Protein AF-A0A7S3G2E5-F1 (afdb_monomer_lite)

InterPro domains:
  IPR001715 Calponin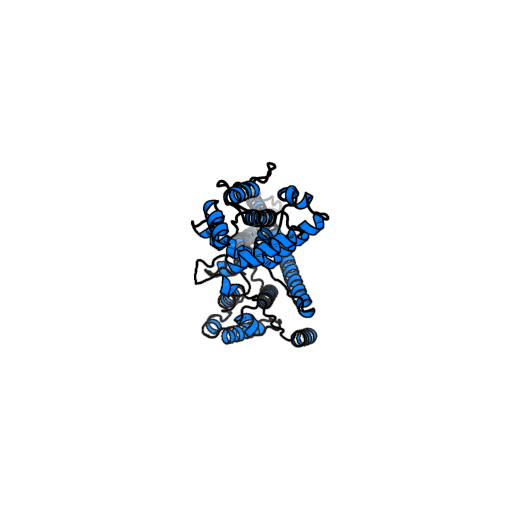 homology domain [PS50021] (1-94)
  IPR036872 CH domain superfamily [G3DSA:1.10.418.10] (1-98)
  IPR036872 CH domain superfamily [SSF47576] (1-102)

Secondary structure (DSSP, 8-state):
-HHHHHHTT-------SSTTTTTSHHHHHHHHHHSTT--HHHHHT--SHHHHHHHHHHHHHTTT------HHHHHTT-HHHHHHHHHHHHHH------THHHHHHHHHHHHHHHHHHHHHHHHHHHHHHHHHHTT-S-S--PPPTTHHHHHHHHHHHHHHHHHHHHHHHHHHHHHHHHHHHHHHHHHHHHHHHHHHHHTT-------HHHHHHHHHHH---HHHHHHHHTTSS-HHHHHHHHHHHHHHTHHHHHHHHHHHHTTTT-SSB-HHHHHHHHHHTT---SSS-HHHHHHHHHHHTPPPSSS---TT--S-PBPHHHHHHHHHHHHHHHTTT-S--HHHHHHHHIIIIIHHHTTTTSTTSSGGG-S-S-------HHHHHHHHH--

Organism: NCBI:txid652834

Radius of gyration: 33.75 Å; chains: 1; bounding box: 92×57×98 Å

Foldseek 3Di:
DQVQCVVLVHPDDCPAQFPSQLQVPSVQSSCVRQPPPRPSVVLNVDPQSLSSLVVSVVSVVVQVQDAPDHSCCRNRSVRLSSLLVVLSCCLSTVSDDQCVVVVVVVCPVVVVVVVVVVVVVVVVVVVVVVCVVVVVDDPPDDPDPPCVPVVVVVVVVVVVVVVVVVVSVVSSVVVVVVSVVVSVVSVVVSVVSLVCVLVVHPPPPQDPVNVVLLCLQLDADCVLCVVQLVVDPDSPVLNVLLSVLSSVCSVLLCVLQCLLQCPVDHSFHDPVSQVVQCVQLVLADPQQHVVNLVVLLQSLLDDDPPDPPPVPDPRSTHDNNSSNSSLLVSLCRSQPPDPDRSSRSSNCSCVRGSLPGRPVVDVPDRNVPPPPPPPPPPDPSVVSVVVVVVD

pLDDT: mean 83.04, std 17.1, range [32.84, 98.56]

Sequence (391 aa):
MNFHLQAAGSKRVVENFSSCLQDCVCWCQLCTHIMVDFPADDVLALNDFTARSAKFLKLLKGRGLTVPLLPEHVAKGIPEMNLLLAIELFRVSPGLKTSMDQVKVSLDGAWDHLIAFESMVEAEERKTYKLMAQGELGDDIGPLPGWSDEFHQMQIMLNHVQGQLQEKRQSASQMATICSKLQQQVSDLGVSIVEQRVKGETVSVFDTRSLRERKKFTKLFRERIQDLLSKESDPDGEHHKCETILERYVDLLQQTYRYYGTLDGGLTISMKEFWKFAKDCKLASKSLPLAAIDVIFVRSNWKSSEGSGDIHNPERELIPGEFSESLLRISSAKYDGSARTLSQKLQTLIDMNILKFAGRADPNKVSDRLLPSCTYISLNAHEVAERFCQA

Structure (mmCIF, N/CA/C/O backbone):
data_AF-A0A7S3G2E5-F1
#
_entry.id   AF-A0A7S3G2E5-F1
#
loop_
_atom_site.group_PDB
_atom_site.id
_atom_site.type_symbol
_atom_site.label_atom_id
_atom_site.label_alt_id
_atom_site.label_comp_id
_atom_site.label_asym_id
_atom_site.label_entity_id
_atom_site.label_seq_id
_atom_site.pdbx_PDB_ins_code
_atom_site.Cartn_x
_atom_site.Cartn_y
_atom_site.Cartn_z
_atom_site.occupancy
_atom_site.B_iso_or_equiv
_atom_site.auth_seq_id
_atom_site.auth_comp_id
_atom_site.auth_asym_id
_atom_site.auth_atom_id
_atom_site.pdbx_PDB_model_num
ATOM 1 N N . MET A 1 1 ? 5.591 -2.750 -14.615 1.00 93.88 1 MET A N 1
ATOM 2 C CA . MET A 1 1 ? 4.250 -2.645 -15.242 1.00 93.88 1 MET A CA 1
ATOM 3 C C . MET A 1 1 ? 3.888 -1.211 -15.629 1.00 93.88 1 MET A C 1
ATOM 5 O O . MET A 1 1 ? 3.908 -0.940 -16.820 1.00 93.88 1 MET A O 1
ATOM 9 N N . ASN A 1 2 ? 3.621 -0.289 -14.689 1.00 94.06 2 ASN A N 1
ATOM 10 C CA . ASN A 1 2 ? 3.179 1.084 -15.021 1.00 94.06 2 ASN A CA 1
ATOM 11 C C . ASN A 1 2 ? 4.125 1.843 -15.970 1.00 94.06 2 ASN A C 1
ATOM 13 O O . ASN A 1 2 ? 3.644 2.516 -16.870 1.00 94.06 2 ASN A O 1
ATOM 17 N N . PHE A 1 3 ? 5.444 1.657 -15.838 1.00 92.12 3 PHE A N 1
ATOM 18 C CA . PHE A 1 3 ? 6.436 2.189 -16.784 1.00 92.12 3 PHE A CA 1
ATOM 19 C C . PHE A 1 3 ? 6.120 1.824 -18.251 1.00 92.12 3 PHE A C 1
ATOM 21 O O . PHE A 1 3 ? 6.019 2.701 -19.103 1.00 92.12 3 PHE A O 1
ATOM 28 N N . HIS A 1 4 ? 5.881 0.540 -18.536 1.00 95.00 4 HIS A N 1
ATOM 29 C CA . HIS A 1 4 ? 5.539 0.064 -19.881 1.00 95.00 4 HIS A CA 1
ATOM 30 C C . HIS A 1 4 ? 4.137 0.480 -20.321 1.00 95.00 4 HIS A C 1
ATOM 32 O O . HIS A 1 4 ? 3.935 0.790 -21.487 1.00 95.00 4 HIS A O 1
ATOM 38 N N . LEU A 1 5 ? 3.169 0.523 -19.403 1.00 95.81 5 LEU A N 1
ATOM 39 C CA . LEU A 1 5 ? 1.816 0.988 -19.722 1.00 95.81 5 LEU A CA 1
ATOM 40 C C . LEU A 1 5 ? 1.807 2.461 -20.136 1.00 95.81 5 LEU A C 1
ATOM 42 O O . LEU A 1 5 ? 1.151 2.813 -21.112 1.00 95.81 5 LEU A O 1
ATOM 46 N N . GLN A 1 6 ? 2.570 3.301 -19.436 1.00 94.44 6 GLN A N 1
ATOM 47 C CA . GLN A 1 6 ? 2.745 4.704 -19.794 1.00 94.44 6 GLN A CA 1
ATOM 48 C C . GLN A 1 6 ? 3.442 4.845 -21.154 1.00 94.44 6 GLN A C 1
ATOM 50 O O . GLN A 1 6 ? 2.977 5.607 -21.997 1.00 94.44 6 GLN A O 1
ATOM 55 N N . ALA A 1 7 ? 4.507 4.073 -21.399 1.00 91.56 7 ALA A N 1
ATOM 56 C CA . ALA A 1 7 ? 5.196 4.045 -22.692 1.00 91.56 7 ALA A CA 1
ATOM 57 C C . ALA A 1 7 ? 4.298 3.542 -23.843 1.00 91.56 7 ALA A C 1
ATOM 59 O O . ALA A 1 7 ? 4.473 3.955 -24.986 1.00 91.56 7 ALA A O 1
ATOM 60 N N . ALA A 1 8 ? 3.309 2.698 -23.542 1.00 94.50 8 ALA A N 1
ATOM 61 C CA . ALA A 1 8 ? 2.280 2.242 -24.475 1.00 94.50 8 ALA A CA 1
ATOM 62 C C . ALA A 1 8 ? 1.114 3.239 -24.657 1.00 94.50 8 ALA A C 1
ATOM 64 O O . ALA A 1 8 ? 0.142 2.923 -25.340 1.00 94.50 8 ALA A O 1
ATOM 65 N N . GLY A 1 9 ? 1.163 4.419 -24.027 1.00 95.69 9 GLY A N 1
ATOM 66 C CA . GLY A 1 9 ? 0.103 5.429 -24.109 1.00 95.69 9 GLY A CA 1
ATOM 67 C C . GLY A 1 9 ? -1.156 5.100 -23.297 1.00 95.69 9 GLY A C 1
ATOM 68 O O . GLY A 1 9 ? -2.210 5.700 -23.518 1.00 95.69 9 GLY A O 1
ATOM 69 N N . SER A 1 10 ? -1.083 4.154 -22.355 1.00 96.38 10 SER A N 1
ATOM 70 C CA . SER A 1 10 ? -2.214 3.839 -21.485 1.00 96.38 10 SER A CA 1
ATOM 71 C C . SER A 1 10 ? -2.496 4.985 -20.515 1.00 96.38 10 SER A C 1
ATOM 73 O O . SER A 1 10 ? -1.596 5.513 -19.864 1.00 96.38 10 SER A O 1
ATOM 75 N N . LYS A 1 11 ? -3.777 5.339 -20.373 1.00 95.69 11 LYS A N 1
ATOM 76 C CA . LYS A 1 11 ? -4.255 6.292 -19.357 1.00 95.69 11 LYS A CA 1
ATOM 77 C C . LYS A 1 11 ? -4.517 5.631 -18.001 1.00 95.69 11 LYS A C 1
ATOM 79 O O . LYS A 1 11 ? -4.799 6.328 -17.030 1.00 95.69 11 LYS A O 1
ATOM 84 N N . ARG A 1 12 ? -4.499 4.294 -17.934 1.00 96.06 12 ARG A N 1
ATOM 85 C CA . ARG A 1 12 ? -4.762 3.548 -16.700 1.00 96.06 12 ARG A CA 1
ATOM 86 C C . ARG A 1 12 ? -3.480 3.419 -15.888 1.00 96.06 12 ARG A C 1
ATOM 88 O O . ARG A 1 12 ? -2.435 3.063 -16.424 1.00 96.06 12 ARG A O 1
ATOM 95 N N . VAL A 1 13 ? -3.596 3.642 -14.584 1.00 92.88 13 VAL A N 1
ATOM 96 C CA . VAL A 1 13 ? -2.541 3.356 -13.610 1.00 92.88 13 VAL A CA 1
ATOM 97 C C . VAL A 1 13 ? -2.941 2.100 -12.847 1.00 92.88 13 VAL A C 1
ATOM 99 O O . VAL A 1 13 ? -4.048 2.012 -12.317 1.00 92.88 13 VAL A O 1
ATOM 102 N N . VAL A 1 14 ? -2.058 1.104 -12.820 1.00 93.38 14 VAL A N 1
ATOM 103 C CA . VAL A 1 14 ? -2.256 -0.113 -12.029 1.00 93.38 14 VAL A CA 1
ATOM 104 C C . VAL A 1 14 ? -1.818 0.182 -10.602 1.00 93.38 14 VAL A C 1
ATOM 106 O O . VAL A 1 14 ? -0.623 0.307 -10.331 1.00 93.38 14 VAL A O 1
ATOM 109 N N . GLU A 1 15 ? -2.793 0.318 -9.707 1.00 86.75 15 GLU A N 1
ATOM 110 C CA . GLU A 1 15 ? -2.572 0.583 -8.278 1.00 86.75 15 GLU A CA 1
ATOM 111 C C . GLU A 1 15 ? -2.653 -0.687 -7.419 1.00 86.75 15 GLU A C 1
ATOM 113 O O . GLU A 1 15 ? -2.227 -0.688 -6.271 1.00 86.75 15 GLU A O 1
ATOM 118 N N . ASN A 1 16 ? -3.202 -1.779 -7.956 1.00 88.00 16 ASN A N 1
ATOM 119 C CA . ASN A 1 16 ? -3.286 -3.072 -7.280 1.00 88.00 16 ASN A CA 1
ATOM 120 C C . ASN A 1 16 ? -3.264 -4.229 -8.289 1.00 88.00 16 ASN A C 1
ATOM 122 O O . ASN A 1 16 ? -3.543 -4.043 -9.473 1.00 88.00 16 ASN A O 1
ATOM 126 N N . PHE A 1 17 ? -2.971 -5.439 -7.810 1.00 92.44 17 PHE A N 1
ATOM 127 C CA . PHE A 1 17 ? -3.014 -6.661 -8.619 1.00 92.44 17 PHE A CA 1
ATOM 128 C C . PHE A 1 17 ? -4.400 -7.333 -8.630 1.00 92.44 17 PHE A C 1
ATOM 130 O O . PHE A 1 17 ? -4.524 -8.485 -9.030 1.00 92.44 17 PHE A O 1
ATOM 137 N N . SER A 1 18 ? -5.461 -6.639 -8.212 1.00 91.81 18 SER A N 1
ATOM 138 C CA . SER A 1 18 ? -6.826 -7.170 -8.210 1.00 91.81 18 SER A CA 1
ATOM 139 C C . SER A 1 18 ? -7.699 -6.495 -9.262 1.00 91.81 18 SER A C 1
ATOM 141 O O . SER A 1 18 ? -7.621 -6.822 -10.449 1.00 91.81 18 SER A O 1
ATOM 143 N N . SER A 1 19 ? -8.512 -5.524 -8.852 1.00 92.12 19 SER A N 1
ATOM 144 C CA . SER A 1 19 ? -9.517 -4.880 -9.694 1.00 92.12 19 SER A CA 1
ATOM 145 C C . SER A 1 19 ? -8.918 -4.157 -10.901 1.00 92.12 19 SER A C 1
ATOM 147 O O . SER A 1 19 ? -9.580 -4.048 -11.929 1.00 92.12 19 SER A O 1
ATOM 149 N N . CYS A 1 20 ? -7.673 -3.674 -10.814 1.00 94.62 20 CYS A N 1
ATOM 150 C CA . CYS A 1 20 ? -7.011 -3.000 -11.938 1.00 94.62 20 CYS A CA 1
ATOM 151 C C . CYS A 1 20 ? -6.666 -3.942 -13.104 1.00 94.62 20 CYS A C 1
ATOM 153 O O . CYS A 1 20 ? -6.378 -3.460 -14.201 1.00 94.62 20 CYS A O 1
ATOM 155 N N . LEU A 1 21 ? -6.646 -5.257 -12.865 1.00 96.75 21 LEU A N 1
ATOM 156 C CA . LEU A 1 21 ? -6.130 -6.261 -13.800 1.00 96.75 21 LEU A CA 1
ATOM 157 C C . LEU A 1 21 ? -7.169 -7.314 -14.211 1.00 96.75 21 LEU A C 1
ATOM 159 O O . LEU A 1 21 ? -6.933 -8.053 -15.167 1.00 96.75 21 LEU A O 1
ATOM 163 N N . GLN A 1 22 ? -8.317 -7.358 -13.529 1.00 96.38 22 GLN A N 1
ATOM 164 C CA . GLN A 1 22 ? -9.347 -8.387 -13.716 1.00 96.38 22 GLN A CA 1
ATOM 165 C C . GLN A 1 22 ? -9.964 -8.426 -15.124 1.00 96.38 22 GLN A C 1
ATOM 167 O O . GLN A 1 22 ? -10.423 -9.469 -15.576 1.00 96.38 22 GLN A O 1
ATOM 172 N N . ASP A 1 23 ? -9.957 -7.295 -15.837 1.00 97.00 23 ASP A N 1
ATOM 173 C CA . ASP A 1 23 ? -10.510 -7.177 -17.189 1.00 97.00 23 ASP A CA 1
ATOM 174 C C . ASP A 1 23 ? -9.480 -7.467 -18.296 1.00 97.00 23 ASP A C 1
ATOM 176 O O . ASP A 1 23 ? -9.781 -7.292 -19.474 1.00 97.00 23 ASP A O 1
ATOM 180 N N . CYS A 1 24 ? -8.258 -7.875 -17.947 1.00 97.81 24 CYS A N 1
ATOM 181 C CA . CYS A 1 24 ? -7.135 -8.102 -18.863 1.00 97.81 24 CYS A CA 1
ATOM 182 C C . CYS A 1 24 ? -6.736 -6.923 -19.770 1.00 97.81 24 CYS A C 1
ATOM 184 O O . CYS A 1 24 ? -5.850 -7.101 -20.607 1.00 97.81 24 CYS A O 1
ATOM 186 N N . VAL A 1 25 ? -7.304 -5.720 -19.630 1.00 97.94 25 VAL A N 1
ATOM 187 C CA . VAL A 1 25 ? -6.988 -4.598 -20.534 1.00 97.94 25 VAL A CA 1
ATOM 188 C C . VAL A 1 25 ? -5.548 -4.146 -20.330 1.00 97.94 25 VAL A C 1
ATOM 190 O O . VAL A 1 25 ? -4.769 -4.091 -21.281 1.00 97.94 25 VAL A O 1
ATOM 193 N N . CYS A 1 26 ? -5.166 -3.898 -19.076 1.00 98.00 26 CYS A N 1
ATOM 194 C CA . CYS A 1 26 ? -3.794 -3.530 -18.726 1.00 98.00 26 CYS A CA 1
ATOM 195 C C . CYS A 1 26 ? -2.811 -4.653 -19.090 1.00 98.00 26 CYS A C 1
ATOM 197 O O . CYS A 1 26 ? -1.701 -4.385 -19.538 1.00 98.00 26 CYS A O 1
ATOM 199 N N . TRP A 1 27 ? -3.223 -5.915 -18.947 1.00 98.06 27 TRP A N 1
ATOM 200 C CA . TRP A 1 27 ? -2.407 -7.061 -19.337 1.00 98.06 27 TRP A CA 1
ATOM 201 C C . TRP A 1 27 ? -2.124 -7.102 -20.840 1.00 98.06 27 TRP A C 1
ATOM 203 O O . TRP A 1 27 ? -0.971 -7.260 -21.239 1.00 98.06 27 TRP A O 1
ATOM 213 N N . CYS A 1 28 ? -3.151 -6.912 -21.669 1.00 98.06 28 CYS A N 1
ATOM 214 C CA . CYS A 1 28 ? -3.006 -6.908 -23.121 1.00 98.06 28 CYS A CA 1
ATOM 215 C C . CYS A 1 28 ? -2.149 -5.731 -23.593 1.00 98.06 28 CYS A C 1
ATOM 217 O O . CYS A 1 28 ? -1.217 -5.942 -24.358 1.00 98.06 28 CYS A O 1
ATOM 219 N N . GLN A 1 29 ? -2.392 -4.522 -23.075 1.00 97.44 29 GLN A N 1
ATOM 220 C CA . GLN A 1 29 ? -1.580 -3.340 -23.394 1.00 97.44 29 GLN A CA 1
ATOM 221 C C . GLN A 1 29 ? -0.107 -3.533 -23.021 1.00 97.44 29 GLN A C 1
ATOM 223 O O . GLN A 1 29 ? 0.781 -3.205 -23.805 1.00 97.44 29 GLN A O 1
ATOM 228 N N . LEU A 1 30 ? 0.153 -4.097 -21.836 1.00 97.38 30 LEU A N 1
ATOM 229 C CA . LEU A 1 30 ? 1.504 -4.434 -21.405 1.00 97.38 30 LEU A CA 1
ATOM 230 C C . LEU A 1 30 ? 2.159 -5.417 -22.385 1.00 97.38 30 LEU A C 1
ATOM 232 O O . LEU A 1 30 ? 3.272 -5.162 -22.837 1.00 97.38 30 LEU A O 1
ATOM 236 N N . CYS A 1 31 ? 1.472 -6.511 -22.728 1.00 97.31 31 CYS A N 1
ATOM 237 C CA . CYS A 1 31 ? 2.016 -7.550 -23.604 1.00 97.31 31 CYS A CA 1
ATOM 238 C C . CYS A 1 31 ? 2.247 -7.046 -25.031 1.00 97.31 31 CYS A C 1
ATOM 240 O O . CYS A 1 31 ? 3.297 -7.332 -25.584 1.00 97.31 31 CYS A O 1
ATOM 242 N N . THR A 1 32 ? 1.349 -6.240 -25.601 1.00 96.44 32 THR A N 1
ATOM 243 C CA . THR A 1 32 ? 1.561 -5.596 -26.911 1.00 96.44 32 THR A CA 1
ATOM 244 C C . THR A 1 32 ? 2.789 -4.692 -26.928 1.00 96.44 32 THR A C 1
ATOM 246 O O . THR A 1 32 ? 3.455 -4.584 -27.952 1.00 96.44 32 THR A O 1
ATOM 249 N N . HIS A 1 33 ? 3.122 -4.057 -25.804 1.00 95.56 33 HIS A N 1
ATOM 250 C CA . HIS A 1 33 ? 4.300 -3.200 -25.717 1.00 95.56 33 HIS A CA 1
ATOM 251 C C . HIS A 1 33 ? 5.612 -3.982 -25.545 1.00 95.56 33 HIS A C 1
ATOM 253 O O . HIS A 1 33 ? 6.628 -3.601 -26.122 1.00 95.56 33 HIS A O 1
ATOM 259 N N . ILE A 1 34 ? 5.612 -5.051 -24.739 1.00 95.25 34 ILE A N 1
ATOM 260 C CA . ILE A 1 34 ? 6.840 -5.792 -24.384 1.00 95.25 34 ILE A CA 1
ATOM 261 C C . ILE A 1 34 ? 7.048 -7.076 -25.198 1.00 95.25 34 ILE A C 1
ATOM 263 O O . ILE A 1 34 ? 8.110 -7.688 -25.107 1.00 95.25 34 ILE A O 1
ATOM 267 N N . MET A 1 35 ? 6.053 -7.522 -25.962 1.00 94.88 35 MET A N 1
ATOM 268 C CA . MET A 1 35 ? 6.118 -8.719 -26.800 1.00 94.88 35 MET A CA 1
ATOM 269 C C . MET A 1 35 ? 5.747 -8.358 -28.233 1.00 94.88 35 MET A C 1
ATOM 271 O O . MET A 1 35 ? 4.684 -7.794 -28.491 1.00 94.88 35 MET A O 1
ATOM 275 N N . VAL A 1 36 ? 6.616 -8.732 -29.167 1.00 90.06 36 VAL A N 1
ATOM 276 C CA . VAL A 1 36 ? 6.367 -8.561 -30.600 1.00 90.06 36 VAL A CA 1
ATOM 277 C C . VAL A 1 36 ? 5.144 -9.395 -31.007 1.00 90.06 36 VAL A C 1
ATOM 279 O O . VAL A 1 36 ? 4.968 -10.527 -30.543 1.00 90.06 36 VAL A O 1
ATOM 282 N N . ASP A 1 37 ? 4.275 -8.804 -31.829 1.00 93.56 37 ASP A N 1
ATOM 283 C CA . ASP A 1 37 ? 3.085 -9.434 -32.414 1.00 93.56 37 ASP A CA 1
ATOM 284 C C . ASP A 1 37 ? 2.131 -10.086 -31.395 1.00 93.56 37 ASP A C 1
ATOM 286 O O . ASP A 1 37 ? 1.602 -11.183 -31.606 1.00 93.56 37 ASP A O 1
ATOM 290 N N . PHE A 1 38 ? 1.907 -9.446 -30.243 1.00 96.50 38 PHE A N 1
ATOM 291 C CA . PHE A 1 38 ? 0.892 -9.907 -29.293 1.00 96.50 38 PHE A CA 1
ATOM 292 C C . PHE A 1 38 ? -0.527 -9.531 -29.774 1.00 96.50 38 PHE A C 1
ATOM 294 O O . PHE A 1 38 ? -0.838 -8.338 -29.836 1.00 96.50 38 PHE A O 1
ATOM 301 N N . PRO A 1 39 ? -1.419 -10.503 -30.070 1.00 97.25 39 PRO A N 1
ATOM 302 C CA . PRO A 1 39 ? -2.730 -10.234 -30.665 1.00 97.25 39 PRO A CA 1
ATOM 303 C C . PRO A 1 39 ? -3.746 -9.803 -29.591 1.00 97.25 39 PRO A C 1
ATOM 305 O O . PRO A 1 39 ? -4.614 -10.571 -29.175 1.00 97.25 39 PRO A O 1
ATOM 308 N N . ALA A 1 40 ? -3.604 -8.572 -29.095 1.00 96.50 40 ALA A N 1
ATOM 309 C CA . ALA A 1 40 ? -4.437 -8.028 -28.023 1.00 96.50 40 ALA A CA 1
ATOM 310 C C . ALA A 1 40 ? -5.905 -7.843 -28.428 1.00 96.50 40 ALA A C 1
ATOM 312 O O . ALA A 1 40 ? -6.786 -8.182 -27.640 1.00 96.50 40 ALA A O 1
ATOM 313 N N . ASP A 1 41 ? -6.177 -7.356 -29.639 1.00 97.69 41 ASP A N 1
ATOM 314 C CA . ASP A 1 41 ? -7.543 -7.074 -30.116 1.00 97.69 41 ASP A CA 1
ATOM 315 C C . ASP A 1 41 ? -8.429 -8.320 -30.056 1.00 97.69 41 ASP A C 1
ATOM 317 O O . ASP A 1 41 ? -9.571 -8.295 -29.605 1.00 97.69 41 ASP A O 1
ATOM 321 N N . ASP A 1 42 ? -7.824 -9.448 -30.397 1.00 97.38 42 ASP A N 1
ATOM 322 C CA . ASP A 1 42 ? -8.389 -10.781 -30.344 1.00 97.38 42 ASP A CA 1
ATOM 323 C C . ASP A 1 42 ? -8.853 -11.192 -28.940 1.00 97.38 42 ASP A C 1
ATOM 325 O O . ASP A 1 42 ? -9.846 -11.909 -28.789 1.00 97.38 42 ASP A O 1
ATOM 329 N N . VAL A 1 43 ? -8.108 -10.790 -27.911 1.00 97.88 43 VAL A N 1
ATOM 330 C CA . VAL A 1 43 ? -8.446 -11.021 -26.503 1.00 97.88 43 VAL A CA 1
ATOM 331 C C . VAL A 1 43 ? -9.523 -10.029 -26.070 1.00 97.88 43 VAL A C 1
ATOM 333 O O . VAL A 1 43 ? -10.532 -10.425 -25.488 1.00 97.88 43 VAL A O 1
ATOM 336 N N . LEU A 1 44 ? -9.330 -8.748 -26.382 1.00 97.75 44 LEU A N 1
ATOM 337 C CA . LEU A 1 44 ? -10.188 -7.650 -25.940 1.00 97.75 44 LEU A CA 1
ATOM 338 C C . LEU A 1 44 ? -11.581 -7.654 -26.582 1.00 97.75 44 LEU A C 1
ATOM 340 O O . LEU A 1 44 ? -12.514 -7.141 -25.969 1.00 97.75 44 LEU A O 1
ATOM 344 N N . ALA A 1 45 ? -11.750 -8.291 -27.743 1.00 97.56 45 ALA A N 1
ATOM 345 C CA . ALA A 1 45 ? -13.047 -8.494 -28.389 1.00 97.56 45 ALA A CA 1
ATOM 346 C C . ALA A 1 45 ? -14.012 -9.387 -27.580 1.00 97.56 45 ALA A C 1
ATOM 348 O O . ALA A 1 45 ? -15.219 -9.378 -27.821 1.00 97.56 45 ALA A O 1
ATOM 349 N N . LEU A 1 46 ? -13.508 -10.170 -26.619 1.00 97.88 46 LEU A N 1
ATOM 350 C CA . LEU A 1 46 ? -14.338 -11.012 -25.757 1.00 97.88 46 LEU A CA 1
ATOM 351 C C . LEU A 1 46 ? -14.949 -10.183 -24.624 1.00 97.88 46 LEU A C 1
ATOM 353 O O . LEU A 1 46 ? -14.216 -9.551 -23.866 1.00 97.88 46 LEU A O 1
ATOM 357 N N . ASN A 1 47 ? -16.276 -10.224 -24.466 1.00 96.81 47 ASN A N 1
ATOM 358 C CA . ASN A 1 47 ? -16.991 -9.468 -23.426 1.00 96.81 47 ASN A CA 1
ATOM 359 C C . ASN A 1 47 ? -16.874 -10.086 -22.021 1.00 96.81 47 ASN A C 1
ATOM 361 O O . ASN A 1 47 ? -16.845 -9.357 -21.034 1.00 96.81 47 ASN A O 1
ATOM 365 N N . ASP A 1 48 ? -16.794 -11.415 -21.926 1.00 97.75 48 ASP A N 1
ATOM 366 C CA . ASP A 1 48 ? -16.689 -12.137 -20.654 1.00 97.75 48 ASP A CA 1
ATOM 367 C C . ASP A 1 48 ? -15.242 -12.158 -20.126 1.00 97.75 48 ASP A C 1
ATOM 369 O O . ASP A 1 48 ? -14.309 -12.512 -20.853 1.00 97.75 48 ASP A O 1
ATOM 373 N N . PHE A 1 49 ? -15.043 -11.794 -18.853 1.00 97.19 49 PHE A N 1
ATOM 374 C CA . PHE A 1 49 ? -13.706 -11.682 -18.251 1.00 97.19 49 PHE A CA 1
ATOM 375 C C . PHE A 1 49 ? -13.000 -13.033 -18.115 1.00 97.19 49 PHE A C 1
ATOM 377 O O . PHE A 1 49 ? -11.779 -13.101 -18.278 1.00 97.19 49 PHE A O 1
ATOM 384 N N . THR A 1 50 ? -13.742 -14.112 -17.861 1.00 97.62 50 THR A N 1
ATOM 385 C CA . THR A 1 50 ? -13.181 -15.464 -17.747 1.00 97.62 50 THR A CA 1
ATOM 386 C C . THR A 1 50 ? -12.722 -15.967 -19.113 1.00 97.62 50 THR A C 1
ATOM 388 O O . THR A 1 50 ? -11.583 -16.411 -19.250 1.00 97.62 50 THR A O 1
ATOM 391 N N . ALA A 1 51 ? -13.541 -15.809 -20.155 1.00 97.94 51 ALA A N 1
ATOM 392 C CA . ALA A 1 51 ? -13.190 -16.137 -21.534 1.00 97.94 51 ALA A CA 1
ATOM 393 C C . ALA A 1 51 ? -11.993 -15.310 -22.028 1.00 97.94 51 ALA A C 1
ATOM 395 O O . ALA A 1 51 ? -11.065 -15.852 -22.638 1.00 97.94 51 ALA A O 1
ATOM 396 N N . ARG A 1 52 ? -11.974 -14.008 -21.713 1.00 98.19 52 ARG A N 1
ATOM 397 C CA . ARG A 1 52 ? -10.854 -13.108 -22.008 1.00 98.19 52 ARG A CA 1
ATOM 398 C C . ARG A 1 52 ? -9.569 -13.576 -21.327 1.00 98.19 52 ARG A C 1
ATOM 400 O O . ARG A 1 52 ? -8.549 -13.734 -21.996 1.00 98.19 52 ARG A O 1
ATOM 407 N N . SER A 1 53 ? -9.637 -13.877 -20.030 1.00 97.81 53 SER A N 1
ATOM 408 C CA . SER A 1 53 ? -8.511 -14.402 -19.249 1.00 97.81 53 SER A CA 1
ATOM 409 C C . SER A 1 53 ? -8.012 -15.742 -19.793 1.00 97.81 53 SER A C 1
ATOM 411 O O . SER A 1 53 ? -6.807 -15.955 -19.898 1.00 97.81 53 SER A O 1
ATOM 413 N N . ALA A 1 54 ? -8.915 -16.631 -20.213 1.00 98.00 54 ALA A N 1
ATOM 414 C CA . ALA A 1 54 ? -8.558 -17.918 -20.801 1.00 98.00 54 ALA A CA 1
ATOM 415 C C . ALA A 1 54 ? -7.805 -17.752 -22.126 1.00 98.00 54 ALA A C 1
ATOM 417 O O . ALA A 1 54 ? -6.756 -18.373 -22.324 1.00 98.00 54 ALA A O 1
ATOM 418 N N . LYS A 1 55 ? -8.297 -16.879 -23.018 1.00 98.12 55 LYS A N 1
ATOM 419 C CA . LYS A 1 55 ? -7.619 -16.576 -24.286 1.00 98.12 55 LYS A CA 1
ATOM 420 C C . LYS A 1 55 ? -6.260 -15.916 -24.041 1.00 98.12 55 LYS A C 1
ATOM 422 O O . LYS A 1 55 ? -5.273 -16.333 -24.644 1.00 98.12 55 LYS A O 1
ATOM 427 N N . PHE A 1 56 ? -6.193 -14.962 -23.112 1.00 97.94 56 PHE A N 1
ATOM 428 C CA . PHE A 1 56 ? -4.954 -14.302 -22.701 1.00 97.94 56 PHE A CA 1
ATOM 429 C C . PHE A 1 56 ? -3.899 -15.305 -22.208 1.00 97.94 56 PHE A C 1
ATOM 431 O O . PHE A 1 56 ? -2.800 -15.372 -22.759 1.00 97.94 56 PHE A O 1
ATOM 438 N N . LEU A 1 57 ? -4.244 -16.149 -21.230 1.00 97.56 57 LEU A N 1
ATOM 439 C CA . LEU A 1 57 ? -3.325 -17.146 -20.673 1.00 97.56 57 LEU A CA 1
ATOM 440 C C . LEU A 1 57 ? -2.891 -18.183 -21.718 1.00 97.56 57 LEU A C 1
ATOM 442 O O . LEU A 1 57 ? -1.734 -18.598 -21.719 1.00 97.56 57 LEU A O 1
ATOM 446 N N . LYS A 1 58 ? -3.771 -18.573 -22.652 1.00 97.19 58 LYS A N 1
ATOM 447 C CA . LYS A 1 58 ? -3.409 -19.460 -23.770 1.00 97.19 58 LYS A CA 1
ATOM 448 C C . LYS A 1 58 ? -2.320 -18.844 -24.658 1.00 97.19 58 LYS A C 1
ATOM 450 O O . LYS A 1 58 ? -1.376 -19.542 -25.025 1.00 97.19 58 LYS A O 1
ATOM 455 N N . LEU A 1 59 ? -2.427 -17.552 -24.978 1.00 96.88 59 LEU A N 1
ATOM 456 C CA . LEU A 1 59 ? -1.426 -16.839 -25.782 1.00 96.88 59 LEU A CA 1
ATOM 457 C C . LEU A 1 59 ? -0.080 -16.705 -25.065 1.00 96.88 59 LEU A C 1
ATOM 459 O O . LEU A 1 59 ? 0.961 -16.753 -25.723 1.00 96.88 59 LEU A O 1
ATOM 463 N N . LEU A 1 60 ? -0.097 -16.546 -23.739 1.00 96.25 60 LEU A N 1
ATOM 464 C CA . LEU A 1 60 ? 1.118 -16.481 -22.929 1.00 96.25 60 LEU A CA 1
ATOM 465 C C . LEU A 1 60 ? 1.802 -17.840 -22.772 1.00 96.25 60 LEU A C 1
ATOM 467 O O . LEU A 1 60 ? 3.025 -17.910 -22.855 1.00 96.25 60 LEU A O 1
ATOM 471 N N . LYS A 1 61 ? 1.039 -18.930 -22.622 1.00 95.62 61 LYS A N 1
ATOM 472 C CA . LYS A 1 61 ? 1.602 -20.293 -22.606 1.00 95.62 61 LYS A CA 1
ATOM 473 C C . LYS A 1 61 ? 2.376 -20.598 -23.887 1.00 95.62 61 LYS A C 1
ATOM 475 O O . LYS A 1 61 ? 3.483 -21.117 -23.824 1.00 95.62 61 LYS A O 1
ATOM 480 N N . GLY A 1 62 ? 1.846 -20.185 -25.043 1.00 94.44 62 GLY A N 1
ATOM 481 C CA . GLY A 1 62 ? 2.551 -20.290 -26.328 1.00 94.44 62 GLY A CA 1
ATOM 482 C C . GLY A 1 62 ? 3.842 -19.462 -26.420 1.00 94.44 62 GLY A C 1
ATOM 483 O O . GLY A 1 62 ? 4.608 -19.643 -27.358 1.00 94.44 62 GLY A O 1
ATOM 484 N N . ARG A 1 63 ? 4.092 -18.570 -25.455 1.00 93.94 63 ARG A N 1
ATOM 485 C CA . ARG A 1 63 ? 5.282 -17.714 -25.348 1.00 93.94 63 ARG A CA 1
ATOM 486 C C . ARG A 1 63 ? 6.183 -18.095 -24.165 1.00 93.94 63 ARG A C 1
ATOM 488 O O . ARG A 1 63 ? 7.027 -17.301 -23.769 1.00 93.94 63 ARG A O 1
ATOM 495 N N . GLY A 1 64 ? 6.015 -19.294 -23.603 1.00 92.00 64 GLY A N 1
ATOM 496 C CA . GLY A 1 64 ? 6.896 -19.824 -22.557 1.00 92.00 64 GLY A CA 1
ATOM 497 C C . GLY A 1 64 ? 6.496 -19.473 -21.122 1.00 92.00 64 GLY A C 1
ATOM 498 O O . GLY A 1 64 ? 7.285 -19.703 -20.210 1.00 92.00 64 GLY A O 1
ATOM 499 N N . LEU A 1 65 ? 5.288 -18.944 -20.899 1.00 92.12 65 LEU A N 1
ATOM 500 C CA . LEU A 1 65 ? 4.746 -18.768 -19.550 1.00 92.12 65 LEU A CA 1
ATOM 501 C C . LEU A 1 65 ? 4.399 -20.142 -18.946 1.00 92.12 65 LEU A C 1
ATOM 503 O O . LEU A 1 65 ? 3.504 -20.822 -19.457 1.00 92.12 65 LEU A O 1
ATOM 507 N N . THR A 1 66 ? 5.070 -20.544 -17.864 1.00 88.81 66 THR A N 1
ATOM 508 C CA . THR A 1 66 ? 4.898 -21.887 -17.266 1.00 88.81 66 THR A CA 1
ATOM 509 C C . THR A 1 66 ? 4.002 -21.910 -16.031 1.00 88.81 66 THR A C 1
ATOM 511 O O . THR A 1 66 ? 3.577 -22.981 -15.602 1.00 88.81 66 THR A O 1
ATOM 514 N N . VAL A 1 67 ? 3.661 -20.749 -15.465 1.00 83.38 67 VAL A N 1
ATOM 515 C CA . VAL A 1 67 ? 2.903 -20.688 -14.208 1.00 83.38 67 VAL A CA 1
ATOM 516 C C . VAL A 1 67 ? 1.506 -21.315 -14.367 1.00 83.38 67 VAL A C 1
ATOM 518 O O . VAL A 1 67 ? 0.769 -20.958 -15.298 1.00 83.38 67 VAL A O 1
ATOM 521 N N . PRO A 1 68 ? 1.086 -22.204 -13.441 1.00 87.31 68 PRO A N 1
ATOM 522 C CA . PRO A 1 68 ? -0.220 -22.857 -13.473 1.00 87.31 68 PRO A CA 1
ATOM 523 C C . PRO A 1 68 ? -1.343 -21.903 -13.032 1.00 87.31 68 PRO A C 1
ATOM 525 O O . PRO A 1 68 ? -1.934 -22.038 -11.963 1.00 87.31 68 PRO A O 1
ATOM 528 N N . LEU A 1 69 ? -1.656 -20.914 -13.871 1.00 92.50 69 LEU A N 1
ATOM 529 C CA . LEU A 1 69 ? -2.769 -19.989 -13.662 1.00 92.50 69 LEU A CA 1
ATOM 530 C C . LEU A 1 69 ? -4.050 -20.507 -14.311 1.00 92.50 69 LEU A C 1
ATOM 532 O O . LEU A 1 69 ? -4.057 -20.919 -15.476 1.00 92.50 69 LEU A O 1
ATOM 536 N N . LEU A 1 70 ? -5.141 -20.430 -13.552 1.00 95.94 70 LEU A N 1
ATOM 537 C CA . LEU A 1 70 ? -6.491 -20.639 -14.049 1.00 95.94 70 LEU A CA 1
ATOM 538 C C . LEU A 1 70 ? -7.082 -19.303 -14.536 1.00 95.94 70 LEU A C 1
ATOM 540 O O . LEU A 1 70 ? -6.792 -18.262 -13.934 1.00 95.94 70 LEU A O 1
ATOM 544 N N . PRO A 1 71 ? -7.919 -19.297 -15.588 1.00 97.50 71 PRO A N 1
ATOM 545 C CA . PRO A 1 71 ? -8.591 -18.086 -16.067 1.00 97.50 71 PRO A CA 1
ATOM 546 C C . PRO A 1 71 ? -9.349 -17.333 -14.967 1.00 97.50 71 PRO A C 1
ATOM 548 O O . PRO A 1 71 ? -9.317 -16.105 -14.915 1.00 97.50 71 PRO A O 1
ATOM 551 N N . GLU A 1 72 ? -9.970 -18.064 -14.043 1.00 96.81 72 GLU A N 1
ATOM 552 C CA . GLU A 1 72 ? -10.747 -17.524 -12.931 1.00 96.81 72 GLU A CA 1
ATOM 553 C C . GLU A 1 72 ? -9.876 -16.744 -11.946 1.00 96.81 72 GLU A C 1
ATOM 555 O O . GLU A 1 72 ? -10.368 -15.816 -11.309 1.00 96.81 72 GLU A O 1
ATOM 560 N N . HIS A 1 73 ? -8.590 -17.087 -11.818 1.00 95.94 73 HIS A N 1
ATOM 561 C CA . HIS A 1 73 ? -7.672 -16.357 -10.944 1.00 95.94 73 HIS A CA 1
ATOM 562 C C . HIS A 1 73 ? -7.471 -14.918 -11.424 1.00 95.94 73 HIS A C 1
ATOM 564 O O . HIS A 1 73 ? -7.475 -13.989 -10.616 1.00 95.94 73 HIS A O 1
ATOM 570 N N . VAL A 1 74 ? -7.338 -14.738 -12.740 1.00 96.56 74 VAL A N 1
ATOM 571 C CA . VAL A 1 74 ? -7.179 -13.421 -13.362 1.00 96.56 74 VAL A CA 1
ATOM 572 C C . VAL A 1 74 ? -8.522 -12.696 -13.380 1.00 96.56 74 VAL A C 1
ATOM 574 O O . VAL A 1 74 ? -8.608 -11.583 -12.869 1.00 96.56 74 VAL A O 1
ATOM 577 N N . ALA A 1 75 ? -9.582 -13.354 -13.861 1.00 96.62 75 ALA A N 1
ATOM 578 C CA . ALA A 1 75 ? -10.913 -12.765 -14.016 1.00 96.62 75 ALA A CA 1
ATOM 579 C C . ALA A 1 75 ? -11.553 -12.312 -12.693 1.00 96.62 75 ALA A C 1
ATOM 581 O O . ALA A 1 75 ? -12.275 -11.319 -12.671 1.00 96.62 75 ALA A O 1
ATOM 582 N N . LYS A 1 76 ? -11.285 -13.013 -11.581 1.00 94.38 76 LYS A N 1
ATOM 583 C CA . LYS A 1 76 ? -11.736 -12.611 -10.234 1.00 94.38 76 LYS A CA 1
ATOM 584 C C . LYS A 1 76 ? -10.808 -11.597 -9.562 1.00 94.38 76 LYS A C 1
ATOM 586 O O . LYS A 1 76 ? -11.088 -11.176 -8.444 1.00 94.38 76 LYS A O 1
ATOM 591 N N . GLY A 1 77 ? -9.694 -11.235 -10.199 1.00 93.38 77 GLY A N 1
ATOM 592 C CA . GLY A 1 77 ? -8.726 -10.305 -9.633 1.00 93.38 77 GLY A CA 1
ATOM 593 C C . GLY A 1 77 ? -8.049 -10.840 -8.370 1.00 93.38 77 GLY A C 1
ATOM 594 O O . GLY A 1 77 ? -7.880 -10.075 -7.425 1.00 93.38 77 GLY A O 1
ATOM 595 N N . ILE A 1 78 ? -7.685 -12.129 -8.314 1.00 89.44 78 ILE A N 1
ATOM 596 C CA . ILE A 1 78 ? -6.992 -12.695 -7.145 1.00 89.44 78 ILE A CA 1
ATOM 597 C C . ILE A 1 78 ? -5.586 -12.067 -7.062 1.00 89.44 78 ILE A C 1
ATOM 599 O O . ILE A 1 78 ? -4.759 -12.359 -7.936 1.00 89.44 78 ILE A O 1
ATOM 603 N N . PRO A 1 79 ? -5.290 -11.218 -6.052 1.00 86.25 79 PRO A N 1
ATOM 604 C CA . PRO A 1 79 ? -4.093 -10.376 -6.050 1.00 86.25 79 PRO A CA 1
ATOM 605 C C . PRO A 1 79 ? -2.792 -11.162 -6.197 1.00 86.25 79 PRO A C 1
ATOM 607 O O . PRO A 1 79 ? -1.931 -10.791 -6.991 1.00 86.25 79 PRO A O 1
ATOM 610 N N . GLU A 1 80 ? -2.650 -12.271 -5.471 1.00 85.38 80 GLU A N 1
ATOM 611 C CA . GLU A 1 80 ? -1.393 -13.024 -5.432 1.00 85.38 80 GLU A CA 1
ATOM 612 C C . GLU A 1 80 ? -1.153 -13.769 -6.749 1.00 85.38 80 GLU A C 1
ATOM 614 O O . GLU A 1 80 ? -0.018 -13.890 -7.200 1.00 85.38 80 GLU A O 1
ATOM 619 N N . MET A 1 81 ? -2.223 -14.236 -7.400 1.00 92.38 81 MET A N 1
ATOM 620 C CA . MET A 1 81 ? -2.135 -14.924 -8.691 1.00 92.38 81 MET A CA 1
ATOM 621 C C . MET A 1 81 ? -1.795 -13.948 -9.819 1.00 92.38 81 MET A C 1
ATOM 623 O O . MET A 1 81 ? -0.964 -14.251 -10.672 1.00 92.38 81 MET A O 1
ATOM 627 N N . ASN A 1 82 ? -2.396 -12.758 -9.808 1.00 94.31 82 ASN A N 1
ATOM 628 C CA . ASN A 1 82 ? -2.046 -11.697 -10.746 1.00 94.31 82 ASN A CA 1
ATOM 629 C C . ASN A 1 82 ? -0.639 -11.139 -10.492 1.00 94.31 82 ASN A C 1
ATOM 631 O O . ASN A 1 82 ? 0.044 -10.787 -11.452 1.00 94.31 82 ASN A O 1
ATOM 635 N N . LEU A 1 83 ? -0.173 -11.081 -9.237 1.00 90.94 83 LEU A N 1
ATOM 636 C CA . LEU A 1 83 ? 1.226 -10.752 -8.965 1.00 90.94 83 LEU A CA 1
ATOM 637 C C . LEU A 1 83 ? 2.153 -11.835 -9.527 1.00 90.94 83 LEU A C 1
ATOM 639 O 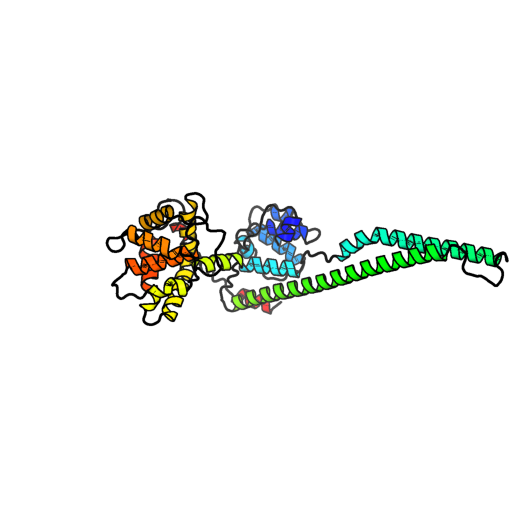O . LEU A 1 83 ? 3.114 -11.501 -10.212 1.00 90.94 83 LEU A O 1
ATOM 643 N N . LEU A 1 84 ? 1.853 -13.116 -9.302 1.00 89.44 84 LEU A N 1
ATOM 644 C CA . LEU A 1 84 ? 2.652 -14.217 -9.845 1.00 89.44 84 LEU A CA 1
ATOM 645 C C . LEU A 1 84 ? 2.714 -14.169 -11.381 1.00 89.44 84 LEU A C 1
ATOM 647 O O . LEU A 1 84 ? 3.778 -14.352 -11.965 1.00 89.44 84 LEU A O 1
ATOM 651 N N . LEU A 1 85 ? 1.599 -13.828 -12.035 1.00 95.06 85 LEU A N 1
ATOM 652 C CA . LEU A 1 85 ? 1.557 -13.566 -13.474 1.00 95.06 85 LEU A CA 1
ATOM 653 C C . LEU A 1 85 ? 2.459 -12.394 -13.883 1.00 95.06 85 LEU A C 1
ATOM 655 O O . LEU A 1 85 ? 3.153 -12.484 -14.891 1.00 95.06 85 LEU A O 1
ATOM 659 N N . ALA A 1 86 ? 2.473 -11.307 -13.107 1.00 94.69 86 ALA A N 1
ATOM 660 C CA . ALA A 1 86 ? 3.341 -10.155 -13.353 1.00 94.69 86 ALA A CA 1
ATOM 661 C C . ALA A 1 86 ? 4.825 -10.523 -13.266 1.00 94.69 86 ALA A C 1
ATOM 663 O O . ALA A 1 86 ? 5.613 -10.114 -14.117 1.00 94.69 86 ALA A O 1
ATOM 664 N N . ILE A 1 87 ? 5.181 -11.282 -12.227 1.00 89.81 87 ILE A N 1
ATOM 665 C CA . ILE A 1 87 ? 6.533 -11.782 -11.964 1.00 89.81 87 ILE A CA 1
ATOM 666 C C . ILE A 1 87 ? 6.989 -12.643 -13.138 1.00 89.81 87 ILE A C 1
ATOM 668 O O . ILE A 1 87 ? 8.058 -12.414 -13.700 1.00 89.81 87 ILE A O 1
ATOM 672 N N . GLU A 1 88 ? 6.144 -13.577 -13.562 1.00 92.12 88 GLU A N 1
ATOM 673 C CA . GLU A 1 88 ? 6.474 -14.487 -14.650 1.00 92.12 88 GLU A CA 1
ATOM 674 C C . GLU A 1 88 ? 6.562 -13.775 -16.002 1.00 92.12 88 GLU A C 1
ATOM 676 O O . GLU A 1 88 ? 7.485 -14.020 -16.778 1.00 92.12 88 GLU A O 1
ATOM 681 N N . LEU A 1 89 ? 5.657 -12.834 -16.276 1.00 94.44 89 LEU A N 1
ATOM 682 C CA . LEU A 1 89 ? 5.754 -11.984 -17.460 1.00 94.44 89 LEU A CA 1
ATOM 683 C C . LEU A 1 89 ? 7.060 -11.192 -17.472 1.00 94.44 89 LEU A C 1
ATOM 685 O O . LEU A 1 89 ? 7.710 -11.127 -18.510 1.00 94.44 89 LEU A O 1
ATOM 689 N N . PHE A 1 90 ? 7.467 -10.631 -16.332 1.00 92.19 90 PHE A N 1
ATOM 690 C CA . PHE A 1 90 ? 8.733 -9.910 -16.215 1.00 92.19 90 PHE A CA 1
ATOM 691 C C . PHE A 1 90 ? 9.949 -10.827 -16.406 1.00 92.19 90 PHE A C 1
ATOM 693 O O . PHE A 1 90 ? 10.943 -10.410 -16.999 1.00 92.19 90 PHE A O 1
ATOM 700 N N . ARG A 1 91 ? 9.867 -12.079 -15.943 1.00 88.38 91 ARG A N 1
ATOM 701 C CA . ARG A 1 91 ? 10.905 -13.096 -16.152 1.00 88.38 91 ARG A CA 1
ATOM 702 C C . ARG A 1 91 ? 11.059 -13.447 -17.632 1.00 88.38 91 ARG A C 1
ATOM 704 O O . ARG A 1 91 ? 12.181 -13.496 -18.126 1.00 88.38 91 ARG A O 1
ATOM 711 N N . VAL A 1 92 ? 9.945 -13.686 -18.327 1.00 90.25 92 VAL A N 1
ATOM 712 C CA . VAL A 1 92 ? 9.930 -14.125 -19.734 1.00 90.25 92 VAL A CA 1
ATOM 713 C C . VAL A 1 92 ? 10.221 -12.972 -20.695 1.00 90.25 92 VAL A C 1
ATOM 715 O O . VAL A 1 92 ? 11.002 -13.129 -21.629 1.00 90.25 92 VAL A O 1
ATOM 718 N N . SER A 1 93 ? 9.607 -11.810 -20.479 1.00 92.50 93 SER A N 1
ATOM 719 C CA . SER A 1 93 ? 9.843 -10.609 -21.276 1.00 92.50 93 SER A CA 1
ATOM 720 C C . SER A 1 93 ? 9.859 -9.374 -20.373 1.00 92.50 93 SER A C 1
ATOM 722 O O . SER A 1 93 ? 8.818 -8.755 -20.145 1.00 92.50 93 SER A O 1
ATOM 724 N N . PRO A 1 94 ? 11.030 -8.964 -19.855 1.00 90.00 94 PRO A N 1
ATOM 725 C CA . PRO A 1 94 ? 11.120 -7.799 -18.979 1.00 90.00 94 PRO A CA 1
ATOM 726 C C . PRO A 1 94 ? 10.776 -6.492 -19.702 1.00 90.00 94 PRO A C 1
ATOM 728 O O . PRO A 1 94 ? 10.531 -5.489 -19.041 1.00 90.00 94 PRO A O 1
ATOM 731 N N . GLY A 1 95 ? 10.796 -6.470 -21.043 1.00 89.31 95 GLY A N 1
ATOM 732 C CA . GLY A 1 95 ? 10.545 -5.268 -21.845 1.00 89.31 95 GLY A CA 1
ATOM 733 C C . GLY A 1 95 ? 11.610 -4.175 -21.698 1.00 89.31 95 GLY A C 1
ATOM 734 O O . GLY A 1 95 ? 11.462 -3.088 -22.256 1.00 89.31 95 GLY A O 1
ATOM 735 N N . LEU A 1 96 ? 12.686 -4.436 -20.952 1.00 84.25 96 LEU A N 1
ATOM 736 C CA . LEU A 1 96 ? 13.787 -3.506 -20.743 1.00 84.25 96 LEU A CA 1
ATOM 737 C C . LEU A 1 96 ? 14.755 -3.623 -21.921 1.00 84.25 96 LEU A C 1
ATOM 739 O O . LEU A 1 96 ? 15.569 -4.543 -21.979 1.00 84.25 96 LEU A O 1
ATOM 743 N N . LYS A 1 97 ? 14.663 -2.691 -22.873 1.00 75.62 97 LYS A N 1
ATOM 744 C CA . LYS A 1 97 ? 15.690 -2.548 -23.909 1.00 75.62 97 LYS A CA 1
ATOM 745 C C . LYS A 1 97 ? 16.983 -2.117 -23.221 1.00 75.62 97 LYS A C 1
ATOM 747 O O . LYS A 1 97 ? 17.062 -1.007 -22.694 1.00 75.62 97 LYS A O 1
ATOM 752 N N . THR A 1 98 ? 17.987 -2.989 -23.182 1.00 61.31 98 THR A N 1
ATOM 753 C CA . THR A 1 98 ? 19.338 -2.577 -22.796 1.00 61.31 98 THR A CA 1
ATOM 754 C C . THR A 1 98 ? 19.820 -1.563 -23.830 1.00 61.31 98 THR A C 1
ATOM 756 O O . THR A 1 98 ? 19.533 -1.691 -25.019 1.00 61.31 98 THR A O 1
ATOM 759 N N . SER A 1 99 ? 20.504 -0.506 -23.389 1.00 55.56 99 SER A N 1
ATOM 760 C CA . SER A 1 99 ? 20.779 0.689 -24.204 1.00 55.56 99 SER A CA 1
ATOM 761 C C . SER A 1 99 ? 21.566 0.440 -25.498 1.00 55.56 99 SER A C 1
ATOM 763 O O . SER A 1 99 ? 21.736 1.372 -26.273 1.00 55.56 99 SER A O 1
ATOM 765 N N . MET A 1 100 ? 22.009 -0.787 -25.785 1.00 52.41 100 MET A N 1
ATOM 766 C CA . MET A 1 100 ? 22.716 -1.153 -27.015 1.00 52.41 100 MET A CA 1
ATOM 767 C C . MET A 1 100 ? 21.966 -0.739 -28.293 1.00 52.41 100 MET A C 1
ATOM 769 O O . MET A 1 100 ? 22.604 -0.256 -29.227 1.00 52.41 100 MET A O 1
ATOM 773 N N . ASP A 1 101 ? 20.631 -0.819 -28.322 1.00 55.62 101 ASP A N 1
ATOM 774 C CA . ASP A 1 101 ? 19.851 -0.361 -29.485 1.00 55.62 101 ASP A CA 1
ATOM 775 C C . ASP A 1 101 ? 19.875 1.170 -29.649 1.00 55.62 101 ASP A C 1
ATOM 777 O O . ASP A 1 101 ? 19.847 1.675 -30.767 1.00 55.62 101 ASP A O 1
ATOM 781 N N . GLN A 1 102 ? 19.998 1.928 -28.553 1.00 52.28 102 GLN A N 1
ATOM 782 C CA . GLN A 1 102 ? 20.198 3.385 -28.594 1.00 52.28 102 GLN A CA 1
ATOM 783 C C . GLN A 1 102 ? 21.656 3.757 -28.903 1.00 52.28 102 GLN A C 1
ATOM 785 O O . GLN A 1 102 ? 21.924 4.791 -29.515 1.00 52.28 102 GLN A O 1
ATOM 790 N N . VAL A 1 103 ? 22.607 2.906 -28.507 1.00 52.53 103 VAL A N 1
ATOM 791 C CA . VAL A 1 103 ? 24.028 3.058 -28.838 1.00 52.53 103 VAL A CA 1
ATOM 792 C C . VAL A 1 103 ? 24.246 2.906 -30.345 1.00 52.53 103 VAL A C 1
ATOM 794 O O . VAL A 1 103 ? 25.004 3.699 -30.892 1.00 52.53 103 VAL A O 1
ATOM 797 N N . LYS A 1 104 ? 23.543 1.982 -31.022 1.00 56.53 104 LYS A N 1
ATOM 798 C CA . LYS A 1 104 ? 23.568 1.858 -32.494 1.00 56.53 104 LYS A CA 1
ATOM 799 C C . LYS A 1 104 ? 23.166 3.160 -33.193 1.00 56.53 104 LYS A C 1
ATOM 801 O O . LYS A 1 104 ? 23.973 3.717 -33.923 1.00 56.53 104 LYS A O 1
ATOM 806 N N . VAL A 1 105 ? 22.001 3.716 -32.851 1.00 54.88 105 VAL A N 1
ATOM 807 C CA . VAL A 1 105 ? 21.479 4.953 -33.473 1.00 54.88 105 VAL A CA 1
ATOM 808 C C . VAL A 1 105 ? 22.422 6.150 -33.289 1.00 54.88 105 VAL A C 1
ATOM 810 O O . VAL A 1 105 ? 22.520 7.013 -34.152 1.00 54.88 105 VAL A O 1
ATOM 813 N N . SER A 1 106 ? 23.143 6.214 -32.166 1.00 57.94 106 SER A N 1
ATOM 814 C CA . SER A 1 106 ? 24.105 7.291 -31.912 1.00 57.94 106 SER A CA 1
ATOM 815 C C . SER A 1 106 ? 25.473 7.068 -32.564 1.00 57.94 106 SER A C 1
ATOM 817 O O . SER A 1 106 ? 26.251 8.019 -32.625 1.00 57.94 106 SER A O 1
ATOM 819 N N . LEU A 1 107 ? 25.800 5.843 -32.976 1.00 58.91 107 LEU A N 1
ATOM 820 C CA . LEU A 1 107 ? 27.079 5.517 -33.600 1.00 58.91 107 LEU A CA 1
ATOM 821 C C . LEU A 1 107 ? 27.014 5.542 -35.123 1.00 58.91 107 LEU A C 1
ATOM 823 O O . LEU A 1 107 ? 28.069 5.692 -35.718 1.00 58.91 107 LEU A O 1
ATOM 827 N N . ASP A 1 108 ? 25.841 5.435 -35.749 1.00 64.06 108 ASP A N 1
ATOM 828 C CA . ASP A 1 108 ? 25.729 5.391 -37.216 1.00 64.06 108 ASP A CA 1
ATOM 829 C C . ASP A 1 108 ? 26.403 6.609 -37.885 1.00 64.06 108 ASP A C 1
ATOM 831 O O . ASP A 1 108 ? 27.205 6.440 -38.796 1.00 64.06 108 ASP A O 1
ATOM 835 N N . GLY A 1 109 ? 26.245 7.819 -37.332 1.00 65.94 109 GLY A N 1
ATOM 836 C CA . GLY A 1 109 ? 26.973 8.997 -37.829 1.00 65.94 109 GLY A CA 1
ATOM 837 C C . GLY A 1 109 ? 28.489 8.962 -37.572 1.00 65.94 109 GLY A C 1
ATOM 838 O O . GLY A 1 109 ? 29.267 9.459 -38.378 1.00 65.94 109 GLY A O 1
ATOM 839 N N . ALA A 1 110 ? 28.941 8.353 -36.471 1.00 66.75 110 ALA A N 1
ATOM 840 C CA . ALA A 1 110 ? 30.370 8.202 -36.177 1.00 66.75 110 ALA A CA 1
ATOM 841 C C . ALA A 1 110 ? 31.026 7.106 -37.037 1.00 66.75 110 ALA A C 1
ATOM 843 O O . ALA A 1 110 ? 32.199 7.224 -37.388 1.00 66.75 110 ALA A O 1
ATOM 844 N N . TRP A 1 111 ? 30.270 6.065 -37.394 1.00 68.31 111 TRP A N 1
ATOM 845 C CA . TRP A 1 111 ? 30.689 5.013 -38.315 1.00 68.31 111 TRP A CA 1
ATOM 846 C C . TRP A 1 111 ? 30.863 5.546 -39.732 1.00 68.31 111 TRP A C 1
ATOM 848 O O . TRP A 1 111 ? 31.877 5.238 -40.351 1.00 68.31 111 TRP A O 1
ATOM 858 N N . ASP A 1 112 ? 29.960 6.406 -40.207 1.00 73.50 112 ASP A N 1
ATOM 859 C CA . ASP A 1 112 ? 30.103 7.061 -41.512 1.00 73.50 112 ASP A CA 1
ATOM 860 C C . ASP A 1 112 ? 31.397 7.893 -41.593 1.00 73.50 112 ASP A C 1
ATOM 862 O O . ASP A 1 112 ? 32.114 7.845 -42.594 1.00 73.50 112 ASP A O 1
ATOM 866 N N . HIS A 1 113 ? 31.759 8.600 -40.514 1.00 68.38 113 HIS A N 1
ATOM 867 C CA . HIS A 1 113 ? 33.032 9.325 -40.427 1.00 68.38 113 HIS A CA 1
ATOM 868 C C . HIS A 1 113 ? 34.259 8.397 -40.404 1.00 68.38 113 HIS A C 1
ATOM 870 O O . HIS A 1 113 ? 35.292 8.737 -40.980 1.00 68.38 113 HIS A O 1
ATOM 876 N N . LEU A 1 114 ? 34.151 7.226 -39.771 1.00 69.19 114 LEU A N 1
ATOM 877 C CA . LEU A 1 114 ? 35.207 6.208 -39.732 1.00 69.19 114 LEU A CA 1
ATOM 878 C C . LEU A 1 114 ? 35.422 5.554 -41.106 1.00 69.19 114 LEU A C 1
ATOM 880 O O . LEU A 1 114 ? 36.559 5.434 -41.551 1.00 69.19 114 LEU A O 1
ATOM 884 N N . ILE A 1 115 ? 34.340 5.220 -41.813 1.00 77.19 115 ILE A N 1
ATOM 885 C CA . ILE A 1 115 ? 34.382 4.666 -43.177 1.00 77.19 115 ILE A CA 1
ATOM 886 C C . ILE A 1 115 ? 34.954 5.695 -44.163 1.00 77.19 115 ILE A C 1
ATOM 888 O O . ILE A 1 115 ? 35.776 5.360 -45.022 1.00 77.19 115 ILE A O 1
ATOM 892 N N . ALA A 1 116 ? 34.554 6.965 -44.034 1.00 74.88 116 ALA A N 1
ATOM 893 C CA . ALA A 1 116 ? 35.113 8.052 -44.835 1.00 74.88 116 ALA A CA 1
ATOM 894 C C . ALA A 1 116 ? 36.620 8.231 -44.582 1.00 74.88 116 ALA A C 1
ATOM 896 O O . ALA A 1 116 ? 37.371 8.488 -45.523 1.00 74.88 116 ALA A O 1
ATOM 897 N N . PHE A 1 117 ? 37.071 8.048 -43.337 1.00 69.75 117 PHE A N 1
ATOM 898 C CA . PHE A 1 117 ? 38.489 8.090 -42.990 1.00 69.75 117 PHE A CA 1
ATOM 899 C C . PHE A 1 117 ? 39.281 6.935 -43.602 1.00 69.75 117 PHE A C 1
ATOM 901 O O . PHE A 1 117 ? 40.291 7.195 -44.251 1.00 69.75 117 PHE A O 1
ATOM 908 N N . GLU A 1 118 ? 38.820 5.690 -43.453 1.00 75.69 118 GLU A N 1
ATOM 909 C CA . GLU A 1 118 ? 39.469 4.526 -44.077 1.00 75.69 118 GLU A CA 1
ATOM 910 C C . GLU A 1 118 ? 39.609 4.735 -45.591 1.00 75.69 118 GLU A C 1
ATOM 912 O O . GLU A 1 118 ? 40.692 4.572 -46.152 1.00 75.69 118 GLU A O 1
ATOM 917 N N . SER A 1 119 ? 38.552 5.239 -46.234 1.00 81.69 119 SER A N 1
ATOM 918 C CA . SER A 1 119 ? 38.561 5.564 -47.665 1.00 81.69 119 SER A CA 1
ATOM 919 C C . SER A 1 119 ? 39.580 6.655 -48.029 1.00 81.69 119 SER A C 1
ATOM 921 O O . SER A 1 119 ? 40.211 6.583 -49.085 1.00 81.69 119 SER A O 1
ATOM 923 N N . MET A 1 120 ? 39.754 7.670 -47.174 1.00 77.62 120 MET A N 1
ATOM 924 C CA . MET A 1 120 ? 40.725 8.751 -47.376 1.00 77.62 120 MET A CA 1
ATOM 925 C C . MET A 1 120 ? 42.169 8.254 -47.229 1.00 77.62 120 MET A C 1
ATOM 927 O O . MET A 1 120 ? 43.011 8.578 -48.068 1.00 77.62 120 MET A O 1
ATOM 931 N N . VAL A 1 121 ? 42.445 7.435 -46.208 1.00 74.31 121 VAL A N 1
ATOM 932 C CA . VAL A 1 121 ? 43.763 6.817 -45.988 1.00 74.31 121 VAL A CA 1
ATOM 933 C C . VAL A 1 121 ? 44.136 5.939 -47.178 1.00 74.31 121 VAL A C 1
ATOM 935 O O . VAL A 1 121 ? 45.200 6.126 -47.765 1.00 74.31 121 VAL A O 1
ATOM 938 N N . GLU A 1 122 ? 43.233 5.058 -47.615 1.00 80.75 122 GLU A N 1
ATOM 939 C CA . GLU A 1 122 ? 43.472 4.201 -48.778 1.00 80.75 122 GLU A CA 1
ATOM 940 C C . GLU A 1 122 ? 43.694 4.992 -50.079 1.00 80.75 122 GLU A C 1
ATOM 942 O O . GLU A 1 122 ? 44.411 4.541 -50.981 1.00 80.75 122 GLU A O 1
ATOM 947 N N . ALA A 1 123 ? 43.029 6.140 -50.243 1.00 81.25 123 ALA A N 1
ATOM 948 C CA . ALA A 1 123 ? 43.197 6.987 -51.419 1.00 81.25 123 ALA A CA 1
ATOM 949 C C . ALA A 1 123 ? 44.585 7.642 -51.444 1.00 81.25 123 ALA A C 1
ATOM 951 O O . ALA A 1 123 ? 45.224 7.668 -52.504 1.00 81.25 123 ALA A O 1
ATOM 952 N N . GLU A 1 124 ? 45.081 8.116 -50.299 1.00 72.38 124 GLU A N 1
ATOM 953 C CA . GLU A 1 124 ? 46.410 8.722 -50.256 1.00 72.38 124 GLU A CA 1
ATOM 954 C C . GLU A 1 124 ? 47.536 7.682 -50.264 1.00 72.38 124 GLU A C 1
ATOM 956 O O . GLU A 1 124 ? 48.548 7.896 -50.932 1.00 72.38 124 GLU A O 1
ATOM 961 N N . GLU A 1 125 ? 47.369 6.519 -49.628 1.00 76.25 125 GLU A N 1
ATOM 962 C CA . GLU A 1 125 ? 48.318 5.408 -49.781 1.00 76.25 125 GLU A CA 1
ATOM 963 C C . GLU A 1 125 ? 48.504 5.081 -51.267 1.00 76.25 125 GLU A C 1
ATOM 965 O O . GLU A 1 125 ? 49.626 5.041 -51.776 1.00 76.25 125 GLU A O 1
ATOM 970 N N . ARG A 1 126 ? 47.398 4.974 -52.018 1.00 82.69 126 ARG A N 1
ATOM 971 C CA . ARG A 1 126 ? 47.433 4.769 -53.474 1.00 82.69 126 ARG A CA 1
ATOM 972 C C . ARG A 1 126 ? 48.152 5.887 -54.225 1.00 82.69 126 ARG A C 1
ATOM 974 O O . ARG A 1 126 ? 48.841 5.605 -55.206 1.00 82.69 126 ARG A O 1
ATOM 981 N N . LYS A 1 127 ? 47.991 7.145 -53.817 1.00 82.06 127 LYS A N 1
ATOM 982 C CA . LYS A 1 127 ? 48.693 8.286 -54.426 1.00 82.06 127 LYS A CA 1
ATOM 983 C C . LYS A 1 127 ? 50.191 8.241 -54.129 1.00 82.06 127 LYS A C 1
ATOM 985 O O . LYS A 1 127 ? 50.992 8.429 -55.039 1.00 82.06 127 LYS A O 1
ATOM 990 N N . THR A 1 128 ? 50.558 7.904 -52.900 1.00 72.69 128 THR A N 1
ATOM 991 C CA . THR A 1 128 ? 51.945 7.758 -52.452 1.00 72.69 128 THR A CA 1
ATOM 992 C C . THR A 1 128 ? 52.649 6.642 -53.223 1.00 72.69 128 THR A C 1
ATOM 994 O O . THR A 1 128 ? 53.705 6.871 -53.809 1.00 72.69 128 THR A O 1
ATOM 997 N N . TYR A 1 129 ? 52.018 5.469 -53.339 1.00 78.69 129 TYR A N 1
ATOM 998 C CA . TYR A 1 129 ? 52.538 4.363 -54.145 1.00 78.69 129 TYR A CA 1
ATOM 999 C C . TYR A 1 129 ? 52.693 4.726 -55.627 1.00 78.69 129 TYR A C 1
ATOM 1001 O O . TYR A 1 129 ? 53.660 4.304 -56.258 1.00 78.69 129 TYR A O 1
ATOM 1009 N N . LYS A 1 130 ? 51.780 5.528 -56.193 1.00 83.62 130 LYS A N 1
ATOM 1010 C CA . LYS A 1 130 ? 51.908 6.023 -57.574 1.00 83.62 130 LYS A CA 1
ATOM 1011 C C . LYS A 1 130 ? 53.120 6.935 -57.747 1.00 83.62 130 LYS A C 1
ATOM 1013 O O . LYS A 1 130 ? 53.870 6.735 -58.695 1.00 83.62 130 LYS A O 1
ATOM 1018 N N . LEU A 1 131 ? 53.327 7.883 -56.835 1.00 78.12 131 LEU A N 1
ATOM 1019 C CA . LEU A 1 131 ? 54.456 8.815 -56.899 1.00 78.12 131 LEU A CA 1
ATOM 1020 C C . LEU A 1 131 ? 55.803 8.099 -56.690 1.00 78.12 131 LEU A C 1
ATOM 1022 O O . LEU A 1 131 ? 56.771 8.395 -57.389 1.00 78.12 131 LEU A O 1
ATOM 1026 N N . MET A 1 132 ? 55.855 7.097 -55.801 1.00 73.75 132 MET A N 1
ATOM 1027 C CA . MET A 1 132 ? 57.019 6.208 -55.663 1.00 73.75 132 MET A CA 1
ATOM 1028 C C . MET A 1 132 ? 57.291 5.428 -56.955 1.00 73.75 132 MET A C 1
ATOM 1030 O O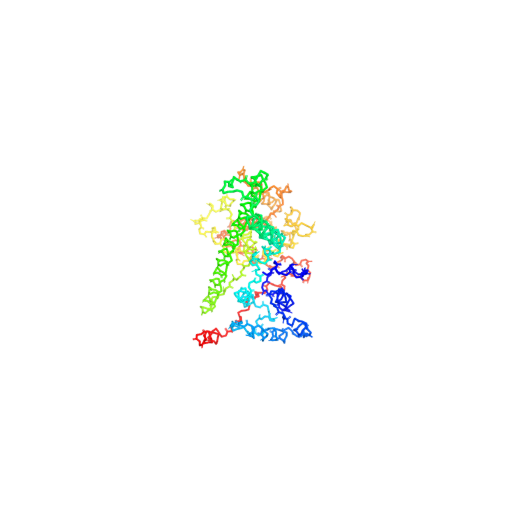 . MET A 1 132 ? 58.423 5.382 -57.427 1.00 73.75 132 MET A O 1
ATOM 1034 N N . ALA A 1 133 ? 56.255 4.848 -57.569 1.00 81.12 133 ALA A N 1
ATOM 1035 C CA . ALA A 1 133 ? 56.393 4.102 -58.821 1.00 81.12 133 ALA A CA 1
ATOM 1036 C C . ALA A 1 133 ? 56.841 4.984 -60.003 1.00 81.12 133 ALA A C 1
ATOM 1038 O O . ALA A 1 133 ? 57.438 4.483 -60.953 1.00 81.12 133 ALA A O 1
ATOM 1039 N N . GLN A 1 134 ? 56.562 6.288 -59.944 1.00 86.38 134 GLN A N 1
ATOM 1040 C CA . GLN A 1 134 ? 56.991 7.280 -60.932 1.00 86.38 134 GLN A CA 1
ATOM 1041 C C . GLN A 1 134 ? 58.422 7.794 -60.694 1.00 86.38 134 GLN A C 1
ATOM 1043 O O . GLN A 1 134 ? 58.944 8.522 -61.534 1.00 86.38 134 GLN A O 1
ATOM 1048 N N . GLY A 1 135 ? 59.074 7.407 -59.589 1.00 81.88 135 GLY A N 1
ATOM 1049 C CA . GLY A 1 135 ? 60.410 7.888 -59.220 1.00 81.88 135 GLY A CA 1
ATOM 1050 C C . GLY A 1 135 ? 60.438 9.359 -58.791 1.00 81.88 135 GLY A C 1
ATOM 1051 O O . GLY A 1 135 ? 61.507 9.962 -58.744 1.00 81.88 135 GLY A O 1
ATOM 1052 N N . GLU A 1 136 ? 59.271 9.947 -58.505 1.00 78.81 136 GLU A N 1
ATOM 1053 C CA . GLU A 1 136 ? 59.138 11.349 -58.088 1.00 78.81 136 GLU A CA 1
ATOM 1054 C C . GLU A 1 136 ? 59.378 11.535 -56.582 1.00 78.81 136 GLU A C 1
ATOM 1056 O O . GLU A 1 136 ? 59.674 12.642 -56.134 1.00 78.81 136 GLU A O 1
ATOM 1061 N N . LEU 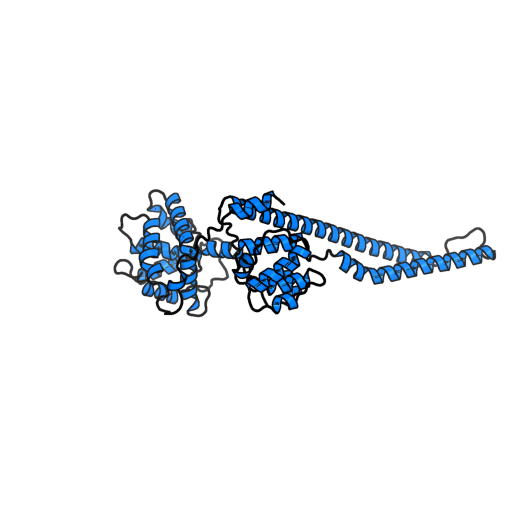A 1 137 ? 59.298 10.454 -55.799 1.00 72.25 137 LEU A N 1
ATOM 1062 C CA . LEU A 1 137 ? 59.783 10.422 -54.421 1.00 72.25 137 LEU A CA 1
ATOM 1063 C C . LEU A 1 137 ? 61.190 9.817 -54.401 1.00 72.25 137 LEU A C 1
ATOM 1065 O O . LEU A 1 137 ? 61.370 8.657 -54.765 1.00 72.25 137 LEU A O 1
ATOM 1069 N N . GLY A 1 138 ? 62.181 10.600 -53.969 1.00 69.88 138 GLY A N 1
ATOM 1070 C CA . GLY A 1 138 ? 63.506 10.073 -53.634 1.00 69.88 138 GLY A CA 1
ATOM 1071 C C . GLY A 1 138 ? 63.454 9.167 -52.398 1.00 69.88 138 GLY A C 1
ATOM 1072 O O . GLY A 1 138 ? 62.504 9.242 -51.623 1.00 69.88 138 GLY A O 1
ATOM 1073 N N . ASP A 1 139 ? 64.492 8.348 -52.192 1.00 74.00 139 ASP A N 1
ATOM 1074 C CA . ASP A 1 139 ? 64.589 7.371 -51.087 1.00 74.00 139 ASP A CA 1
ATOM 1075 C C . ASP A 1 139 ? 64.462 7.986 -49.675 1.00 74.00 139 ASP A C 1
ATOM 1077 O O . ASP A 1 139 ? 64.254 7.269 -48.698 1.00 74.00 139 ASP A O 1
ATOM 1081 N N . ASP A 1 140 ? 64.561 9.312 -49.559 1.00 65.88 140 ASP A N 1
ATOM 1082 C CA . ASP A 1 140 ? 64.482 10.058 -48.305 1.00 65.88 140 ASP A CA 1
ATOM 1083 C C . ASP A 1 140 ? 63.089 10.692 -48.138 1.00 65.88 140 ASP A C 1
ATOM 1085 O O . ASP A 1 140 ? 62.871 11.895 -48.317 1.00 65.88 140 ASP A O 1
ATOM 1089 N N . ILE A 1 141 ? 62.098 9.843 -47.862 1.00 60.47 141 ILE A N 1
ATOM 1090 C CA . ILE A 1 141 ? 60.708 10.265 -47.668 1.00 60.47 141 ILE A CA 1
ATOM 1091 C C . ILE A 1 141 ? 60.542 10.734 -46.222 1.00 60.47 141 ILE A C 1
ATOM 1093 O O . ILE A 1 141 ? 60.167 9.973 -45.328 1.00 60.47 141 ILE A O 1
ATOM 1097 N N . GLY A 1 142 ? 60.815 12.015 -45.989 1.00 64.00 142 GLY A N 1
ATOM 1098 C CA . GLY A 1 142 ? 60.319 12.696 -44.798 1.00 64.00 142 GLY A CA 1
ATOM 1099 C C . GLY A 1 142 ? 58.779 12.708 -44.774 1.00 64.00 142 GLY A C 1
ATOM 1100 O O . GLY A 1 142 ? 58.145 12.620 -45.830 1.00 64.00 142 GLY A O 1
ATOM 1101 N N . PRO A 1 143 ? 58.146 12.822 -43.593 1.00 59.66 143 PRO A N 1
ATOM 1102 C CA . PRO A 1 143 ? 56.694 12.956 -43.501 1.00 59.66 143 PRO A CA 1
ATOM 1103 C C . PRO A 1 143 ? 56.220 14.146 -44.348 1.00 59.66 143 PRO A C 1
ATOM 1105 O O . PRO A 1 143 ? 56.785 15.238 -44.258 1.00 59.66 143 PRO A O 1
ATOM 1108 N N . LEU A 1 144 ? 55.197 13.925 -45.183 1.00 59.69 144 LEU A N 1
ATOM 1109 C CA . LEU A 1 144 ? 54.647 14.943 -46.080 1.00 59.69 144 LEU A CA 1
ATOM 1110 C C . LEU A 1 144 ? 54.277 16.214 -45.279 1.00 59.69 144 LEU A C 1
ATOM 1112 O O . LEU A 1 144 ? 53.525 16.121 -44.304 1.00 59.69 144 LEU A O 1
ATOM 1116 N N . PRO A 1 145 ? 54.780 17.405 -45.654 1.00 57.53 145 PRO A N 1
ATOM 1117 C CA . PRO A 1 145 ? 54.438 18.647 -44.966 1.00 57.53 145 PRO A CA 1
ATOM 1118 C C . PRO A 1 145 ? 52.921 18.888 -45.037 1.00 57.53 145 PRO A C 1
ATOM 1120 O O . PRO A 1 145 ? 52.359 18.944 -46.127 1.00 57.53 145 PRO A O 1
ATOM 1123 N N . GLY A 1 146 ? 52.259 19.010 -43.881 1.00 62.88 146 GLY A N 1
ATOM 1124 C CA . GLY A 1 146 ? 50.800 19.185 -43.759 1.00 62.88 146 GLY A CA 1
ATOM 1125 C C . GLY A 1 146 ? 50.046 17.968 -43.206 1.00 62.88 146 GLY A C 1
ATOM 1126 O O . GLY A 1 146 ? 48.955 18.125 -42.670 1.00 62.88 146 GLY A O 1
ATOM 1127 N N . TRP A 1 1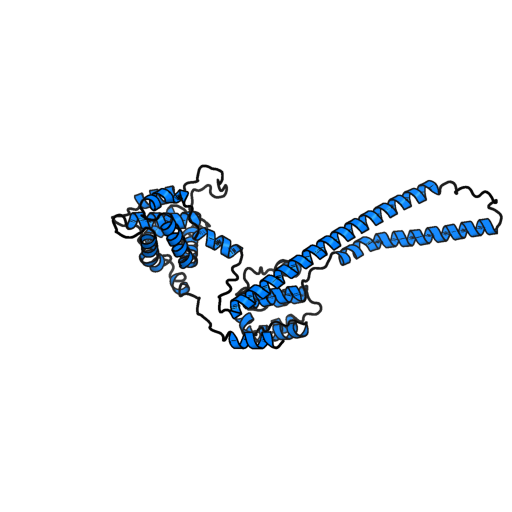47 ? 50.649 16.775 -43.236 1.00 62.12 147 TRP A N 1
ATOM 1128 C CA . TRP A 1 147 ? 50.035 15.551 -42.701 1.00 62.12 147 TRP A CA 1
ATOM 1129 C C . TRP A 1 147 ? 50.022 15.477 -41.175 1.00 62.12 147 TRP A C 1
ATOM 1131 O O . TRP A 1 147 ? 49.167 14.806 -40.601 1.00 62.12 147 TRP A O 1
ATOM 1141 N N . SER A 1 148 ? 50.956 16.156 -40.506 1.00 71.12 148 SER A N 1
ATOM 1142 C CA . SER A 1 148 ? 51.071 16.088 -39.047 1.00 71.12 148 SER A CA 1
ATOM 1143 C C . SER A 1 148 ? 49.808 16.576 -38.349 1.00 71.12 148 SER A C 1
ATOM 1145 O O . SER A 1 148 ? 49.379 15.962 -37.377 1.00 71.12 148 SER A O 1
ATOM 1147 N N . ASP A 1 149 ? 49.200 17.645 -38.857 1.00 76.50 149 ASP A N 1
ATOM 1148 C CA . ASP A 1 149 ? 48.150 18.361 -38.138 1.00 76.50 149 ASP A CA 1
ATOM 1149 C C . ASP A 1 149 ? 46.781 17.713 -38.367 1.00 76.50 149 ASP A C 1
ATOM 1151 O O . ASP A 1 149 ? 46.046 17.486 -37.406 1.00 76.50 149 ASP A O 1
ATOM 1155 N N . GLU A 1 150 ? 46.463 17.331 -39.609 1.00 73.81 150 GLU A N 1
ATOM 1156 C CA . GLU A 1 150 ? 45.225 16.610 -39.937 1.00 73.81 150 GLU A CA 1
ATOM 1157 C C . GLU A 1 150 ? 45.212 15.216 -39.298 1.00 73.81 150 GLU A C 1
ATOM 1159 O O . GLU A 1 150 ? 44.252 14.862 -38.612 1.00 73.81 150 GLU A O 1
ATOM 1164 N N . PHE A 1 151 ? 46.305 14.452 -39.411 1.00 74.50 151 PHE A N 1
ATOM 1165 C CA . PHE A 1 151 ? 46.408 13.138 -38.771 1.00 74.50 151 PHE A CA 1
ATOM 1166 C C . PHE A 1 151 ? 46.304 13.243 -37.244 1.00 74.50 151 PHE A C 1
ATOM 1168 O O . PHE A 1 151 ? 45.620 12.441 -36.605 1.00 74.50 151 PHE A O 1
ATOM 1175 N N . HIS A 1 152 ? 46.921 14.265 -36.641 1.00 78.25 152 HIS A N 1
ATOM 1176 C CA . HIS A 1 152 ? 46.803 14.511 -35.206 1.00 78.25 152 HIS A CA 1
ATOM 1177 C C . HIS A 1 152 ? 45.364 14.858 -34.791 1.00 78.25 152 HIS A C 1
ATOM 1179 O O . HIS A 1 152 ? 44.863 14.293 -33.817 1.00 78.25 152 HIS A O 1
ATOM 1185 N N . GLN A 1 153 ? 44.663 15.718 -35.541 1.00 78.81 153 GLN A N 1
ATOM 1186 C CA . GLN A 1 153 ? 43.249 16.024 -35.288 1.00 78.81 153 GLN A CA 1
ATOM 1187 C C . GLN A 1 153 ? 42.360 14.777 -35.395 1.00 78.81 153 GLN A C 1
ATOM 1189 O O . GLN A 1 153 ? 41.478 14.567 -34.558 1.00 78.81 153 GLN A O 1
ATOM 1194 N N . MET A 1 154 ? 42.617 13.909 -36.371 1.00 70.81 154 MET A N 1
ATOM 1195 C CA . MET A 1 154 ? 41.868 12.663 -36.535 1.00 70.81 154 MET A CA 1
ATOM 1196 C C . MET A 1 154 ? 42.158 11.661 -35.422 1.00 70.81 154 MET A C 1
ATOM 1198 O O . MET A 1 154 ? 41.227 11.047 -34.903 1.00 70.81 154 MET A O 1
ATOM 1202 N N . GLN A 1 155 ? 43.412 11.545 -34.980 1.00 77.25 155 GLN A N 1
ATOM 1203 C CA . GLN A 1 155 ? 43.765 10.724 -33.824 1.00 77.25 155 GLN A CA 1
ATOM 1204 C C . GLN A 1 155 ? 43.055 11.215 -32.550 1.00 77.25 155 GLN A C 1
ATOM 1206 O O . GLN A 1 155 ? 42.579 10.398 -31.759 1.00 77.25 155 GLN A O 1
ATOM 1211 N N . ILE A 1 156 ? 42.926 12.536 -32.361 1.00 81.38 156 ILE A N 1
ATOM 1212 C CA . ILE A 1 156 ? 42.141 13.124 -31.262 1.00 81.38 156 ILE A CA 1
ATOM 1213 C C . ILE A 1 156 ? 40.664 12.724 -31.381 1.00 81.38 156 ILE A C 1
ATOM 1215 O O . ILE A 1 156 ? 40.074 12.278 -30.395 1.00 81.38 156 ILE A O 1
ATOM 1219 N N . MET A 1 157 ? 40.068 12.840 -32.572 1.00 75.81 157 MET A N 1
ATOM 1220 C CA . MET A 1 157 ? 38.670 12.464 -32.808 1.00 75.81 157 MET A CA 1
ATOM 1221 C C . MET A 1 157 ? 38.432 10.967 -32.570 1.00 75.81 157 MET A C 1
ATOM 1223 O O . MET A 1 157 ? 37.463 10.599 -31.906 1.00 75.81 157 MET A O 1
ATOM 1227 N N . LEU A 1 158 ? 39.333 10.102 -33.041 1.00 77.19 158 LEU A N 1
ATOM 1228 C CA . LEU A 1 158 ? 39.262 8.658 -32.827 1.00 77.19 158 LEU A CA 1
ATOM 1229 C C . LEU A 1 158 ? 39.327 8.316 -31.335 1.00 77.19 158 LEU A C 1
ATOM 1231 O O . LEU A 1 158 ? 38.477 7.576 -30.841 1.00 77.19 158 LEU A O 1
ATOM 1235 N N . ASN A 1 159 ? 40.280 8.898 -30.602 1.00 80.00 159 ASN A N 1
ATOM 1236 C CA . ASN A 1 159 ? 40.393 8.714 -29.155 1.00 80.00 159 ASN A CA 1
ATOM 1237 C C . ASN A 1 159 ? 39.125 9.197 -28.429 1.00 80.00 159 ASN A C 1
ATOM 1239 O O . ASN A 1 159 ? 38.661 8.548 -27.491 1.00 80.00 159 ASN A O 1
ATOM 1243 N N . HIS A 1 160 ? 38.525 10.303 -28.882 1.00 79.00 160 HIS A N 1
ATOM 1244 C CA . HIS A 1 160 ? 37.270 10.814 -28.333 1.00 79.00 160 HIS A CA 1
ATOM 1245 C C . HIS A 1 160 ? 36.099 9.844 -28.563 1.00 79.00 160 HIS A C 1
ATOM 1247 O O . HIS A 1 160 ? 35.385 9.508 -27.616 1.00 79.00 160 HIS A O 1
ATOM 1253 N N . VAL A 1 161 ? 35.926 9.339 -29.790 1.00 76.00 161 VAL A N 1
ATOM 1254 C CA . VAL A 1 161 ? 34.880 8.355 -30.129 1.00 76.00 161 VAL A CA 1
ATOM 1255 C C . VAL A 1 161 ? 35.081 7.049 -29.356 1.00 76.00 161 VAL A C 1
ATOM 1257 O O . VAL A 1 161 ? 34.117 6.496 -28.823 1.00 76.00 161 VAL A O 1
ATOM 1260 N N . GLN A 1 162 ? 36.322 6.573 -29.228 1.00 78.50 162 GLN A N 1
ATOM 1261 C CA . GLN A 1 162 ? 36.650 5.395 -28.421 1.00 78.50 162 GLN A CA 1
ATOM 1262 C C . GLN A 1 162 ? 36.308 5.602 -26.940 1.00 78.50 162 GLN A C 1
ATOM 1264 O O . GLN A 1 162 ? 35.710 4.712 -26.332 1.00 78.50 162 GLN A O 1
ATOM 1269 N N . GLY A 1 163 ? 36.608 6.780 -26.381 1.00 82.75 163 GLY A N 1
ATOM 1270 C CA . GLY A 1 163 ? 36.222 7.156 -25.020 1.00 82.75 163 GLY A CA 1
ATOM 1271 C C . GLY A 1 163 ? 34.705 7.111 -24.817 1.00 82.75 163 GLY A C 1
ATOM 1272 O O . GLY A 1 163 ? 34.224 6.413 -23.924 1.00 82.75 163 GLY A O 1
ATOM 1273 N N . GLN A 1 164 ? 33.937 7.745 -25.710 1.00 79.00 164 GLN A N 1
ATOM 1274 C CA . GLN A 1 164 ? 32.469 7.702 -25.663 1.00 79.00 164 GLN A CA 1
ATOM 1275 C C . GLN A 1 164 ? 31.918 6.271 -25.785 1.00 79.00 164 GLN A C 1
ATOM 1277 O O . GLN A 1 164 ? 30.952 5.905 -25.110 1.00 79.00 164 GLN A O 1
ATOM 1282 N N . LEU A 1 165 ? 32.516 5.440 -26.645 1.00 75.75 165 LEU A N 1
ATOM 1283 C CA . LEU A 1 165 ? 32.117 4.044 -26.812 1.00 75.75 165 LEU A CA 1
ATOM 1284 C C . LEU A 1 165 ? 32.391 3.230 -25.542 1.00 75.75 165 LEU A C 1
ATOM 1286 O O . LEU A 1 165 ? 31.556 2.416 -25.143 1.00 75.75 165 LEU A O 1
ATOM 1290 N N . GLN A 1 166 ? 33.538 3.447 -24.897 1.00 80.94 166 GLN A N 1
ATOM 1291 C CA . GLN A 1 166 ? 33.899 2.782 -23.648 1.00 80.94 166 GLN A CA 1
ATOM 1292 C C . GLN A 1 166 ? 32.962 3.185 -22.503 1.00 80.94 166 GLN A C 1
ATOM 1294 O O . GLN A 1 166 ? 32.459 2.303 -21.804 1.00 80.94 166 GLN A O 1
ATOM 1299 N N . GLU A 1 167 ? 32.654 4.475 -22.354 1.00 80.62 167 GLU A N 1
ATOM 1300 C CA . GLU A 1 167 ? 31.680 4.969 -21.372 1.00 80.62 167 GLU A CA 1
ATOM 1301 C C . GLU A 1 167 ? 30.292 4.354 -21.595 1.00 80.62 167 GLU A C 1
ATOM 1303 O O . GLU A 1 167 ? 29.672 3.832 -20.663 1.00 80.62 167 GLU A O 1
ATOM 1308 N N . LYS A 1 168 ? 29.817 4.319 -22.849 1.00 76.81 168 LYS A N 1
ATOM 1309 C CA . LYS A 1 168 ? 28.538 3.682 -23.203 1.00 76.81 168 LYS A CA 1
ATOM 1310 C C . LYS A 1 168 ? 28.538 2.179 -22.921 1.00 76.81 168 LYS A C 1
ATOM 1312 O O . LYS A 1 168 ? 27.549 1.667 -22.398 1.00 76.81 168 LYS A O 1
ATOM 1317 N N . ARG A 1 169 ? 29.637 1.468 -23.206 1.00 76.44 169 ARG A N 1
ATOM 1318 C CA . ARG A 1 169 ? 29.802 0.042 -22.857 1.00 76.44 169 ARG A CA 1
ATOM 1319 C C . ARG A 1 169 ? 29.763 -0.175 -21.346 1.00 76.44 169 ARG A C 1
ATOM 1321 O O . ARG A 1 169 ? 29.106 -1.109 -20.887 1.00 76.44 169 ARG A O 1
ATOM 1328 N N . GLN A 1 170 ? 30.417 0.688 -20.571 1.00 81.06 170 GLN A N 1
ATOM 1329 C CA . GLN A 1 170 ? 30.400 0.619 -19.111 1.00 81.06 170 GLN A CA 1
ATOM 1330 C C . GLN A 1 170 ? 28.991 0.870 -18.559 1.00 81.06 170 GLN A C 1
ATOM 1332 O O . GLN A 1 170 ? 28.521 0.099 -17.723 1.00 81.06 170 GLN A O 1
ATOM 1337 N N . SER A 1 171 ? 28.285 1.879 -19.074 1.00 75.31 171 SER A N 1
ATOM 1338 C CA . SER A 1 171 ? 26.894 2.165 -18.706 1.00 75.31 171 SER A CA 1
ATOM 1339 C C . SER A 1 171 ? 25.952 1.007 -19.065 1.00 75.31 171 SER A C 1
ATOM 1341 O O . SER A 1 171 ? 25.142 0.583 -18.239 1.00 75.31 171 SER A O 1
ATOM 1343 N N . ALA A 1 172 ? 26.106 0.410 -20.253 1.00 75.00 172 ALA A N 1
ATOM 1344 C CA . ALA A 1 172 ? 25.340 -0.766 -20.665 1.00 75.00 172 ALA A CA 1
ATOM 1345 C C . ALA A 1 172 ? 25.609 -1.982 -19.758 1.00 75.00 172 ALA A C 1
ATOM 1347 O O . ALA A 1 172 ? 24.672 -2.678 -19.371 1.00 75.00 172 ALA A O 1
ATOM 1348 N N . SER A 1 173 ? 26.868 -2.207 -19.368 1.00 80.12 173 SER A N 1
ATOM 1349 C CA . SER A 1 173 ? 27.261 -3.271 -18.434 1.00 80.12 173 SER A CA 1
ATOM 1350 C C . SER A 1 173 ? 26.676 -3.064 -17.028 1.00 80.12 173 SER A C 1
ATOM 1352 O O . SER A 1 173 ? 26.120 -3.990 -16.426 1.00 80.12 173 SER A O 1
ATOM 1354 N N . GLN A 1 174 ? 26.709 -1.829 -16.517 1.00 80.38 174 GLN A N 1
ATOM 1355 C CA . GLN A 1 174 ? 26.061 -1.468 -15.252 1.00 80.38 174 GLN A CA 1
ATOM 1356 C C . GLN A 1 174 ? 24.546 -1.697 -15.315 1.00 80.38 174 GLN A C 1
ATOM 1358 O O . GLN A 1 174 ? 23.981 -2.313 -14.412 1.00 80.38 174 GLN A O 1
ATOM 1363 N N . MET A 1 175 ? 23.893 -1.271 -16.400 1.00 76.94 175 MET A N 1
ATOM 1364 C CA . MET A 1 175 ? 22.459 -1.483 -16.602 1.00 76.94 175 MET A CA 1
ATOM 1365 C C . MET A 1 175 ? 22.109 -2.973 -16.673 1.00 76.94 175 MET A C 1
ATOM 1367 O O . MET A 1 175 ? 21.149 -3.400 -16.035 1.00 76.94 175 MET A O 1
ATOM 1371 N N . ALA A 1 176 ? 22.904 -3.779 -17.382 1.00 76.25 176 ALA A N 1
ATOM 1372 C CA . ALA A 1 176 ? 22.724 -5.229 -17.440 1.00 76.25 176 ALA A CA 1
ATOM 1373 C C . ALA A 1 176 ? 22.831 -5.869 -16.044 1.00 76.25 176 ALA A C 1
ATOM 1375 O O . ALA A 1 176 ? 22.003 -6.703 -15.677 1.00 76.25 176 ALA A O 1
ATOM 1376 N N . THR A 1 177 ? 23.785 -5.412 -15.227 1.00 79.44 177 THR A N 1
ATOM 1377 C CA . THR A 1 177 ? 23.946 -5.863 -13.836 1.00 79.44 177 THR A CA 1
ATOM 1378 C C . THR A 1 177 ? 22.729 -5.503 -12.978 1.00 79.44 177 THR A C 1
ATOM 1380 O O . THR A 1 177 ? 22.242 -6.333 -12.211 1.00 79.44 177 THR A O 1
ATOM 1383 N N . ILE A 1 178 ? 22.207 -4.278 -13.106 1.00 78.81 178 ILE A N 1
ATOM 1384 C CA . ILE A 1 178 ? 21.001 -3.832 -12.391 1.00 78.81 178 ILE A CA 1
ATOM 1385 C C . ILE A 1 178 ? 19.783 -4.655 -12.825 1.00 78.81 178 ILE A C 1
ATOM 1387 O O . ILE A 1 178 ? 19.041 -5.134 -11.970 1.00 78.81 178 ILE A O 1
ATOM 1391 N N . CYS A 1 179 ? 19.601 -4.869 -14.131 1.00 74.69 179 CYS A N 1
ATOM 1392 C CA . CYS A 1 179 ? 18.500 -5.671 -14.667 1.00 74.69 179 CYS A CA 1
ATOM 1393 C C . CYS A 1 179 ? 18.548 -7.109 -14.142 1.00 74.69 179 CYS A C 1
ATOM 1395 O O . CYS A 1 179 ? 17.530 -7.618 -13.685 1.00 74.69 179 CYS A O 1
ATOM 1397 N N . SER A 1 180 ? 19.731 -7.728 -14.131 1.00 79.06 180 SER A N 1
ATOM 1398 C CA . SER A 1 180 ? 19.925 -9.079 -13.597 1.00 79.06 180 SER A CA 1
ATOM 1399 C C . SER A 1 180 ? 19.584 -9.162 -12.104 1.00 79.06 180 SER A C 1
ATOM 1401 O O . SER A 1 180 ? 18.846 -10.054 -11.690 1.00 79.06 180 SER A O 1
ATOM 1403 N N . LYS A 1 181 ? 20.025 -8.190 -11.291 1.00 81.44 181 LYS A N 1
ATOM 1404 C CA . LYS A 1 181 ? 19.664 -8.127 -9.863 1.00 81.44 181 LYS A CA 1
ATOM 1405 C C . LYS A 1 181 ? 18.160 -7.967 -9.648 1.00 81.44 181 LYS A C 1
ATOM 1407 O O . LYS A 1 181 ? 17.599 -8.632 -8.783 1.00 81.44 181 LYS A O 1
ATOM 1412 N N . LEU A 1 182 ? 17.507 -7.110 -10.434 1.00 76.50 182 LEU A N 1
ATOM 1413 C CA . LEU A 1 182 ? 16.058 -6.919 -10.365 1.00 76.50 182 LEU A CA 1
ATOM 1414 C C . LEU A 1 182 ? 15.303 -8.192 -10.758 1.00 76.50 182 LEU A C 1
ATOM 1416 O O . LEU A 1 182 ? 14.354 -8.565 -10.077 1.00 76.50 182 LEU A O 1
ATOM 1420 N N . GLN A 1 183 ? 15.734 -8.880 -11.817 1.00 78.94 183 GLN A N 1
ATOM 1421 C CA . GLN A 1 183 ? 15.162 -10.168 -12.215 1.00 78.94 183 GLN A CA 1
ATOM 1422 C C . GLN A 1 183 ? 15.292 -11.210 -11.105 1.00 78.94 183 GLN A C 1
ATOM 1424 O O . GLN A 1 183 ? 14.308 -11.882 -10.804 1.00 78.94 183 GLN A O 1
ATOM 1429 N N . GLN A 1 184 ? 16.455 -11.292 -10.451 1.00 82.12 184 GLN A N 1
ATOM 1430 C CA . GLN A 1 184 ? 16.655 -12.197 -9.322 1.00 82.12 184 GLN A CA 1
ATOM 1431 C C . GLN A 1 184 ? 15.711 -11.864 -8.161 1.00 82.12 184 GLN A C 1
ATOM 1433 O O . GLN A 1 184 ? 14.978 -12.734 -7.710 1.00 82.12 184 GLN A O 1
ATOM 1438 N N . GLN A 1 185 ? 15.645 -10.598 -7.735 1.00 78.88 185 GLN A N 1
ATOM 1439 C CA . GLN A 1 185 ? 14.762 -10.170 -6.641 1.00 78.88 185 GLN A CA 1
ATOM 1440 C C . GLN A 1 185 ? 13.283 -10.450 -6.929 1.00 78.88 185 GLN A C 1
ATOM 1442 O O . GLN A 1 185 ? 12.533 -10.854 -6.042 1.00 78.88 185 GLN A O 1
ATOM 1447 N N . VAL A 1 186 ? 12.855 -10.228 -8.173 1.00 78.25 186 VAL A N 1
ATOM 1448 C CA . VAL A 1 186 ? 11.485 -10.502 -8.619 1.00 78.25 186 VAL A CA 1
ATOM 1449 C C . VAL A 1 186 ? 11.207 -12.009 -8.632 1.00 78.25 186 VAL A C 1
ATOM 1451 O O . VAL A 1 186 ? 10.130 -12.430 -8.210 1.00 78.25 186 VAL A O 1
ATOM 1454 N N . SER A 1 187 ? 12.179 -12.821 -9.049 1.00 78.38 187 SER A N 1
ATOM 1455 C CA . SER A 1 187 ? 12.089 -14.282 -9.000 1.00 78.38 187 SER A CA 1
ATOM 1456 C C . SER A 1 187 ? 12.007 -14.802 -7.562 1.00 78.38 187 SER A C 1
ATOM 1458 O O . SER A 1 187 ? 11.125 -15.601 -7.256 1.00 78.38 187 SER A O 1
ATOM 1460 N N . ASP A 1 188 ? 12.868 -14.314 -6.667 1.00 78.19 188 ASP A N 1
ATOM 1461 C CA . ASP A 1 188 ? 12.894 -14.699 -5.250 1.00 78.19 188 ASP A CA 1
ATOM 1462 C C . ASP A 1 188 ? 11.571 -14.352 -4.555 1.00 78.19 188 ASP A C 1
ATOM 1464 O O . ASP A 1 188 ? 11.028 -15.149 -3.786 1.00 78.19 188 ASP A O 1
ATOM 1468 N N . LEU A 1 189 ? 10.997 -13.186 -4.880 1.00 78.75 189 LEU A N 1
ATOM 1469 C CA . LEU A 1 189 ? 9.660 -12.808 -4.427 1.00 78.75 189 LEU A CA 1
ATOM 1470 C C . LEU A 1 189 ? 8.604 -13.810 -4.916 1.00 78.75 189 LEU A C 1
ATOM 1472 O O . LEU A 1 189 ? 7.744 -14.215 -4.139 1.00 78.75 189 LEU A O 1
ATOM 1476 N N . GLY A 1 190 ? 8.676 -14.235 -6.180 1.00 75.81 190 GLY A N 1
ATOM 1477 C CA . GLY A 1 190 ? 7.780 -15.247 -6.742 1.00 75.81 190 GLY A CA 1
ATOM 1478 C C . GLY A 1 190 ? 7.844 -16.574 -5.987 1.00 75.81 190 GLY A C 1
ATOM 1479 O O . GLY A 1 190 ? 6.802 -17.110 -5.612 1.00 75.81 190 GLY A O 1
ATOM 1480 N N . VAL A 1 191 ? 9.056 -17.061 -5.702 1.00 80.31 191 VAL A N 1
ATOM 1481 C CA . VAL A 1 191 ? 9.280 -18.288 -4.918 1.00 80.31 191 VAL A CA 1
ATOM 1482 C C . VAL A 1 191 ? 8.680 -18.152 -3.519 1.00 80.31 191 VAL A C 1
ATOM 1484 O O . VAL A 1 191 ? 7.899 -19.006 -3.108 1.00 80.31 191 VAL A O 1
ATOM 1487 N N . SER A 1 192 ? 8.950 -17.044 -2.825 1.00 78.19 192 SER A N 1
ATOM 1488 C CA . SER A 1 192 ? 8.423 -16.796 -1.477 1.00 78.19 192 SER A CA 1
ATOM 1489 C C . SER A 1 192 ? 6.887 -16.812 -1.423 1.00 78.19 192 SER A C 1
ATOM 1491 O O . SER A 1 192 ? 6.301 -17.392 -0.507 1.00 78.19 192 SER A O 1
ATOM 1493 N N . ILE A 1 193 ? 6.222 -16.231 -2.428 1.00 74.94 193 ILE A N 1
ATOM 1494 C CA . ILE A 1 193 ? 4.754 -16.234 -2.542 1.00 74.94 193 ILE A CA 1
ATOM 1495 C C . ILE A 1 193 ? 4.222 -17.661 -2.725 1.00 74.94 193 ILE A C 1
ATOM 1497 O O . ILE A 1 193 ? 3.222 -18.041 -2.110 1.00 74.94 193 ILE A O 1
ATOM 1501 N N . VAL A 1 194 ? 4.871 -18.461 -3.573 1.00 77.31 194 VAL A N 1
ATOM 1502 C CA . VAL A 1 194 ? 4.474 -19.856 -3.801 1.00 77.31 194 VAL A CA 1
ATOM 1503 C C . VAL A 1 194 ? 4.663 -20.682 -2.527 1.00 77.31 194 VAL A C 1
ATOM 1505 O O . VAL A 1 194 ? 3.737 -21.384 -2.125 1.00 77.31 194 VAL A O 1
ATOM 1508 N N . GLU A 1 195 ? 5.801 -20.553 -1.843 1.00 80.12 195 GLU A N 1
ATOM 1509 C CA . GLU A 1 195 ? 6.091 -21.271 -0.594 1.00 80.12 195 GLU A CA 1
ATOM 1510 C C . GLU A 1 195 ? 5.072 -20.981 0.513 1.00 80.12 195 GLU A C 1
ATOM 1512 O O . GLU A 1 195 ? 4.580 -21.905 1.163 1.00 80.12 195 GLU A O 1
ATOM 1517 N N . GLN A 1 196 ? 4.724 -19.710 0.728 1.00 74.88 196 GLN A N 1
ATOM 1518 C CA . GLN A 1 196 ? 3.713 -19.324 1.715 1.00 74.88 196 GLN A CA 1
ATOM 1519 C C . GLN A 1 196 ? 2.339 -19.923 1.375 1.00 74.88 196 GLN A C 1
ATOM 1521 O O . GLN A 1 196 ? 1.660 -20.455 2.253 1.00 74.88 196 GLN A O 1
ATOM 1526 N N . ARG A 1 197 ? 1.954 -19.947 0.090 1.00 72.81 197 ARG A N 1
ATOM 1527 C CA . ARG A 1 197 ? 0.709 -20.603 -0.344 1.00 72.81 197 ARG A CA 1
ATOM 1528 C C . ARG A 1 197 ? 0.717 -22.110 -0.114 1.00 72.81 197 ARG A C 1
ATOM 1530 O O . ARG A 1 197 ? -0.305 -22.648 0.304 1.00 72.81 197 ARG A O 1
ATOM 1537 N N . VAL A 1 198 ? 1.840 -22.785 -0.358 1.00 76.62 198 VAL A N 1
ATOM 1538 C CA . VAL A 1 198 ? 1.981 -24.226 -0.074 1.00 76.62 198 VAL A CA 1
ATOM 1539 C C . VAL A 1 198 ? 1.777 -24.509 1.418 1.00 76.62 198 VAL A C 1
ATOM 1541 O O . VAL A 1 198 ? 1.178 -25.520 1.773 1.00 76.62 198 VAL A O 1
ATOM 1544 N N . LYS A 1 199 ? 2.184 -23.584 2.296 1.00 80.25 199 LYS A N 1
ATOM 1545 C CA . LYS A 1 199 ? 1.946 -23.660 3.748 1.00 80.25 199 LYS A CA 1
ATOM 1546 C C . LYS A 1 199 ? 0.514 -23.298 4.169 1.00 80.25 199 LYS A C 1
ATOM 1548 O O . LYS A 1 199 ? 0.193 -23.393 5.350 1.00 80.25 199 LYS A O 1
ATOM 1553 N N . GLY A 1 200 ? -0.346 -22.876 3.239 1.00 77.44 200 GLY A N 1
ATOM 1554 C CA . GLY A 1 200 ? -1.680 -22.351 3.544 1.00 77.44 200 GLY A CA 1
ATOM 1555 C C . GLY A 1 200 ? -1.659 -20.966 4.202 1.00 77.44 200 GLY A C 1
ATOM 1556 O O . GLY A 1 200 ? -2.689 -20.505 4.690 1.00 77.44 200 GLY A O 1
ATOM 1557 N N . GLU A 1 201 ? -0.507 -20.294 4.219 1.00 73.00 201 GLU A N 1
ATOM 1558 C CA . GLU A 1 201 ? -0.381 -18.937 4.733 1.00 73.00 201 GLU A CA 1
ATOM 1559 C C . GLU A 1 201 ? -0.936 -17.952 3.699 1.00 73.00 201 GLU A C 1
ATOM 1561 O O . GLU A 1 201 ? -0.662 -18.030 2.496 1.00 73.00 201 GLU A O 1
ATOM 1566 N N . THR A 1 202 ? -1.739 -16.994 4.161 1.00 59.81 202 THR A N 1
ATOM 1567 C CA . THR A 1 202 ? -2.202 -15.905 3.304 1.00 59.81 202 THR A CA 1
ATOM 1568 C C . THR A 1 202 ? -1.025 -14.997 2.987 1.00 59.81 202 THR A C 1
ATOM 1570 O O . THR A 1 202 ? -0.579 -14.226 3.839 1.00 59.81 202 THR A O 1
ATOM 1573 N N . VAL A 1 203 ? -0.548 -15.065 1.747 1.00 63.72 203 VAL A N 1
ATOM 1574 C CA . VAL A 1 203 ? 0.418 -14.107 1.214 1.00 63.72 203 VAL A CA 1
ATOM 1575 C C . VAL A 1 203 ? -0.281 -12.773 1.090 1.00 63.72 203 VAL A C 1
ATOM 1577 O O . VAL A 1 203 ? -0.972 -12.508 0.107 1.00 63.72 203 VAL A O 1
ATOM 1580 N N . SER A 1 204 ? -0.101 -11.912 2.082 1.00 61.84 204 SER A N 1
ATOM 1581 C CA . SER A 1 204 ? -0.550 -10.551 1.899 1.00 61.84 204 SER A CA 1
ATOM 1582 C C . SER A 1 204 ? 0.463 -9.801 1.054 1.00 61.84 204 SER A C 1
ATOM 1584 O O . SER A 1 204 ? 1.447 -9.248 1.549 1.00 61.84 204 SER A O 1
ATOM 1586 N N . VAL A 1 205 ? 0.197 -9.772 -0.248 1.00 61.12 205 VAL A N 1
ATOM 1587 C CA . VAL A 1 205 ? 0.826 -8.842 -1.182 1.00 61.12 205 VAL A CA 1
ATOM 1588 C C . VAL A 1 205 ? 0.223 -7.464 -0.921 1.00 61.12 205 VAL A C 1
ATOM 1590 O O . VAL A 1 205 ? -0.531 -6.910 -1.722 1.00 61.12 205 VAL A O 1
ATOM 1593 N N . PHE A 1 206 ? 0.485 -6.912 0.258 1.00 57.62 206 PHE A N 1
ATOM 1594 C CA . PHE A 1 206 ? 0.163 -5.522 0.486 1.00 57.62 206 PHE A CA 1
ATOM 1595 C C . PHE A 1 206 ? 1.145 -4.690 -0.336 1.00 57.62 206 PHE A C 1
ATOM 1597 O O . PHE A 1 206 ? 2.361 -4.829 -0.197 1.00 57.62 206 PHE A O 1
ATOM 1604 N N . ASP A 1 207 ? 0.611 -3.795 -1.166 1.00 64.44 207 ASP A N 1
ATOM 1605 C CA . ASP A 1 207 ? 1.398 -2.712 -1.744 1.00 64.44 207 ASP A CA 1
ATOM 1606 C C . ASP A 1 207 ? 2.170 -2.032 -0.600 1.00 64.44 207 ASP A C 1
ATOM 1608 O O . ASP A 1 207 ? 1.604 -1.708 0.449 1.00 64.44 207 ASP A O 1
ATOM 1612 N N . THR A 1 208 ? 3.473 -1.810 -0.771 1.00 68.56 208 THR A N 1
ATOM 1613 C CA . THR A 1 208 ? 4.296 -1.037 0.168 1.00 68.56 208 THR A CA 1
ATOM 1614 C C . THR A 1 208 ? 3.636 0.306 0.501 1.00 68.56 208 THR A C 1
ATOM 1616 O O . THR A 1 208 ? 3.815 0.841 1.595 1.00 68.56 208 THR A O 1
ATOM 1619 N N . ARG A 1 209 ? 2.849 0.880 -0.419 1.00 71.88 209 ARG A N 1
ATOM 1620 C CA . ARG A 1 209 ? 1.970 2.024 -0.149 1.00 71.88 209 ARG A CA 1
ATOM 1621 C C . ARG A 1 209 ? 0.845 1.676 0.828 1.00 71.88 209 ARG A C 1
ATOM 1623 O O . ARG A 1 209 ? 0.714 2.375 1.827 1.00 71.88 209 ARG A O 1
ATOM 1630 N N . SER A 1 210 ? 0.086 0.605 0.604 1.00 76.62 210 SER A N 1
ATOM 1631 C CA . SER A 1 210 ? -0.962 0.144 1.525 1.00 76.62 210 SER A CA 1
ATOM 1632 C C . SER A 1 210 ? -0.415 -0.196 2.911 1.00 76.62 210 SER A C 1
ATOM 1634 O O . SER A 1 210 ? -1.024 0.196 3.900 1.00 76.62 210 SER A O 1
ATOM 1636 N N . LEU A 1 211 ? 0.751 -0.844 3.024 1.00 80.00 211 LEU A N 1
ATOM 1637 C CA . LEU A 1 211 ? 1.409 -1.068 4.321 1.00 80.00 211 LEU A CA 1
ATOM 1638 C C . LEU A 1 211 ? 1.772 0.246 5.004 1.00 80.00 211 LEU A C 1
ATOM 1640 O O . LEU A 1 211 ? 1.533 0.401 6.200 1.00 80.00 211 LEU A O 1
ATOM 1644 N N . ARG A 1 212 ? 2.335 1.202 4.253 1.00 82.81 212 ARG A N 1
ATOM 1645 C CA . ARG A 1 212 ? 2.631 2.540 4.776 1.00 82.81 212 ARG A CA 1
ATOM 1646 C C . ARG A 1 212 ? 1.359 3.230 5.257 1.00 82.81 212 ARG A C 1
ATOM 1648 O O . ARG A 1 212 ? 1.368 3.783 6.347 1.00 82.81 212 ARG A O 1
ATOM 1655 N N . GLU A 1 213 ? 0.266 3.161 4.502 1.00 86.62 213 GLU A N 1
ATOM 1656 C CA . GLU A 1 213 ? -1.026 3.733 4.894 1.00 86.62 213 GLU A CA 1
ATOM 1657 C C . GLU A 1 213 ? -1.635 3.034 6.113 1.00 86.62 213 GLU A C 1
ATOM 1659 O O . GLU A 1 213 ? -2.093 3.720 7.020 1.00 86.62 213 GLU A O 1
ATOM 1664 N N . ARG A 1 214 ? -1.592 1.698 6.195 1.00 91.38 214 ARG A N 1
ATOM 1665 C CA . ARG A 1 214 ? -2.056 0.934 7.368 1.00 91.38 214 ARG A CA 1
ATOM 1666 C C . ARG A 1 214 ? -1.269 1.322 8.617 1.00 91.38 214 ARG A C 1
ATOM 1668 O O . ARG A 1 214 ? -1.874 1.675 9.624 1.00 91.38 214 ARG A O 1
ATOM 1675 N N . LYS A 1 215 ? 0.065 1.384 8.521 1.00 93.31 215 LYS A N 1
ATOM 1676 C CA . LYS A 1 215 ? 0.944 1.791 9.630 1.00 93.31 215 LYS A CA 1
ATOM 1677 C C . LYS A 1 215 ? 0.614 3.177 10.183 1.00 93.31 215 LYS A C 1
ATOM 1679 O O . LYS A 1 215 ? 0.770 3.383 11.381 1.00 93.31 215 LYS A O 1
ATOM 1684 N N . LYS A 1 216 ? 0.114 4.107 9.356 1.00 94.06 216 LYS A N 1
ATOM 1685 C CA . LYS A 1 216 ? -0.310 5.436 9.830 1.00 94.06 216 LYS A CA 1
ATOM 1686 C C . LYS A 1 216 ? -1.467 5.377 10.833 1.00 94.06 216 LYS A C 1
ATOM 1688 O O . LYS A 1 216 ? -1.589 6.298 11.623 1.00 94.06 216 LYS A O 1
ATOM 1693 N N . PHE A 1 217 ? -2.305 4.341 10.797 1.00 95.94 217 PHE A N 1
ATOM 1694 C CA . PHE A 1 217 ? -3.440 4.172 11.712 1.00 95.94 217 PHE A CA 1
ATOM 1695 C C . PHE A 1 217 ? -3.147 3.209 12.864 1.00 95.94 217 PHE A C 1
ATOM 1697 O O . PHE A 1 217 ? -3.821 3.274 13.888 1.00 95.94 217 PHE A O 1
ATOM 1704 N N . THR A 1 218 ? -2.189 2.297 12.702 1.00 96.50 218 THR A N 1
ATOM 1705 C CA . THR A 1 218 ? -1.944 1.223 13.677 1.00 96.50 218 THR A CA 1
ATOM 1706 C C . THR A 1 218 ? -0.772 1.500 14.605 1.00 96.50 218 THR A C 1
ATOM 1708 O O . THR A 1 218 ? -0.730 0.944 15.700 1.00 96.50 218 THR A O 1
ATOM 1711 N N . LYS A 1 219 ? 0.166 2.365 14.200 1.00 96.56 219 LYS A N 1
ATOM 1712 C CA . LYS A 1 219 ? 1.341 2.694 15.006 1.00 96.56 219 LYS A CA 1
ATOM 1713 C C . LYS A 1 219 ? 1.017 3.766 16.043 1.00 96.56 219 LYS A C 1
ATOM 1715 O O . LYS A 1 219 ? 0.550 4.849 15.695 1.00 96.56 219 LYS A O 1
ATOM 1720 N N . LEU A 1 220 ? 1.334 3.482 17.304 1.00 95.88 220 LEU A N 1
ATOM 1721 C CA . LEU A 1 220 ? 1.214 4.414 18.421 1.00 95.88 220 LEU A CA 1
ATOM 1722 C C . LEU A 1 220 ? 2.606 4.819 18.909 1.00 95.88 220 LEU A C 1
ATOM 1724 O O . LEU A 1 220 ? 3.437 3.972 19.236 1.00 95.88 220 LEU A O 1
ATOM 1728 N N . PHE A 1 221 ? 2.856 6.121 19.017 1.00 95.00 221 PHE A N 1
ATOM 1729 C CA . PHE A 1 221 ? 4.085 6.634 19.624 1.00 95.00 221 PHE A CA 1
ATOM 1730 C C . PHE A 1 221 ? 3.958 6.581 21.143 1.00 95.00 221 PHE A C 1
ATOM 1732 O O . PHE A 1 221 ? 3.101 7.253 21.722 1.00 95.00 221 PHE A O 1
ATOM 1739 N N . ARG A 1 222 ? 4.793 5.762 21.787 1.00 95.50 222 ARG A N 1
ATOM 1740 C CA . ARG A 1 222 ? 4.719 5.489 23.227 1.00 95.50 222 ARG A CA 1
ATOM 1741 C C . ARG A 1 222 ? 4.825 6.770 24.047 1.00 95.50 222 ARG A C 1
ATOM 1743 O O . ARG A 1 222 ? 4.051 6.965 24.977 1.00 95.50 222 ARG A O 1
ATOM 1750 N N . GLU A 1 223 ? 5.726 7.661 23.660 1.00 95.12 223 GLU A N 1
ATOM 1751 C CA . GLU A 1 223 ? 6.020 8.923 24.338 1.00 95.12 223 GLU A CA 1
ATOM 1752 C C . GLU A 1 223 ? 4.774 9.809 24.414 1.00 95.12 223 GLU A C 1
ATOM 1754 O O . GLU A 1 223 ? 4.522 10.462 25.426 1.00 95.12 223 GLU A O 1
ATOM 1759 N N . ARG A 1 224 ? 3.947 9.779 23.363 1.00 94.44 224 ARG A N 1
ATOM 1760 C CA . ARG A 1 224 ? 2.727 10.585 23.273 1.00 94.44 224 ARG A CA 1
ATOM 1761 C C . ARG A 1 224 ? 1.632 10.073 24.206 1.00 94.44 224 ARG A C 1
ATOM 1763 O O . ARG A 1 224 ? 0.836 10.871 24.684 1.00 94.44 224 ARG A O 1
ATOM 1770 N N . ILE A 1 225 ? 1.601 8.777 24.510 1.00 96.88 225 ILE A N 1
ATOM 1771 C CA . ILE A 1 225 ? 0.567 8.147 25.354 1.00 96.88 225 ILE A CA 1
ATOM 1772 C C . ILE A 1 225 ? 1.104 7.630 26.692 1.00 96.88 225 ILE A C 1
ATOM 1774 O O . ILE A 1 225 ? 0.412 6.892 27.395 1.00 96.88 225 ILE A O 1
ATOM 1778 N N . GLN A 1 226 ? 2.317 8.035 27.073 1.00 97.38 226 GLN A N 1
ATOM 1779 C CA . GLN A 1 226 ? 2.976 7.590 28.300 1.00 97.38 226 GLN A CA 1
ATOM 1780 C C . GLN A 1 226 ? 2.150 7.915 29.555 1.00 97.38 226 GLN A C 1
ATOM 1782 O O . GLN A 1 226 ? 2.182 7.164 30.525 1.00 97.38 226 GLN A O 1
ATOM 1787 N N . ASP A 1 227 ? 1.366 8.997 29.523 1.00 97.44 227 ASP A N 1
ATOM 1788 C CA . ASP A 1 227 ? 0.460 9.388 30.607 1.00 97.44 227 ASP A CA 1
ATOM 1789 C C . ASP A 1 227 ? -0.727 8.432 30.804 1.00 97.44 227 ASP A C 1
ATOM 1791 O O . ASP A 1 227 ? -1.281 8.349 31.901 1.00 97.44 227 ASP A O 1
ATOM 1795 N N . LEU A 1 228 ? -1.128 7.722 29.745 1.00 98.00 228 LEU A N 1
ATOM 1796 C CA . LEU A 1 228 ? -2.145 6.677 29.824 1.00 98.00 228 LEU A CA 1
ATOM 1797 C C . LEU A 1 228 ? -1.517 5.363 30.287 1.00 98.00 228 LEU A C 1
ATOM 1799 O O . LEU A 1 228 ? -2.056 4.700 31.167 1.00 98.00 228 LEU A O 1
ATOM 1803 N N . LEU A 1 229 ? -0.362 5.017 29.713 1.00 98.19 229 LEU A N 1
ATOM 1804 C CA . LEU A 1 229 ? 0.329 3.755 29.975 1.00 98.19 229 LEU A CA 1
ATOM 1805 C C . LEU A 1 229 ? 0.908 3.668 31.389 1.00 98.19 229 LEU A C 1
ATOM 1807 O O . LEU A 1 229 ? 0.976 2.579 31.943 1.00 98.19 229 LEU A O 1
ATOM 1811 N N . SER A 1 230 ? 1.284 4.792 32.006 1.00 97.75 230 SER A N 1
ATOM 1812 C CA . SER A 1 230 ? 1.803 4.822 33.382 1.00 97.75 230 SER A CA 1
ATOM 1813 C C . SER A 1 230 ? 0.795 4.364 34.441 1.00 97.75 230 SER A C 1
ATOM 1815 O O . SER A 1 230 ? 1.179 4.127 35.584 1.00 97.75 230 SER A O 1
ATOM 1817 N N . LYS A 1 231 ? -0.487 4.245 34.075 1.00 97.31 231 LYS A N 1
ATOM 1818 C CA . LYS A 1 231 ? -1.559 3.740 34.941 1.00 97.31 231 LYS A CA 1
ATOM 1819 C C . LYS A 1 231 ? -1.727 2.221 34.864 1.00 97.31 231 LYS A C 1
ATOM 1821 O O . LYS A 1 231 ? -2.465 1.662 35.669 1.00 97.31 231 LYS A O 1
ATOM 1826 N N . GLU A 1 232 ? -1.097 1.571 33.891 1.00 98.12 232 GLU A N 1
ATOM 1827 C CA . GLU A 1 232 ? -1.211 0.133 33.660 1.00 98.12 232 GLU A CA 1
ATOM 1828 C C . GLU A 1 232 ? -0.095 -0.624 34.392 1.00 98.12 232 GLU A C 1
ATOM 1830 O O . GLU A 1 232 ? 1.015 -0.118 34.562 1.00 98.12 232 GLU A O 1
ATOM 1835 N N . SER A 1 233 ? -0.373 -1.861 34.812 1.00 97.94 233 SER A N 1
ATOM 1836 C CA . SER A 1 233 ? 0.619 -2.711 35.487 1.00 97.94 233 SER A CA 1
ATOM 1837 C C . SER A 1 233 ? 1.739 -3.183 34.555 1.00 97.94 233 SER A C 1
ATOM 1839 O O . SER A 1 233 ? 2.846 -3.443 35.013 1.00 97.94 233 SER A O 1
ATOM 1841 N N . ASP A 1 234 ? 1.442 -3.305 33.258 1.00 98.25 234 ASP A N 1
ATOM 1842 C CA . ASP A 1 234 ? 2.381 -3.683 32.197 1.00 98.25 234 ASP A CA 1
ATOM 1843 C C . ASP A 1 234 ? 2.260 -2.695 31.018 1.00 98.25 234 ASP A C 1
ATOM 1845 O O . ASP A 1 234 ? 1.504 -2.937 30.070 1.00 98.25 234 ASP A O 1
ATOM 1849 N N . PRO A 1 235 ? 2.963 -1.547 31.080 1.00 98.00 235 PRO A N 1
ATOM 1850 C CA . PRO A 1 235 ? 2.880 -0.502 30.060 1.00 98.00 235 PRO A CA 1
ATOM 1851 C C . PRO A 1 235 ? 3.267 -0.969 28.649 1.00 98.00 235 PRO A C 1
ATOM 1853 O O . PRO A 1 235 ? 2.667 -0.527 27.669 1.00 98.00 235 PRO A O 1
ATOM 1856 N N . ASP A 1 236 ? 4.270 -1.843 28.532 1.00 97.88 236 ASP A N 1
ATOM 1857 C CA . ASP A 1 236 ? 4.779 -2.343 27.250 1.00 97.88 236 ASP A CA 1
ATOM 1858 C C . ASP A 1 236 ? 3.810 -3.334 26.605 1.00 97.88 236 ASP A C 1
ATOM 1860 O O . ASP A 1 236 ? 3.457 -3.196 25.428 1.00 97.88 236 ASP A O 1
ATOM 1864 N N . GLY A 1 237 ? 3.318 -4.299 27.385 1.00 97.81 237 GLY A N 1
ATOM 1865 C CA . GLY A 1 237 ? 2.317 -5.244 26.907 1.00 97.81 237 GLY A CA 1
ATOM 1866 C C . GLY A 1 237 ? 1.006 -4.558 26.525 1.00 97.81 237 GLY A C 1
ATOM 1867 O O . GLY A 1 237 ? 0.413 -4.894 25.497 1.00 97.81 237 GLY A O 1
ATOM 1868 N N . GLU A 1 238 ? 0.553 -3.564 27.297 1.00 98.44 238 GLU A N 1
ATOM 1869 C CA . GLU A 1 238 ? -0.657 -2.804 26.962 1.00 98.44 238 GLU A CA 1
ATOM 1870 C C . GLU A 1 238 ? -0.486 -1.934 25.711 1.00 98.44 238 GLU A C 1
ATOM 1872 O O . GLU A 1 238 ? -1.414 -1.865 24.899 1.00 98.44 238 GLU A O 1
ATOM 1877 N N . HIS A 1 239 ? 0.691 -1.333 25.496 1.00 98.31 239 HIS A N 1
ATOM 1878 C CA . HIS A 1 239 ? 0.999 -0.615 24.252 1.00 98.31 239 HIS A CA 1
ATOM 1879 C C . HIS A 1 239 ? 0.855 -1.537 23.031 1.00 98.31 239 HIS A C 1
ATOM 1881 O O . HIS A 1 239 ? 0.091 -1.227 22.112 1.00 98.31 239 HIS A O 1
ATOM 1887 N N . HIS A 1 240 ? 1.482 -2.717 23.066 1.00 97.62 240 HIS A N 1
ATOM 1888 C CA . HIS A 1 240 ? 1.423 -3.679 21.963 1.00 97.62 240 HIS A CA 1
ATOM 1889 C C . HIS A 1 240 ? 0.003 -4.215 21.707 1.00 97.62 240 HIS A C 1
ATOM 1891 O O . HIS A 1 240 ? -0.427 -4.347 20.555 1.00 97.62 240 HIS A O 1
ATOM 1897 N N . LYS A 1 241 ? -0.772 -4.477 22.769 1.00 98.12 241 LYS A N 1
ATOM 1898 C CA . LYS A 1 241 ? -2.184 -4.880 22.642 1.00 98.12 241 LYS A CA 1
ATOM 1899 C C . LYS A 1 241 ? -3.028 -3.791 21.983 1.00 98.12 241 LYS A C 1
ATOM 1901 O O . LYS A 1 241 ? -3.889 -4.116 21.166 1.00 98.12 241 LYS A O 1
ATOM 1906 N N . CYS A 1 242 ? -2.787 -2.516 22.296 1.00 98.38 242 CYS A N 1
ATOM 1907 C CA . CYS A 1 242 ? -3.484 -1.409 21.642 1.00 98.38 242 CYS A CA 1
ATOM 1908 C C . CYS A 1 242 ? -3.168 -1.350 20.140 1.00 98.38 242 CYS A C 1
ATOM 1910 O O . CYS A 1 242 ? -4.102 -1.266 19.345 1.00 98.38 242 CYS A O 1
ATOM 1912 N N . GLU A 1 243 ? -1.895 -1.468 19.737 1.00 97.62 243 GLU A N 1
ATOM 1913 C CA . GLU A 1 243 ? -1.516 -1.526 18.310 1.00 97.62 243 GLU A CA 1
ATOM 1914 C C . GLU A 1 243 ? -2.169 -2.726 17.601 1.00 97.62 243 GLU A C 1
ATOM 1916 O O . GLU A 1 243 ? -2.725 -2.575 16.513 1.00 97.62 243 GLU A O 1
ATOM 1921 N N . THR A 1 244 ? -2.201 -3.893 18.254 1.00 96.00 244 THR A N 1
ATOM 1922 C CA . THR A 1 244 ? -2.848 -5.110 17.729 1.00 96.00 244 THR A CA 1
ATOM 1923 C C . THR A 1 244 ? -4.350 -4.911 17.497 1.00 96.00 244 THR A C 1
ATOM 1925 O O . THR A 1 244 ? -4.900 -5.355 16.486 1.00 96.00 244 THR A O 1
ATOM 1928 N N . ILE A 1 245 ? -5.039 -4.226 18.417 1.00 97.25 245 ILE A N 1
ATOM 1929 C CA . ILE A 1 245 ? -6.457 -3.880 18.254 1.00 97.25 245 ILE A CA 1
ATOM 1930 C C . ILE A 1 245 ? -6.627 -2.912 17.081 1.00 97.25 245 ILE A C 1
ATOM 1932 O O . ILE A 1 245 ? -7.471 -3.149 16.221 1.00 97.25 245 ILE A O 1
ATOM 1936 N N . LEU A 1 246 ? -5.819 -1.852 16.993 1.00 97.50 246 LEU A N 1
ATOM 1937 C CA . LEU A 1 246 ? -5.898 -0.913 15.869 1.00 97.50 246 LEU A CA 1
ATOM 1938 C C . LEU A 1 246 ? -5.665 -1.616 14.525 1.00 97.50 246 LEU A C 1
ATOM 1940 O O . LEU A 1 246 ? -6.372 -1.331 13.562 1.00 97.50 246 LEU A O 1
ATOM 1944 N N . GLU A 1 247 ? -4.731 -2.567 14.461 1.00 94.75 247 GLU A N 1
ATOM 1945 C CA . GLU A 1 247 ? -4.462 -3.362 13.260 1.00 94.75 247 GLU A CA 1
ATOM 1946 C C . GLU A 1 247 ? -5.636 -4.254 12.860 1.00 94.75 247 GLU A C 1
ATOM 1948 O O . GLU A 1 247 ? -5.980 -4.320 11.678 1.00 94.75 247 GLU A O 1
ATOM 1953 N N . ARG A 1 248 ? -6.327 -4.850 13.836 1.00 94.06 248 ARG A N 1
ATOM 1954 C CA . ARG A 1 248 ? -7.562 -5.608 13.593 1.00 94.06 248 ARG A CA 1
ATOM 1955 C C . ARG A 1 248 ? -8.671 -4.747 12.980 1.00 94.06 248 ARG A C 1
ATOM 1957 O O . ARG A 1 248 ? -9.430 -5.247 12.157 1.00 94.06 248 ARG A O 1
ATOM 1964 N N . TYR A 1 249 ? -8.771 -3.476 13.369 1.00 95.12 249 TYR A N 1
ATOM 1965 C CA . TYR A 1 249 ? -9.828 -2.560 12.915 1.00 95.12 249 TYR A CA 1
ATOM 1966 C C . TYR A 1 249 ? -9.370 -1.551 11.856 1.00 95.12 249 TYR A C 1
ATOM 1968 O O . TYR A 1 249 ? -10.109 -0.615 11.553 1.00 95.12 249 TYR A O 1
ATOM 1976 N N . VAL A 1 250 ? -8.184 -1.711 11.264 1.00 94.56 250 VAL A N 1
ATOM 1977 C CA . VAL A 1 250 ? -7.575 -0.664 10.428 1.00 94.56 250 VAL A CA 1
ATOM 1978 C C . VAL A 1 250 ? -8.443 -0.243 9.241 1.00 94.56 250 VAL A C 1
ATOM 1980 O O . VAL A 1 250 ? -8.512 0.946 8.942 1.00 94.56 250 VAL A O 1
ATOM 1983 N N . ASP A 1 251 ? -9.174 -1.166 8.613 1.00 88.62 251 ASP A N 1
ATOM 1984 C CA . ASP A 1 251 ? -10.038 -0.836 7.475 1.00 88.62 251 ASP A CA 1
ATOM 1985 C C . ASP A 1 251 ? -11.255 0.005 7.915 1.00 88.62 251 ASP A C 1
ATOM 1987 O O . ASP A 1 251 ? -11.593 0.994 7.260 1.00 88.62 251 ASP A O 1
ATOM 1991 N N . LEU A 1 252 ? -11.861 -0.308 9.071 1.00 93.25 252 LEU A N 1
ATOM 1992 C CA . LEU A 1 252 ? -12.913 0.512 9.694 1.00 93.25 252 LEU A CA 1
ATOM 1993 C C . LEU A 1 252 ? -12.380 1.900 10.060 1.00 93.25 252 LEU A C 1
ATOM 1995 O O . LEU A 1 252 ? -13.053 2.904 9.819 1.00 93.25 252 LEU A O 1
ATOM 1999 N N . LEU A 1 253 ? -11.182 1.967 10.644 1.00 95.62 253 LEU A N 1
ATOM 2000 C CA . LEU A 1 253 ? -10.560 3.224 11.054 1.00 95.62 253 LEU A CA 1
ATOM 2001 C C . LEU A 1 253 ? -10.249 4.108 9.843 1.00 95.62 253 LEU A C 1
ATOM 2003 O O . LEU A 1 253 ? -10.582 5.291 9.859 1.00 95.62 253 LEU A O 1
ATOM 2007 N N . GLN A 1 254 ? -9.706 3.533 8.766 1.00 93.06 254 GLN A N 1
ATOM 2008 C CA . GLN A 1 254 ? -9.459 4.232 7.504 1.00 93.06 254 GLN A CA 1
ATOM 2009 C C . GLN A 1 254 ? -10.749 4.773 6.886 1.00 93.06 254 GLN A C 1
ATOM 2011 O O . GLN A 1 254 ? -10.789 5.924 6.453 1.00 93.06 254 GLN A O 1
ATOM 2016 N N . GLN A 1 255 ? -11.810 3.963 6.846 1.00 91.50 255 GLN A N 1
ATOM 2017 C CA . GLN A 1 255 ? -13.106 4.384 6.311 1.00 91.50 255 GLN A CA 1
ATOM 2018 C C . GLN A 1 255 ? -13.737 5.487 7.158 1.00 91.50 255 GLN A C 1
ATOM 2020 O O . GLN A 1 255 ? -14.200 6.483 6.610 1.00 91.50 255 GLN A O 1
ATOM 2025 N N . THR A 1 256 ? -13.705 5.337 8.484 1.00 94.19 256 THR A N 1
ATOM 2026 C CA . THR A 1 256 ? -14.213 6.339 9.428 1.00 94.19 256 THR A CA 1
ATOM 2027 C C . THR A 1 256 ? -13.466 7.656 9.250 1.00 94.19 256 THR A C 1
ATOM 2029 O O . THR A 1 256 ? -14.088 8.700 9.080 1.00 94.19 256 THR A O 1
ATOM 2032 N N . TYR A 1 257 ? -12.135 7.605 9.213 1.00 95.31 257 TYR A N 1
ATOM 2033 C CA . TYR A 1 257 ? -11.300 8.783 9.030 1.00 95.31 257 TYR A CA 1
ATOM 2034 C C . TYR A 1 257 ? -11.578 9.490 7.702 1.00 95.31 257 TYR A C 1
ATOM 2036 O O . TYR A 1 257 ? -11.825 10.691 7.690 1.00 95.31 257 TYR A O 1
ATOM 2044 N N . ARG A 1 258 ? -11.618 8.742 6.589 1.00 92.00 258 ARG A N 1
ATOM 2045 C CA . ARG A 1 258 ? -11.946 9.296 5.266 1.00 92.00 258 ARG A CA 1
ATOM 2046 C C . ARG A 1 258 ? -13.343 9.903 5.235 1.00 92.00 258 ARG A C 1
ATOM 2048 O O . ARG A 1 258 ? -13.514 10.970 4.663 1.00 92.00 258 ARG A O 1
ATOM 2055 N N . TYR A 1 259 ? -14.333 9.249 5.840 1.00 92.62 259 TYR A N 1
ATOM 2056 C CA . TYR A 1 259 ? -15.700 9.762 5.871 1.00 92.62 259 TYR A CA 1
ATOM 2057 C C . TYR A 1 259 ? -15.771 11.124 6.562 1.00 92.62 259 TYR A C 1
ATOM 2059 O O . TYR A 1 259 ? -16.360 12.048 6.014 1.00 92.62 259 TYR A O 1
ATOM 2067 N N . TYR A 1 260 ? -15.155 11.259 7.739 1.00 94.50 260 TYR A N 1
ATOM 2068 C CA . TYR A 1 260 ? -15.229 12.504 8.501 1.00 94.50 260 TYR A CA 1
ATOM 2069 C C . TYR A 1 260 ? -14.274 13.589 8.003 1.00 94.50 260 TYR A C 1
ATOM 2071 O O . TYR A 1 260 ? -14.657 14.747 8.075 1.00 94.50 260 TYR A O 1
ATOM 2079 N N . GLY A 1 261 ? -13.096 13.242 7.477 1.00 92.56 261 GLY A N 1
ATOM 2080 C CA . GLY A 1 261 ? -12.123 14.221 6.969 1.00 92.56 261 GLY A CA 1
ATOM 2081 C C . GLY A 1 261 ? -12.396 14.737 5.553 1.00 92.56 261 GLY A C 1
ATOM 2082 O O . GLY A 1 261 ? -11.759 15.683 5.113 1.00 92.56 261 GLY A O 1
ATOM 2083 N N . THR A 1 262 ? -13.330 14.125 4.813 1.00 88.12 262 THR A N 1
ATOM 2084 C CA . THR A 1 262 ? -13.719 14.594 3.466 1.00 88.12 262 THR A CA 1
ATOM 2085 C C . THR A 1 262 ? -14.975 15.461 3.463 1.00 88.12 262 THR A C 1
ATOM 2087 O O . THR A 1 262 ? -15.410 15.884 2.392 1.00 88.12 262 THR A O 1
ATOM 2090 N N . LEU A 1 263 ? -15.569 15.748 4.628 1.00 84.75 263 LEU A N 1
ATOM 2091 C CA . LEU A 1 263 ? -16.816 16.513 4.708 1.00 84.75 263 LEU A CA 1
ATOM 2092 C C . LEU A 1 263 ? -16.643 17.942 4.198 1.00 84.75 263 LEU A C 1
ATOM 2094 O O . LEU A 1 263 ? -17.518 18.428 3.485 1.00 84.75 263 LEU A O 1
ATOM 2098 N N . ASP A 1 264 ? -15.503 18.560 4.506 1.00 83.56 264 ASP A N 1
ATOM 2099 C CA . ASP A 1 264 ? -15.138 19.887 4.009 1.00 83.56 264 ASP A CA 1
ATOM 2100 C C . ASP A 1 264 ? -14.063 19.806 2.884 1.00 83.56 264 ASP A C 1
ATOM 2102 O O . ASP A 1 264 ? -13.421 20.796 2.542 1.00 83.56 264 ASP A O 1
ATOM 2106 N N . GLY A 1 265 ? -13.891 18.631 2.250 1.00 80.50 265 GLY A N 1
ATOM 2107 C CA . GLY A 1 265 ? -12.982 18.413 1.108 1.00 80.50 265 GLY A CA 1
ATOM 2108 C C . GLY A 1 265 ? -11.507 18.159 1.459 1.00 80.50 265 GLY A C 1
ATOM 2109 O O . GLY A 1 265 ? -10.668 18.123 0.556 1.00 80.50 265 GLY A O 1
ATOM 2110 N N . GLY A 1 266 ? -11.192 17.972 2.744 1.00 82.69 266 GLY A N 1
ATOM 2111 C CA . GLY A 1 266 ? -9.843 17.719 3.252 1.00 82.69 266 GLY A CA 1
ATOM 2112 C C . GLY A 1 266 ? -9.372 16.258 3.168 1.00 82.69 266 GLY A C 1
ATOM 2113 O O . GLY A 1 266 ? -10.084 15.348 2.736 1.00 82.69 266 GLY A O 1
ATOM 2114 N N . LEU A 1 267 ? -8.120 16.034 3.587 1.00 87.12 267 LEU A N 1
ATOM 2115 C CA . LEU A 1 267 ? -7.525 14.703 3.828 1.00 87.12 267 LEU A CA 1
ATOM 2116 C C . LEU A 1 267 ? -7.201 14.471 5.313 1.00 87.12 267 LEU A C 1
ATOM 2118 O O . LEU A 1 267 ? -6.605 13.453 5.670 1.00 87.12 267 LEU A O 1
ATOM 2122 N N . THR A 1 268 ? -7.580 15.428 6.147 1.00 93.62 268 THR A N 1
ATOM 2123 C CA . THR A 1 268 ? -7.300 15.573 7.572 1.00 93.62 268 THR A CA 1
ATOM 2124 C C . THR A 1 268 ? -8.611 15.831 8.309 1.00 93.62 268 THR A C 1
ATOM 2126 O O . THR A 1 268 ? -9.633 16.048 7.670 1.00 93.62 268 THR A O 1
ATOM 2129 N N . ILE A 1 269 ? -8.629 15.702 9.639 1.00 95.12 269 ILE A N 1
ATOM 2130 C CA . ILE A 1 269 ? -9.854 15.930 10.422 1.00 95.12 269 ILE A CA 1
ATOM 2131 C C . ILE A 1 269 ? -9.715 17.218 11.221 1.00 95.12 269 ILE A C 1
ATOM 2133 O O . ILE A 1 269 ? -8.962 17.280 12.199 1.00 95.12 269 ILE A O 1
ATOM 2137 N N . SER A 1 270 ? -10.497 18.220 10.842 1.00 95.19 270 SER A N 1
ATOM 2138 C CA . SER A 1 270 ? -10.666 19.449 11.605 1.00 95.19 270 SER A CA 1
ATOM 2139 C C . SER A 1 270 ? -11.385 19.195 12.935 1.00 95.19 270 SER A C 1
ATOM 2141 O O . SER A 1 270 ? -12.074 18.191 13.146 1.00 95.19 270 SER A O 1
ATOM 2143 N N . MET A 1 271 ? -11.301 20.158 13.853 1.00 95.56 271 MET A N 1
ATOM 2144 C CA . MET A 1 271 ? -11.999 20.089 15.141 1.00 95.56 271 MET A CA 1
ATOM 2145 C C . MET A 1 271 ? -13.526 19.930 14.986 1.00 95.56 271 MET A C 1
ATOM 2147 O O . MET A 1 271 ? -14.175 19.172 15.711 1.00 95.56 271 MET A O 1
ATOM 2151 N N . LYS A 1 272 ? -14.112 20.614 13.997 1.00 95.38 272 LYS A N 1
ATOM 2152 C CA . LYS A 1 272 ? -15.550 20.566 13.695 1.00 95.38 272 LYS A CA 1
ATOM 2153 C C . LYS A 1 272 ? -15.971 19.183 13.188 1.00 95.38 272 LYS A C 1
ATOM 2155 O O . LYS A 1 272 ? -17.006 18.660 13.611 1.00 95.38 272 LYS A O 1
ATOM 2160 N N . GLU A 1 273 ? -15.171 18.580 12.315 1.00 95.88 273 GLU A N 1
ATOM 2161 C CA . GLU A 1 273 ? -15.390 17.217 11.822 1.00 95.88 273 GLU A CA 1
ATOM 2162 C C . GLU A 1 273 ? -15.219 16.190 12.946 1.00 95.88 273 GLU A C 1
ATOM 2164 O O . GLU A 1 273 ? -16.041 15.280 13.078 1.00 95.88 273 GLU A O 1
ATOM 2169 N N . PHE A 1 274 ? -14.238 16.385 13.833 1.00 96.88 274 PHE A N 1
ATOM 2170 C CA . PHE A 1 274 ? -14.040 15.533 15.005 1.00 96.88 274 PHE A CA 1
ATOM 2171 C C . PHE A 1 274 ? -15.219 15.594 15.985 1.00 96.88 274 PHE A C 1
ATOM 2173 O O . PHE A 1 274 ? -15.659 14.566 16.504 1.00 96.88 274 PHE A O 1
ATOM 2180 N N . TRP A 1 275 ? -15.807 16.774 16.198 1.00 96.31 275 TRP A N 1
ATOM 2181 C CA . TRP A 1 275 ? -17.051 16.911 16.959 1.00 96.31 275 TRP A CA 1
ATOM 2182 C C . TRP A 1 275 ? -18.217 16.171 16.329 1.00 96.31 275 TRP A C 1
ATOM 2184 O O . TRP A 1 275 ? -18.999 15.541 17.047 1.00 96.31 275 TRP A O 1
ATOM 2194 N N . LYS A 1 276 ? -18.360 16.254 15.004 1.00 95.38 276 LYS A N 1
ATOM 2195 C CA . LYS A 1 276 ? -19.403 15.519 14.290 1.00 95.38 276 LYS A CA 1
ATOM 2196 C C . LYS A 1 276 ? -19.203 14.014 14.471 1.00 95.38 276 LYS A C 1
ATOM 2198 O O . LYS A 1 276 ? -20.135 13.345 14.907 1.00 95.38 276 LYS A O 1
ATOM 2203 N N . PHE A 1 277 ? -17.983 13.514 14.269 1.00 96.25 277 PHE A N 1
ATOM 2204 C CA . PHE A 1 277 ? -17.610 12.127 14.556 1.00 96.25 277 PHE A CA 1
ATOM 2205 C C . PHE A 1 277 ? -17.985 11.712 15.984 1.00 96.25 277 PHE A C 1
ATOM 2207 O O . PHE A 1 277 ? -18.663 10.702 16.186 1.00 96.25 277 PHE A O 1
ATOM 2214 N N . ALA A 1 278 ? -17.608 12.514 16.981 1.00 97.56 278 ALA A N 1
ATOM 2215 C CA . ALA A 1 278 ? -17.876 12.210 18.379 1.00 97.56 278 ALA A CA 1
ATOM 2216 C C . ALA A 1 278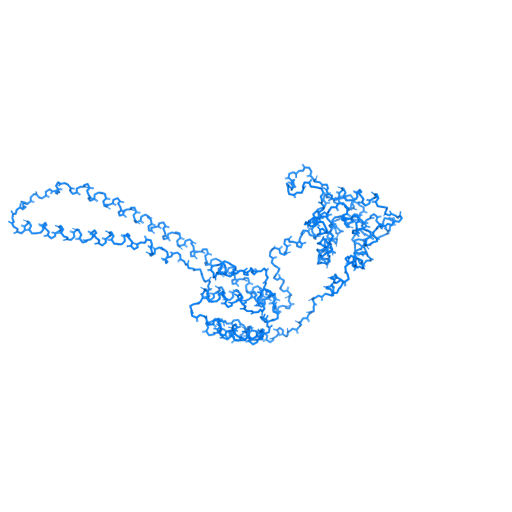 ? -19.374 12.184 18.720 1.00 97.56 278 ALA A C 1
ATOM 2218 O O . ALA A 1 278 ? -19.803 11.369 19.543 1.00 97.56 278 ALA A O 1
ATOM 2219 N N . LYS A 1 279 ? -20.178 13.053 18.096 1.00 95.94 279 LYS A N 1
ATOM 2220 C CA . LYS A 1 279 ? -21.639 13.084 18.260 1.00 95.94 279 LYS A CA 1
ATOM 2221 C C . LYS A 1 279 ? -22.300 11.891 17.578 1.00 95.94 279 LYS A C 1
ATOM 2223 O O . LYS A 1 279 ? -23.046 11.170 18.240 1.00 95.94 279 LYS A O 1
ATOM 2228 N N . ASP A 1 280 ? -21.977 11.651 16.311 1.00 95.44 280 ASP A N 1
ATOM 2229 C CA . ASP A 1 280 ? -22.529 10.548 15.521 1.00 95.44 280 ASP A CA 1
ATOM 2230 C C . ASP A 1 280 ? -22.233 9.202 16.192 1.00 95.44 280 ASP A C 1
ATOM 2232 O O . ASP A 1 280 ? -23.127 8.376 16.366 1.00 95.44 280 ASP A O 1
ATOM 2236 N N . CYS A 1 281 ? -21.001 9.022 16.681 1.00 96.81 281 CYS A N 1
ATOM 2237 C CA . CYS A 1 281 ? -20.583 7.803 17.368 1.00 96.81 281 CYS A CA 1
ATOM 2238 C C . CYS A 1 281 ? -21.030 7.711 18.836 1.00 96.81 281 CYS A C 1
ATOM 2240 O O . CYS A 1 281 ? -20.712 6.736 19.523 1.00 96.81 281 CYS A O 1
ATOM 2242 N N . LYS A 1 282 ? -21.770 8.703 19.351 1.00 96.75 282 LYS A N 1
ATOM 2243 C CA . LYS A 1 282 ? -22.218 8.771 20.755 1.00 96.75 282 LYS A CA 1
ATOM 2244 C C . LYS A 1 282 ? -21.056 8.656 21.758 1.00 96.75 282 LYS A C 1
ATOM 2246 O O . LYS A 1 282 ? -21.155 7.995 22.799 1.00 96.75 282 LYS A O 1
ATOM 2251 N N . LEU A 1 283 ? -19.923 9.275 21.426 1.00 97.19 283 LEU A N 1
ATOM 2252 C CA . LEU A 1 283 ? -18.724 9.284 22.268 1.00 97.19 283 LEU A CA 1
ATOM 2253 C C . LEU A 1 283 ? -18.910 10.227 23.456 1.00 97.19 283 LEU A C 1
ATOM 2255 O O . LEU A 1 283 ? -18.560 9.857 24.578 1.00 97.19 283 LEU A O 1
ATOM 2259 N N . ALA A 1 284 ? -19.544 11.379 23.228 1.00 97.19 284 ALA A N 1
ATOM 2260 C CA . ALA A 1 284 ? -19.910 12.308 24.288 1.00 97.19 284 ALA A CA 1
ATOM 2261 C C . ALA A 1 284 ? -20.927 11.675 25.252 1.00 97.19 284 ALA A C 1
ATOM 2263 O O . ALA A 1 284 ? -21.882 11.010 24.847 1.00 97.19 284 ALA A O 1
ATOM 2264 N N . SER A 1 285 ? -20.709 11.863 26.548 1.00 96.38 285 SER A N 1
ATOM 2265 C CA . SER A 1 285 ? -21.577 11.350 27.613 1.00 96.38 285 SER A CA 1
ATOM 2266 C C . SER A 1 285 ? -21.433 12.208 28.867 1.00 96.38 285 SER A C 1
ATOM 2268 O O . SER A 1 285 ? -20.614 13.120 28.896 1.00 96.38 285 SER A O 1
ATOM 2270 N N . LYS A 1 286 ? -22.204 11.927 29.924 1.00 96.38 286 LYS A N 1
ATOM 2271 C CA . LYS A 1 286 ? -22.078 12.673 31.189 1.00 96.38 286 LYS A CA 1
ATOM 2272 C C . LYS A 1 286 ? -20.669 12.572 31.795 1.00 96.38 286 LYS A C 1
ATOM 2274 O O . LYS A 1 286 ? -20.205 13.548 32.365 1.00 96.38 286 LYS A O 1
ATOM 2279 N N . SER A 1 287 ? -19.994 11.429 31.638 1.00 94.38 287 SER A N 1
ATOM 2280 C CA . SER A 1 287 ? -18.608 11.222 32.089 1.00 94.38 287 SER A CA 1
ATOM 2281 C C . SER A 1 287 ? -17.555 11.783 31.129 1.00 94.38 287 SER A C 1
ATOM 2283 O O . SER A 1 287 ? -16.427 12.022 31.539 1.00 94.38 287 SER A O 1
ATOM 2285 N N . LEU A 1 288 ? -17.916 12.015 29.863 1.00 97.62 288 LEU A N 1
ATOM 2286 C CA . LEU A 1 288 ? -17.028 12.572 28.842 1.00 97.62 288 LEU A CA 1
ATOM 2287 C C . LEU A 1 288 ? -17.742 13.710 28.096 1.00 97.62 288 LEU A C 1
ATOM 2289 O O . LEU A 1 288 ? -18.321 13.469 27.027 1.00 97.62 288 LEU A O 1
ATOM 2293 N N . PRO A 1 289 ? -17.773 14.927 28.665 1.00 97.81 289 PRO A N 1
ATOM 2294 C CA . PRO A 1 289 ? -18.406 16.076 28.027 1.00 97.81 289 PRO A CA 1
ATOM 2295 C C . PRO A 1 289 ? -17.633 16.510 26.773 1.00 97.81 289 PRO A C 1
ATOM 2297 O O . PRO A 1 289 ? -16.448 16.214 26.630 1.00 97.81 289 PRO A O 1
ATOM 2300 N N . LEU A 1 290 ? -18.285 17.265 25.880 1.00 96.19 290 LEU A N 1
ATOM 2301 C CA . LEU A 1 290 ? -17.644 17.766 24.654 1.00 96.19 290 LEU A CA 1
ATOM 2302 C C . LEU A 1 290 ? -16.383 18.590 24.950 1.00 96.19 290 LEU A C 1
ATOM 2304 O O . LEU A 1 290 ? -15.370 18.360 24.314 1.00 96.19 290 LEU A O 1
ATOM 2308 N N . ALA A 1 291 ? -16.386 19.420 25.995 1.00 97.56 291 ALA A N 1
ATOM 2309 C CA . ALA A 1 291 ? -15.193 20.165 26.406 1.00 97.56 291 ALA A CA 1
ATOM 2310 C C . ALA A 1 291 ? -13.981 19.261 26.722 1.00 97.56 291 ALA A C 1
ATOM 2312 O O . ALA A 1 291 ? -12.842 19.631 26.459 1.00 97.56 291 ALA A O 1
ATOM 2313 N N . ALA A 1 292 ? -14.202 18.054 27.256 1.00 98.06 292 ALA A N 1
ATOM 2314 C CA . ALA A 1 292 ? -13.117 17.096 27.473 1.00 98.06 292 ALA A CA 1
ATOM 2315 C C . ALA A 1 292 ? -12.632 16.475 26.151 1.00 98.06 292 ALA A C 1
ATOM 2317 O O . ALA A 1 292 ? -11.443 16.201 26.000 1.00 98.06 292 ALA A O 1
ATOM 2318 N N . ILE A 1 293 ? -13.531 16.294 25.178 1.00 97.94 293 ILE A N 1
ATOM 2319 C CA . ILE A 1 293 ? -13.177 15.873 23.815 1.00 97.94 293 ILE A CA 1
ATOM 2320 C C . ILE A 1 293 ? -12.321 16.950 23.128 1.00 97.94 293 ILE A C 1
ATOM 2322 O O . ILE A 1 293 ? -11.375 16.593 22.431 1.00 97.94 293 ILE A O 1
ATOM 2326 N N . ASP A 1 294 ? -12.560 18.237 23.398 1.00 97.12 294 ASP A N 1
ATOM 2327 C CA . ASP A 1 294 ? -11.729 19.339 22.888 1.00 97.12 294 ASP A CA 1
ATOM 2328 C C . ASP A 1 294 ? -10.293 19.254 23.389 1.00 97.12 294 ASP A C 1
ATOM 2330 O O . ASP A 1 294 ? -9.342 19.341 22.612 1.00 97.12 294 ASP A O 1
ATOM 2334 N N . VAL A 1 295 ? -10.132 19.021 24.692 1.00 96.88 295 VAL A N 1
ATOM 2335 C CA . VAL A 1 295 ? -8.812 18.835 25.301 1.00 96.88 295 VAL A CA 1
ATOM 2336 C C . VAL A 1 295 ? -8.110 17.617 24.700 1.00 96.88 295 VAL A C 1
ATOM 2338 O O . VAL A 1 295 ? -6.910 17.677 24.432 1.00 96.88 295 VAL A O 1
ATOM 2341 N N . ILE A 1 296 ? -8.842 16.526 24.448 1.00 97.56 296 ILE A N 1
ATOM 2342 C CA . ILE A 1 296 ? -8.289 15.335 23.792 1.00 97.56 296 ILE A CA 1
ATOM 2343 C C . ILE A 1 296 ? -7.818 15.660 22.372 1.00 97.56 296 ILE A C 1
ATOM 2345 O O . ILE A 1 296 ? -6.703 15.278 22.028 1.00 97.56 296 ILE A O 1
ATOM 2349 N N . PHE A 1 297 ? -8.611 16.383 21.576 1.00 96.69 297 PHE A N 1
ATOM 2350 C CA . PHE A 1 297 ? -8.229 16.784 20.220 1.00 96.69 297 PHE A CA 1
ATOM 2351 C C . PHE A 1 297 ? -6.923 17.584 20.228 1.00 96.69 297 PHE A C 1
ATOM 2353 O O . PHE A 1 297 ? -5.963 17.213 19.557 1.00 96.69 297 PHE A O 1
ATOM 2360 N N . VAL A 1 298 ? -6.851 18.633 21.056 1.00 95.00 298 VAL A N 1
ATOM 2361 C CA . VAL A 1 298 ? -5.657 19.488 21.162 1.00 95.00 298 VAL A CA 1
ATOM 2362 C C . VAL A 1 298 ? -4.440 18.684 21.614 1.00 95.00 298 VAL A C 1
ATOM 2364 O O . VAL A 1 298 ? -3.346 18.863 21.082 1.00 95.00 298 VAL A O 1
ATOM 2367 N N . ARG A 1 299 ? -4.619 17.767 22.570 1.00 94.69 299 ARG A N 1
ATOM 2368 C CA . ARG A 1 299 ? -3.531 16.931 23.084 1.00 94.69 299 ARG A CA 1
ATOM 2369 C C . ARG A 1 299 ? -3.039 15.913 22.055 1.00 94.69 299 ARG A C 1
ATOM 2371 O O . ARG A 1 299 ? -1.839 15.678 21.973 1.00 94.69 299 ARG A O 1
ATOM 2378 N N . SER A 1 300 ? -3.944 15.342 21.263 1.00 95.06 300 SER A N 1
ATOM 2379 C CA . SER A 1 300 ? -3.609 14.429 20.165 1.00 95.06 300 SER A CA 1
ATOM 2380 C C . SER A 1 300 ? -3.054 15.136 18.933 1.00 95.06 300 SER A C 1
ATOM 2382 O O . SER A 1 300 ? -2.476 14.473 18.086 1.00 95.06 300 SER A O 1
ATOM 2384 N N . ASN A 1 301 ? -3.171 16.455 18.824 1.00 90.69 301 ASN A N 1
ATOM 2385 C CA . ASN A 1 301 ? -2.558 17.231 17.746 1.00 90.69 301 ASN A CA 1
ATOM 2386 C C . ASN A 1 301 ? -1.216 17.880 18.156 1.00 90.69 301 ASN A C 1
ATOM 2388 O O . ASN A 1 301 ? -0.641 18.690 17.431 1.00 90.69 301 ASN A O 1
ATOM 2392 N N . TRP A 1 302 ? -0.702 17.568 19.350 1.00 79.38 302 TRP A N 1
ATOM 2393 C CA . TRP A 1 302 ? 0.494 18.222 19.871 1.00 79.38 302 TRP A CA 1
ATOM 2394 C C . TRP A 1 302 ? 1.766 17.737 19.160 1.00 79.38 302 TRP A C 1
ATOM 2396 O O . TRP A 1 302 ? 2.120 16.557 19.220 1.00 79.38 302 TRP A O 1
ATOM 2406 N N . LYS A 1 303 ? 2.493 18.666 18.523 1.00 73.75 303 LYS A N 1
ATOM 2407 C CA . LYS A 1 303 ? 3.806 18.395 17.922 1.00 73.75 303 LYS A CA 1
ATOM 2408 C C . LYS A 1 303 ? 4.844 18.238 19.037 1.00 73.75 303 LYS A C 1
ATOM 2410 O O . LYS A 1 303 ? 5.045 19.164 19.824 1.00 73.75 303 LYS A O 1
ATOM 2415 N N . SER A 1 304 ? 5.530 17.095 19.097 1.00 57.44 304 SER A N 1
ATOM 2416 C CA . SER A 1 304 ? 6.766 16.989 19.881 1.00 57.44 304 SER A CA 1
ATOM 2417 C C . SER A 1 304 ? 7.732 18.056 19.368 1.00 57.44 304 SER A C 1
ATOM 2419 O O . SER A 1 304 ? 7.971 18.150 18.166 1.00 57.44 304 SER A O 1
ATOM 2421 N N . SER A 1 305 ? 8.255 18.888 20.265 1.00 50.44 305 SER A N 1
ATOM 2422 C CA . SER A 1 305 ? 9.076 20.070 19.963 1.00 50.44 305 SER A CA 1
ATOM 2423 C C . SER A 1 305 ? 10.406 19.773 19.254 1.00 50.44 305 SER A C 1
ATOM 2425 O O . SER A 1 305 ? 11.152 20.696 18.942 1.00 50.44 305 SER A O 1
ATOM 2427 N N . GLU A 1 306 ? 10.709 18.509 18.965 1.00 49.25 306 GLU A N 1
ATOM 2428 C CA . GLU A 1 306 ? 11.955 18.070 18.349 1.00 49.25 306 GLU A CA 1
ATOM 2429 C C . GLU A 1 306 ? 11.722 17.625 16.895 1.00 49.25 306 GLU A C 1
ATOM 2431 O O . GLU A 1 306 ? 11.334 16.496 16.599 1.00 49.25 306 GLU A O 1
ATOM 2436 N N . GLY A 1 307 ? 11.944 18.557 15.964 1.00 45.06 307 GLY A N 1
ATOM 2437 C CA . GLY A 1 307 ? 12.446 18.280 14.609 1.00 45.06 307 GLY A CA 1
ATOM 2438 C C . GLY A 1 307 ? 11.523 17.623 13.575 1.00 45.06 307 GLY A C 1
ATOM 2439 O O . GLY A 1 307 ? 11.836 17.691 12.392 1.00 45.06 307 GLY A O 1
ATOM 2440 N N . SER A 1 308 ? 10.383 17.045 13.953 1.00 46.62 308 SER A N 1
ATOM 2441 C CA . SER A 1 308 ? 9.412 16.453 13.010 1.00 46.62 308 SER A CA 1
ATOM 2442 C C . SER A 1 308 ? 8.205 17.357 12.784 1.00 46.62 308 SER A C 1
ATOM 2444 O O . SER A 1 308 ? 7.065 16.901 12.696 1.00 46.62 308 SER A O 1
ATOM 2446 N N . GLY A 1 309 ? 8.450 18.667 12.709 1.00 46.97 309 GLY A N 1
ATOM 2447 C CA . GLY A 1 309 ? 7.443 19.606 12.248 1.00 46.97 309 GLY A CA 1
ATOM 2448 C C . GLY A 1 309 ? 7.045 19.209 10.838 1.00 46.97 309 GLY A C 1
ATOM 2449 O O . GLY A 1 309 ? 7.713 19.599 9.889 1.00 46.97 309 GLY A O 1
ATOM 2450 N N . ASP A 1 310 ? 5.988 18.409 10.708 1.00 53.31 310 ASP A N 1
ATOM 2451 C CA . ASP A 1 310 ? 5.388 18.131 9.420 1.00 53.31 310 ASP A CA 1
ATOM 2452 C C . ASP A 1 310 ? 4.881 19.487 8.929 1.00 53.31 310 ASP A C 1
ATOM 2454 O O . ASP A 1 310 ? 3.892 20.039 9.436 1.00 53.31 310 ASP A O 1
ATOM 2458 N N . ILE A 1 311 ? 5.672 20.091 8.038 1.00 57.59 311 ILE A N 1
ATOM 2459 C CA . ILE A 1 311 ? 5.416 21.393 7.413 1.00 57.59 311 ILE A CA 1
ATOM 2460 C C . ILE A 1 311 ? 4.037 21.351 6.732 1.00 57.59 311 ILE A C 1
ATOM 2462 O O . ILE A 1 311 ? 3.390 22.379 6.563 1.00 57.59 311 ILE A O 1
ATOM 2466 N N . HIS A 1 312 ? 3.549 20.147 6.425 1.00 60.12 312 HIS A N 1
ATOM 2467 C CA . HIS A 1 312 ? 2.300 19.876 5.737 1.00 60.12 312 HIS A CA 1
ATOM 2468 C C . HIS A 1 312 ? 1.041 19.857 6.621 1.00 60.12 312 HIS A C 1
ATOM 2470 O O . HIS A 1 312 ? -0.036 19.625 6.085 1.00 60.12 312 HIS A O 1
ATOM 2476 N N . ASN A 1 313 ? 1.126 20.137 7.931 1.00 67.12 313 ASN A N 1
ATOM 2477 C CA . ASN A 1 313 ? -0.063 20.303 8.785 1.00 67.12 313 ASN A CA 1
ATOM 2478 C C . ASN A 1 313 ? -0.051 21.646 9.547 1.00 67.12 313 ASN A C 1
ATOM 2480 O O . ASN A 1 313 ? 0.340 21.690 10.726 1.00 67.12 313 ASN A O 1
ATOM 2484 N N . PRO A 1 314 ? -0.400 22.758 8.870 1.00 62.81 314 PRO A N 1
ATOM 2485 C CA . PRO A 1 314 ? -0.450 24.091 9.471 1.00 62.81 314 PRO A CA 1
ATOM 2486 C C . PRO A 1 314 ? -1.741 24.355 10.264 1.00 62.81 314 PRO A C 1
ATOM 2488 O O . PRO A 1 314 ? -1.725 25.174 11.182 1.00 62.81 314 PRO A O 1
ATOM 2491 N N . GLU A 1 315 ? -2.834 23.650 9.959 1.00 71.38 315 GLU A N 1
ATOM 2492 C CA . GLU A 1 315 ? -4.183 23.959 10.468 1.00 71.38 315 GLU A CA 1
ATOM 2493 C C . GLU A 1 315 ? -4.548 23.256 11.783 1.00 71.38 315 GLU A C 1
ATOM 2495 O O . GLU A 1 315 ? -5.648 23.439 12.300 1.00 71.38 315 GLU A O 1
ATOM 2500 N N . ARG A 1 316 ? -3.608 22.509 12.379 1.00 84.69 316 ARG A N 1
ATOM 2501 C CA . ARG A 1 316 ? -3.837 21.733 13.611 1.00 84.69 316 ARG A CA 1
ATOM 2502 C C . ARG A 1 316 ? -4.948 20.689 13.465 1.00 84.69 316 ARG A C 1
ATOM 2504 O O . ARG A 1 316 ? -5.721 20.441 14.389 1.00 84.69 316 ARG A O 1
ATOM 2511 N N . GLU A 1 317 ? -5.026 20.073 12.293 1.00 92.94 317 GLU A N 1
ATOM 2512 C CA . GLU A 1 317 ? -5.991 19.016 12.006 1.00 92.94 317 GLU A CA 1
ATOM 2513 C C . GLU A 1 317 ? -5.398 17.643 12.314 1.00 92.94 317 GLU A C 1
ATOM 2515 O O . GLU A 1 317 ? -4.190 17.447 12.198 1.00 92.94 317 GLU A O 1
ATOM 2520 N N . LEU A 1 318 ? -6.223 16.663 12.683 1.00 94.88 318 LEU A N 1
ATOM 2521 C CA . LEU A 1 318 ? -5.720 15.332 13.010 1.00 94.88 318 LEU A CA 1
ATOM 2522 C C . LEU A 1 318 ? -5.308 14.581 11.742 1.00 94.88 318 LEU A C 1
ATOM 2524 O O . LEU A 1 318 ? -6.132 14.289 10.867 1.00 94.88 318 LEU A O 1
ATOM 2528 N N . ILE A 1 319 ? -4.040 14.181 11.687 1.00 93.81 319 ILE A N 1
ATOM 2529 C CA . ILE A 1 319 ? -3.556 13.167 10.739 1.00 93.81 319 ILE A CA 1
ATOM 2530 C C . ILE A 1 319 ? -3.956 11.752 11.221 1.00 93.81 319 ILE A C 1
ATOM 2532 O O . ILE A 1 319 ? -4.359 11.591 12.376 1.00 93.81 319 ILE A O 1
ATOM 2536 N N . PRO A 1 320 ? -3.831 10.689 10.402 1.00 95.19 320 PRO A N 1
ATOM 2537 C CA . PRO A 1 320 ? -4.293 9.348 10.780 1.00 95.19 320 PRO A CA 1
ATOM 2538 C C . PRO A 1 320 ? -3.789 8.806 12.127 1.00 95.19 320 PRO A C 1
ATOM 2540 O O . PRO A 1 320 ? -4.566 8.231 12.886 1.00 95.19 320 PRO A O 1
ATOM 2543 N N . GLY A 1 321 ? -2.507 9.010 12.452 1.00 94.62 321 GLY A N 1
ATOM 2544 C CA . GLY A 1 321 ? -1.931 8.515 13.709 1.00 94.62 321 GLY A CA 1
ATOM 2545 C C . GLY A 1 321 ? -2.464 9.266 14.926 1.00 94.62 321 GLY A C 1
ATOM 2546 O O . GLY A 1 321 ? -2.731 8.671 15.967 1.00 94.62 321 GLY A O 1
ATOM 2547 N N . GLU A 1 322 ? -2.699 10.567 14.766 1.00 95.62 322 GLU A N 1
ATOM 2548 C CA . GLU A 1 322 ? -3.296 11.427 15.789 1.00 95.62 322 GLU A CA 1
ATOM 2549 C C . GLU A 1 322 ? -4.772 11.102 16.003 1.00 95.62 322 GLU A C 1
ATOM 2551 O O . GLU A 1 322 ? -5.250 11.098 17.136 1.00 95.62 322 GLU A O 1
ATOM 2556 N N . PHE A 1 323 ? -5.485 10.750 14.930 1.00 97.31 323 PHE A N 1
ATOM 2557 C CA . PHE A 1 323 ? -6.837 10.224 15.030 1.00 97.31 323 PHE A CA 1
ATOM 2558 C C . PHE A 1 323 ? -6.857 8.936 15.863 1.00 97.31 323 PHE A C 1
ATOM 2560 O O . PHE A 1 323 ? -7.591 8.882 16.849 1.00 97.31 323 PHE A O 1
ATOM 2567 N N . SER A 1 324 ? -6.012 7.944 15.563 1.00 97.75 324 SER A N 1
ATOM 2568 C CA . SER A 1 324 ? -5.923 6.713 16.367 1.00 97.75 324 SER A CA 1
ATOM 2569 C C . SER A 1 324 ? -5.541 6.975 17.830 1.00 97.75 324 SER A C 1
ATOM 2571 O O . SER A 1 324 ? -6.141 6.392 18.736 1.00 97.75 324 SER A O 1
ATOM 2573 N N . GLU A 1 325 ? -4.607 7.896 18.091 1.00 97.75 325 GLU A N 1
ATOM 2574 C CA . GLU A 1 325 ? -4.276 8.328 19.455 1.00 97.75 325 GLU A CA 1
ATOM 2575 C C . GLU A 1 325 ? -5.492 8.940 20.170 1.00 97.75 325 GLU A C 1
ATOM 2577 O O . GLU A 1 325 ? -5.761 8.630 21.335 1.00 97.75 325 GLU A O 1
ATOM 2582 N N . SER A 1 326 ? -6.255 9.786 19.477 1.00 98.25 326 SER A N 1
ATOM 2583 C CA . SER A 1 326 ? -7.438 10.430 20.047 1.00 98.25 326 SER A CA 1
ATOM 2584 C C . SER A 1 326 ? -8.498 9.404 20.457 1.00 98.25 326 SER A C 1
ATOM 2586 O O . SER A 1 326 ? -9.124 9.559 21.506 1.00 98.25 326 SER A O 1
ATOM 2588 N N . LEU A 1 327 ? -8.646 8.301 19.707 1.00 98.44 327 LEU A N 1
ATOM 2589 C CA . LEU A 1 327 ? -9.542 7.199 20.075 1.00 98.44 327 LEU A CA 1
ATOM 2590 C C . LEU A 1 327 ? -9.086 6.517 21.364 1.00 98.44 327 LEU A C 1
ATOM 2592 O O . LEU A 1 327 ? -9.910 6.225 22.232 1.00 98.44 327 LEU A O 1
ATOM 2596 N N . LEU A 1 328 ? -7.778 6.311 21.525 1.00 98.38 328 LEU A N 1
ATOM 2597 C CA . LEU A 1 328 ? -7.212 5.746 22.745 1.00 98.38 328 LEU A CA 1
ATOM 2598 C C . LEU A 1 328 ? -7.494 6.649 23.953 1.00 98.38 328 LEU A C 1
ATOM 2600 O O . LEU A 1 328 ? -8.001 6.174 24.972 1.00 98.38 328 LEU A O 1
ATOM 2604 N N . ARG A 1 329 ? -7.269 7.961 23.815 1.00 98.44 329 ARG A N 1
ATOM 2605 C CA . ARG A 1 329 ? -7.574 8.954 24.858 1.00 98.44 329 ARG A CA 1
ATOM 2606 C C . ARG A 1 329 ? -9.064 9.020 25.186 1.00 98.44 329 ARG A C 1
ATOM 2608 O O . ARG A 1 329 ? -9.422 9.006 26.364 1.00 98.44 329 ARG A O 1
ATOM 2615 N N . ILE A 1 330 ? -9.933 9.024 24.172 1.00 98.50 330 ILE A N 1
ATOM 2616 C CA . ILE A 1 330 ? -11.389 8.963 24.359 1.00 98.50 330 ILE A CA 1
ATOM 2617 C C . ILE A 1 330 ? -11.763 7.696 25.121 1.00 98.50 330 ILE A C 1
ATOM 2619 O O . ILE A 1 330 ? -12.563 7.767 26.048 1.00 98.50 330 ILE A O 1
ATOM 2623 N N . SER A 1 331 ? -11.186 6.546 24.769 1.00 98.38 331 SER A N 1
ATOM 2624 C CA . SER A 1 331 ? -11.494 5.285 25.440 1.00 98.38 331 SER A CA 1
ATOM 2625 C C . SER A 1 331 ? -11.093 5.313 26.917 1.00 98.38 331 SER A C 1
ATOM 2627 O O . SER A 1 331 ? -11.888 4.927 27.774 1.00 98.38 331 SER A O 1
ATOM 2629 N N . SER A 1 332 ? -9.913 5.857 27.233 1.00 98.38 332 SER A N 1
ATOM 2630 C CA . SER A 1 332 ? -9.454 6.007 28.613 1.00 98.38 332 SER A CA 1
ATOM 2631 C C . SER A 1 332 ? -10.371 6.923 29.417 1.00 98.38 332 SER A C 1
ATOM 2633 O O . SER A 1 332 ? -10.711 6.583 30.543 1.00 98.38 332 SER A O 1
ATOM 2635 N N . ALA A 1 333 ? -10.760 8.072 28.856 1.00 98.19 333 ALA A N 1
ATOM 2636 C CA . ALA A 1 333 ? -11.564 9.066 29.561 1.00 98.19 333 ALA A CA 1
ATOM 2637 C C . ALA A 1 333 ? -13.042 8.651 29.682 1.00 98.19 333 ALA A C 1
ATOM 2639 O O . ALA A 1 333 ? -13.658 8.820 30.729 1.00 98.19 333 ALA A O 1
ATOM 2640 N N . LYS A 1 334 ? -13.622 8.055 28.632 1.00 98.00 334 LYS A N 1
ATOM 2641 C CA . LYS A 1 334 ? -15.023 7.596 28.624 1.00 98.00 334 LYS A CA 1
ATOM 2642 C C . LYS A 1 334 ? -15.274 6.494 29.649 1.00 98.00 334 LYS A C 1
ATOM 2644 O O . LYS A 1 334 ? -16.348 6.454 30.248 1.00 98.00 334 LYS A O 1
ATOM 2649 N N . TYR A 1 335 ? -14.298 5.604 29.812 1.00 97.69 335 TYR A N 1
ATOM 2650 C CA . TYR A 1 335 ? -14.358 4.453 30.708 1.00 97.69 335 TYR A CA 1
ATOM 2651 C C . TYR A 1 335 ? -13.486 4.645 31.954 1.00 97.69 335 TYR A C 1
ATOM 2653 O O . TYR A 1 335 ? -13.019 3.660 32.538 1.00 97.69 335 TYR A O 1
ATOM 2661 N N . ASP A 1 336 ? -13.247 5.895 32.352 1.00 96.94 336 ASP A N 1
ATOM 2662 C CA . ASP A 1 336 ? -12.508 6.199 33.572 1.00 96.94 336 ASP A CA 1
ATOM 2663 C C . ASP A 1 336 ? -13.216 5.609 34.804 1.00 96.94 336 ASP A C 1
ATOM 2665 O O . ASP A 1 336 ? -14.443 5.487 34.842 1.00 96.94 336 ASP A O 1
ATOM 2669 N N . GLY A 1 337 ? -12.433 5.142 35.775 1.00 95.69 337 GLY A N 1
ATOM 2670 C CA . GLY A 1 337 ? -12.931 4.400 36.940 1.00 95.69 337 GLY A CA 1
ATOM 2671 C C . GLY A 1 337 ? -13.383 2.953 36.676 1.00 95.69 337 GLY A C 1
ATOM 2672 O O . GLY A 1 337 ? -13.671 2.228 37.625 1.00 95.69 337 GLY A O 1
ATOM 2673 N N . SER A 1 338 ? -13.422 2.483 35.422 1.00 96.88 338 SER A N 1
ATOM 2674 C CA . SER A 1 338 ? -13.638 1.054 35.153 1.00 96.88 338 SER A CA 1
ATOM 2675 C C . SER A 1 338 ? -12.372 0.235 35.427 1.00 96.88 338 SER A C 1
ATOM 2677 O O . SER A 1 338 ? -11.265 0.672 35.115 1.00 96.88 338 SER A O 1
ATOM 2679 N N . ALA A 1 339 ? -12.544 -0.997 35.918 1.00 97.44 339 ALA A N 1
ATOM 2680 C CA . ALA A 1 339 ? -11.458 -1.958 36.155 1.00 97.44 339 ALA A CA 1
ATOM 2681 C C . ALA A 1 339 ? -10.836 -2.544 34.865 1.00 97.44 339 ALA A C 1
ATOM 2683 O O . ALA A 1 339 ? -10.098 -3.522 34.920 1.00 97.44 339 ALA A O 1
ATOM 2684 N N . ARG A 1 340 ? -11.175 -1.993 33.693 1.00 98.00 340 ARG A N 1
ATOM 2685 C CA . ARG A 1 340 ? -10.673 -2.452 32.393 1.00 98.00 340 ARG A CA 1
ATOM 2686 C C . ARG A 1 340 ? -9.296 -1.862 32.112 1.00 98.00 340 ARG A C 1
ATOM 2688 O O . ARG A 1 340 ? -9.071 -0.684 32.397 1.00 98.00 340 ARG A O 1
ATOM 2695 N N . THR A 1 341 ? -8.434 -2.643 31.469 1.00 98.38 341 THR A N 1
ATOM 2696 C CA . THR A 1 341 ? -7.156 -2.139 30.945 1.00 98.38 341 THR A CA 1
ATOM 2697 C C . THR A 1 341 ? -7.388 -1.174 29.782 1.00 98.38 341 THR A C 1
ATOM 2699 O O . THR A 1 341 ? -8.466 -1.154 29.170 1.00 98.38 341 THR A O 1
ATOM 2702 N N . LEU A 1 342 ? -6.384 -0.368 29.444 1.00 98.56 342 LEU A N 1
ATOM 2703 C CA . LEU A 1 342 ? -6.444 0.561 28.318 1.00 98.56 342 LEU A CA 1
ATOM 2704 C C . LEU A 1 342 ? -6.829 -0.128 26.996 1.00 98.56 342 LEU A C 1
ATOM 2706 O O . LEU A 1 342 ? -7.715 0.359 26.288 1.00 98.56 342 LEU A O 1
ATOM 2710 N N . SER A 1 343 ? -6.246 -1.291 26.692 1.00 98.56 343 SER A N 1
ATOM 2711 C CA . SER A 1 343 ? -6.582 -2.056 25.482 1.00 98.56 343 SER A CA 1
ATOM 2712 C C . SER A 1 343 ? -8.046 -2.524 25.471 1.00 98.56 343 SER A C 1
ATOM 2714 O O . SER A 1 343 ? -8.747 -2.372 24.469 1.00 98.56 343 SER A O 1
ATOM 2716 N N . GLN A 1 344 ? -8.569 -3.001 26.605 1.00 98.44 344 GLN A N 1
ATOM 2717 C CA . GLN A 1 344 ? -9.979 -3.387 26.741 1.00 98.44 344 GLN A CA 1
ATOM 2718 C C . GLN A 1 344 ? -10.932 -2.194 26.575 1.00 98.44 344 GLN A C 1
ATOM 2720 O O . GLN A 1 344 ? -12.012 -2.331 25.987 1.00 98.44 344 GLN A O 1
ATOM 2725 N N . LYS A 1 345 ? -10.549 -1.016 27.081 1.00 98.50 345 LYS A N 1
ATOM 2726 C CA . LYS A 1 345 ? -11.301 0.235 26.902 1.00 98.50 345 LYS A CA 1
ATOM 2727 C C . LYS A 1 345 ? -11.350 0.635 25.427 1.00 98.50 345 LYS A C 1
ATOM 2729 O O . LYS A 1 345 ? -12.442 0.921 24.931 1.00 98.50 345 LYS A O 1
ATOM 2734 N N . LEU A 1 346 ? -10.216 0.591 24.719 1.00 98.56 346 LEU A N 1
ATOM 2735 C CA . LEU A 1 346 ? -10.140 0.872 23.280 1.00 98.56 346 LEU A CA 1
ATOM 2736 C C . LEU A 1 346 ? -11.029 -0.082 22.476 1.00 98.56 346 LEU A C 1
ATOM 2738 O O . LEU A 1 346 ? -11.873 0.371 21.705 1.00 98.56 346 LEU A O 1
ATOM 2742 N N . GLN A 1 347 ? -10.888 -1.389 22.704 1.00 98.19 347 GLN A N 1
ATOM 2743 C CA . GLN A 1 347 ? -11.696 -2.422 22.053 1.00 98.19 347 GLN A CA 1
ATOM 2744 C C . GLN A 1 347 ? -13.197 -2.165 22.259 1.00 98.19 347 GLN A C 1
ATOM 2746 O O . GLN A 1 347 ? -13.970 -2.133 21.303 1.00 98.19 347 GLN A O 1
ATOM 2751 N N . THR A 1 348 ? -13.602 -1.873 23.502 1.00 98.12 348 THR A N 1
ATOM 2752 C CA . THR A 1 348 ? -14.999 -1.542 23.831 1.00 98.12 348 THR A CA 1
ATOM 2753 C C . THR A 1 348 ? -15.479 -0.303 23.074 1.00 98.12 348 THR A C 1
ATOM 2755 O O . THR A 1 348 ? -16.600 -0.297 22.568 1.00 98.12 348 THR A O 1
ATOM 2758 N N . LEU A 1 349 ? -14.664 0.757 23.007 1.00 98.25 349 LEU A N 1
ATOM 2759 C CA . LEU A 1 349 ? -15.005 1.977 22.274 1.00 98.25 349 LEU A CA 1
ATOM 2760 C C . LEU A 1 349 ? -15.268 1.669 20.795 1.00 98.25 349 LEU A C 1
ATOM 2762 O O . LEU A 1 349 ? -16.273 2.113 20.243 1.00 98.25 349 LEU A O 1
ATOM 2766 N N . ILE A 1 350 ? -14.394 0.889 20.159 1.00 97.81 350 ILE A N 1
ATOM 2767 C CA . ILE A 1 350 ? -14.539 0.553 18.743 1.00 97.81 350 ILE A CA 1
ATOM 2768 C C . ILE A 1 350 ? -15.805 -0.285 18.523 1.00 97.81 350 ILE A C 1
ATOM 2770 O O . ILE A 1 350 ? -16.648 0.105 17.717 1.00 97.81 350 ILE A O 1
ATOM 2774 N N . ASP A 1 351 ? -15.999 -1.365 19.281 1.00 96.00 351 ASP A N 1
ATOM 2775 C CA . ASP A 1 351 ? -17.124 -2.289 19.078 1.00 96.00 351 ASP A CA 1
ATOM 2776 C C . ASP A 1 351 ? -18.488 -1.674 19.399 1.00 96.00 351 ASP A C 1
ATOM 2778 O O . ASP A 1 351 ? -19.485 -1.940 18.724 1.00 96.00 351 ASP A O 1
ATOM 2782 N N . MET A 1 352 ? -18.568 -0.882 20.470 1.00 96.81 352 MET A N 1
ATOM 2783 C CA . MET A 1 352 ? -19.849 -0.389 20.983 1.00 96.81 352 MET A CA 1
ATOM 2784 C C . MET A 1 352 ? -20.238 0.967 20.413 1.00 96.81 352 MET A C 1
ATOM 2786 O O . MET A 1 352 ? -21.428 1.287 20.402 1.00 96.81 352 MET A O 1
ATOM 2790 N N . ASN A 1 353 ? -19.270 1.751 19.940 1.00 96.94 353 ASN A N 1
ATOM 2791 C CA . ASN A 1 353 ? -19.520 3.087 19.427 1.00 96.94 353 ASN A CA 1
ATOM 2792 C C . ASN A 1 353 ? -19.180 3.199 17.942 1.00 96.94 353 ASN A C 1
ATOM 2794 O O . ASN A 1 353 ? -20.072 3.446 17.136 1.00 96.94 353 ASN A O 1
ATOM 2798 N N . ILE A 1 354 ? -17.919 2.998 17.563 1.00 96.12 354 ILE A N 1
ATOM 2799 C CA . ILE A 1 354 ? -17.459 3.316 16.203 1.00 96.12 354 ILE A CA 1
ATOM 2800 C C . ILE A 1 354 ? -18.067 2.348 15.186 1.00 96.12 354 ILE A C 1
ATOM 2802 O O . ILE A 1 354 ? -18.787 2.781 14.294 1.00 96.12 354 ILE A O 1
ATOM 2806 N N . LEU A 1 355 ? -17.886 1.039 15.370 1.00 92.88 355 LEU A N 1
ATOM 2807 C CA . LEU A 1 355 ? -18.421 0.006 14.477 1.00 92.88 355 LEU A CA 1
ATOM 2808 C C . LEU A 1 355 ? -19.950 0.098 14.336 1.00 92.88 355 LEU A C 1
ATOM 2810 O O . LEU A 1 355 ? -20.507 -0.160 13.270 1.00 92.88 355 LEU A O 1
ATOM 2814 N N . LYS A 1 356 ? -20.642 0.487 15.414 1.00 93.56 356 LYS A N 1
ATOM 2815 C CA . LYS A 1 356 ? -22.105 0.592 15.437 1.00 93.56 356 LYS A CA 1
ATOM 2816 C C . LYS A 1 356 ? -22.650 1.888 14.864 1.00 93.56 356 LYS A C 1
ATOM 2818 O O . LYS A 1 356 ? -23.818 1.889 14.502 1.00 93.56 356 LYS A O 1
ATOM 2823 N N . PHE A 1 357 ? -21.903 2.986 14.829 1.00 94.25 357 PHE A N 1
ATOM 2824 C CA . PHE A 1 357 ? -22.499 4.295 14.541 1.00 94.25 357 PHE A CA 1
ATOM 2825 C C . PHE A 1 357 ? -21.727 5.139 13.520 1.00 94.25 357 PHE A C 1
ATOM 2827 O O . PHE A 1 357 ? -22.339 6.015 12.909 1.00 94.25 357 PHE A O 1
ATOM 2834 N N . ALA A 1 358 ? -20.438 4.880 13.287 1.00 91.25 358 ALA A N 1
ATOM 2835 C CA . ALA A 1 358 ? -19.634 5.658 12.348 1.00 91.25 358 ALA A CA 1
ATOM 2836 C C . ALA A 1 358 ? -20.214 5.598 10.927 1.00 91.25 358 ALA A C 1
ATOM 2838 O O . ALA A 1 358 ? -20.542 4.526 10.418 1.00 91.25 358 ALA A O 1
ATOM 2839 N N . GLY A 1 359 ? -20.361 6.763 10.289 1.00 76.75 359 GLY A N 1
ATOM 2840 C CA . GLY A 1 359 ? -20.804 6.865 8.896 1.00 76.75 359 GLY A CA 1
ATOM 2841 C C . GLY A 1 359 ? -22.278 6.529 8.635 1.00 76.75 359 GLY A C 1
ATOM 2842 O O . GLY A 1 359 ? -22.703 6.565 7.485 1.00 76.75 359 GLY A O 1
ATOM 2843 N N . ARG A 1 360 ? -23.093 6.247 9.666 1.00 71.44 360 ARG A N 1
ATOM 2844 C CA . ARG A 1 360 ? -24.526 5.918 9.500 1.00 71.44 360 ARG A CA 1
ATOM 2845 C C . ARG A 1 360 ? -25.410 7.083 9.047 1.00 71.44 360 ARG A C 1
ATOM 2847 O O . ARG A 1 360 ? -26.571 6.859 8.723 1.00 71.44 360 ARG A O 1
ATOM 2854 N N . ALA A 1 361 ? -24.892 8.310 9.023 1.00 54.06 361 ALA A N 1
ATOM 2855 C CA . ALA A 1 361 ? -25.616 9.454 8.473 1.00 54.06 361 ALA A CA 1
ATOM 2856 C C . ALA A 1 361 ? -25.646 9.460 6.930 1.00 54.06 361 ALA A C 1
ATOM 2858 O O . ALA A 1 361 ? -26.396 10.246 6.356 1.00 54.06 361 ALA A O 1
ATOM 2859 N N . ASP A 1 362 ? -24.878 8.587 6.262 1.00 54.44 362 ASP A N 1
ATOM 2860 C CA . ASP A 1 362 ? -24.998 8.346 4.822 1.00 54.44 362 ASP A CA 1
ATOM 2861 C C . ASP A 1 362 ? -25.616 6.952 4.578 1.00 54.44 362 ASP A C 1
ATOM 2863 O O . ASP A 1 362 ? -24.950 5.937 4.816 1.00 54.44 362 ASP A O 1
ATOM 2867 N N . PRO A 1 363 ? -26.883 6.867 4.125 1.00 45.84 363 PRO A N 1
ATOM 2868 C CA . PRO A 1 363 ? -27.612 5.607 3.960 1.00 45.84 363 PRO A CA 1
ATOM 2869 C C . PRO A 1 363 ? -27.024 4.641 2.915 1.00 45.84 363 PRO A C 1
ATOM 2871 O O . PRO A 1 363 ? -27.592 3.573 2.720 1.00 45.84 363 PRO A O 1
ATOM 2874 N N . ASN A 1 364 ? -25.902 4.965 2.254 1.00 50.19 364 ASN A N 1
ATOM 2875 C CA . ASN A 1 364 ? -25.404 4.186 1.119 1.00 50.19 364 ASN A CA 1
ATOM 2876 C C . ASN A 1 364 ? -24.068 3.425 1.284 1.00 50.19 364 ASN A C 1
ATOM 2878 O O . ASN A 1 364 ? -23.730 2.717 0.334 1.00 50.19 364 ASN A O 1
ATOM 2882 N N . LYS A 1 365 ? -23.226 3.575 2.335 1.00 55.16 365 LYS A N 1
ATOM 2883 C CA . LYS A 1 365 ? -21.787 3.216 2.127 1.00 55.16 365 LYS A CA 1
ATOM 2884 C C . LYS A 1 365 ? -20.925 2.522 3.194 1.00 55.16 365 LYS A C 1
ATOM 2886 O O . LYS A 1 365 ? -19.928 1.938 2.770 1.00 55.16 365 LYS A O 1
ATOM 2891 N N . VAL A 1 366 ? -21.214 2.524 4.500 1.00 53.88 366 VAL A N 1
ATOM 2892 C CA . VAL A 1 366 ? -20.199 2.057 5.488 1.00 53.88 366 VAL A CA 1
ATOM 2893 C C . VAL A 1 366 ? -20.492 0.684 6.106 1.00 53.88 366 VAL A C 1
ATOM 2895 O O . VAL A 1 366 ? -19.613 -0.173 6.099 1.00 53.88 366 VAL A O 1
ATOM 2898 N N . SER A 1 367 ? -21.708 0.409 6.591 1.00 50.44 367 SER A N 1
ATOM 2899 C CA . SER A 1 367 ? -21.990 -0.856 7.298 1.00 50.44 367 SER A CA 1
ATOM 2900 C C . SER A 1 367 ? -21.984 -2.094 6.400 1.00 50.44 367 SER A C 1
ATOM 2902 O O . SER A 1 367 ? -21.530 -3.151 6.831 1.00 50.44 367 SER A O 1
ATOM 2904 N N . ASP A 1 368 ? -22.426 -1.964 5.148 1.00 52.19 368 ASP A N 1
ATOM 2905 C CA . ASP A 1 368 ? -22.593 -3.114 4.246 1.00 52.19 368 ASP A CA 1
ATOM 2906 C C . ASP A 1 368 ? -21.262 -3.615 3.659 1.00 52.19 368 ASP A C 1
ATOM 2908 O O . ASP A 1 368 ? -21.184 -4.728 3.147 1.00 52.19 368 ASP A O 1
ATOM 2912 N N . ARG A 1 369 ? -20.185 -2.822 3.771 1.00 50.47 369 ARG A N 1
ATOM 2913 C CA . ARG A 1 369 ? -18.831 -3.178 3.302 1.00 50.47 369 ARG A CA 1
ATOM 2914 C C . ARG A 1 369 ? -17.929 -3.766 4.388 1.00 50.47 369 ARG A C 1
ATOM 2916 O O . ARG A 1 369 ? -16.805 -4.149 4.084 1.00 50.47 369 ARG A O 1
ATOM 2923 N N . LEU A 1 370 ? -18.393 -3.802 5.637 1.00 47.50 370 LEU A N 1
ATOM 2924 C CA . LEU A 1 370 ? -17.600 -4.215 6.801 1.00 47.50 370 LEU A CA 1
ATOM 2925 C C . LEU A 1 370 ? -17.855 -5.661 7.238 1.00 47.50 370 LEU A C 1
ATOM 2927 O O . LEU A 1 370 ? -17.277 -6.105 8.232 1.00 47.50 370 LEU A O 1
ATOM 2931 N N . LEU A 1 371 ? -18.664 -6.425 6.495 1.00 43.50 371 LEU A N 1
ATOM 2932 C CA . LEU A 1 371 ? -18.554 -7.877 6.584 1.00 43.50 371 LEU A CA 1
ATOM 2933 C C . LEU A 1 371 ? -17.139 -8.253 6.127 1.00 43.50 371 LEU A C 1
ATOM 2935 O O . LEU A 1 371 ? -16.704 -7.767 5.081 1.00 43.50 371 LEU A O 1
ATOM 2939 N N . PRO A 1 372 ? -16.398 -9.061 6.903 1.00 41.03 372 PRO A N 1
ATOM 2940 C CA . PRO A 1 372 ? -15.019 -9.385 6.589 1.00 41.03 372 PRO A CA 1
ATOM 2941 C C . PRO A 1 372 ? -14.973 -10.023 5.202 1.00 41.03 372 PRO A C 1
ATOM 2943 O O . PRO A 1 372 ? -15.353 -11.176 5.024 1.00 41.03 372 PRO A O 1
ATOM 2946 N N . SER A 1 373 ? -14.455 -9.293 4.214 1.00 37.81 373 SER A N 1
ATOM 2947 C CA . SER A 1 373 ? -14.166 -9.813 2.874 1.00 37.81 373 SER A CA 1
ATOM 2948 C C . SER A 1 373 ? -13.021 -10.835 2.876 1.00 37.81 373 SER A C 1
ATOM 2950 O O . SER A 1 373 ? -12.564 -11.262 1.822 1.00 37.81 373 SER A O 1
ATOM 2952 N N . CYS A 1 374 ? -12.592 -11.292 4.054 1.00 33.91 374 CYS A N 1
ATOM 2953 C CA . CYS A 1 374 ? -11.825 -12.513 4.223 1.00 33.91 374 CYS A CA 1
ATOM 2954 C C . CYS A 1 374 ? -12.773 -13.727 4.201 1.00 33.91 374 CYS A C 1
ATOM 2956 O O . CYS A 1 374 ? -12.826 -14.525 5.135 1.00 33.91 374 CYS A O 1
ATOM 2958 N N . THR A 1 375 ? -13.567 -13.875 3.137 1.00 33.31 375 THR A N 1
ATOM 2959 C CA . THR A 1 375 ? -14.091 -15.197 2.791 1.00 33.31 375 THR A CA 1
ATOM 2960 C C . THR A 1 375 ? -12.899 -16.039 2.373 1.00 33.31 375 THR A C 1
ATOM 2962 O O . THR A 1 375 ? -12.368 -15.877 1.276 1.00 33.31 375 THR A O 1
ATOM 2965 N N . TYR A 1 376 ? -12.472 -16.905 3.289 1.00 35.72 376 TYR A N 1
ATOM 2966 C CA . TYR A 1 376 ? -11.599 -18.046 3.052 1.00 35.72 376 TYR A CA 1
ATOM 2967 C C . TYR A 1 376 ? -12.117 -18.817 1.829 1.00 35.72 376 TYR A C 1
ATOM 2969 O O . TYR A 1 376 ? -13.022 -19.645 1.932 1.00 35.72 376 TYR A O 1
ATOM 2977 N N . ILE A 1 377 ? -11.566 -18.543 0.649 1.00 32.84 377 ILE A N 1
ATOM 2978 C CA . ILE A 1 377 ? -11.685 -19.467 -0.471 1.00 32.84 377 ILE A CA 1
ATOM 2979 C C . ILE A 1 377 ? -10.579 -20.494 -0.249 1.00 32.84 377 ILE A C 1
ATOM 2981 O O . ILE A 1 377 ? -9.455 -20.337 -0.717 1.00 32.84 377 ILE A O 1
ATOM 2985 N N . SER A 1 378 ? -10.909 -21.530 0.521 1.00 33.50 378 SER A N 1
ATOM 2986 C CA . SER A 1 378 ? -10.163 -22.785 0.553 1.00 33.50 378 SER A CA 1
ATOM 2987 C C . SER A 1 378 ? -10.272 -23.430 -0.834 1.00 33.50 378 SER A C 1
ATOM 2989 O O . SER A 1 378 ? -11.160 -24.234 -1.105 1.00 33.50 378 SER A O 1
ATOM 2991 N N . LEU A 1 379 ? -9.433 -22.990 -1.769 1.00 41.34 379 LEU A N 1
ATOM 2992 C CA . LEU A 1 379 ? -9.125 -23.765 -2.965 1.00 41.34 379 LEU A CA 1
ATOM 2993 C C . LEU A 1 379 ? -8.063 -24.783 -2.553 1.00 41.34 379 LEU A C 1
ATOM 2995 O O . LEU A 1 379 ? -7.074 -24.409 -1.925 1.00 41.34 379 LEU A O 1
ATOM 2999 N N . ASN A 1 380 ? -8.299 -26.055 -2.879 1.00 42.09 380 ASN A N 1
ATOM 3000 C CA . ASN A 1 380 ? -7.431 -27.190 -2.564 1.00 42.09 380 ASN A CA 1
ATOM 3001 C C . ASN A 1 380 ? -5.971 -26.905 -2.965 1.00 42.09 380 ASN A C 1
ATOM 3003 O O . ASN A 1 380 ? -5.567 -27.130 -4.105 1.00 42.09 380 ASN A O 1
ATOM 3007 N N . ALA A 1 381 ? -5.162 -26.439 -2.011 1.00 45.66 381 ALA A N 1
ATOM 3008 C CA . ALA A 1 381 ? -3.735 -26.171 -2.196 1.00 45.66 381 ALA A CA 1
ATOM 3009 C C . ALA A 1 381 ? -2.964 -27.422 -2.661 1.00 45.66 381 ALA A C 1
ATOM 3011 O O . ALA A 1 381 ? -1.955 -27.310 -3.356 1.00 45.66 381 ALA A O 1
ATOM 3012 N N . HIS A 1 382 ? -3.493 -28.611 -2.353 1.00 42.97 382 HIS A N 1
ATOM 3013 C CA . HIS A 1 382 ? -2.943 -29.904 -2.754 1.00 42.97 382 HIS A CA 1
ATOM 3014 C C . HIS A 1 382 ? -2.887 -30.092 -4.281 1.00 42.97 382 HIS A C 1
ATOM 3016 O O . HIS A 1 382 ? -1.909 -30.617 -4.803 1.00 42.97 382 HIS A O 1
ATOM 3022 N N . GLU A 1 383 ? -3.896 -29.617 -5.016 1.00 44.38 383 GLU A N 1
ATOM 3023 C CA . GLU A 1 383 ? -3.994 -29.828 -6.470 1.00 44.38 383 GLU A CA 1
ATOM 3024 C C . GLU A 1 383 ? -3.047 -28.900 -7.256 1.00 44.38 383 GLU A C 1
ATOM 3026 O O . GLU A 1 383 ? -2.585 -29.227 -8.350 1.00 44.38 383 GLU A O 1
ATOM 3031 N N . VAL A 1 384 ? -2.722 -27.739 -6.677 1.00 46.88 384 VAL A N 1
ATOM 3032 C CA . VAL A 1 384 ? -1.754 -26.784 -7.236 1.00 46.88 384 VAL A CA 1
ATOM 3033 C C . VAL A 1 384 ? -0.319 -27.224 -6.932 1.00 46.88 384 VAL A C 1
ATOM 3035 O O . VAL A 1 384 ? 0.540 -27.113 -7.804 1.00 46.88 384 VAL A O 1
ATOM 3038 N N . ALA A 1 385 ? -0.066 -27.767 -5.735 1.00 43.06 385 ALA A N 1
ATOM 3039 C CA . ALA A 1 385 ? 1.249 -28.267 -5.335 1.00 43.06 385 ALA A CA 1
ATOM 3040 C C . ALA A 1 385 ? 1.681 -29.506 -6.144 1.00 43.06 385 ALA A C 1
ATOM 3042 O O . ALA A 1 385 ? 2.809 -29.544 -6.632 1.00 43.06 385 ALA A O 1
ATOM 3043 N N . GLU A 1 386 ? 0.786 -30.476 -6.379 1.00 41.47 386 GLU A N 1
ATOM 3044 C CA . GLU A 1 386 ? 1.115 -31.671 -7.179 1.00 41.47 386 GLU A CA 1
ATOM 3045 C C . GLU A 1 386 ? 1.502 -31.335 -8.623 1.00 41.47 386 GLU A C 1
ATOM 3047 O O . GLU A 1 386 ? 2.409 -31.952 -9.180 1.00 41.47 386 GLU A O 1
ATOM 3052 N N . ARG A 1 387 ? 0.873 -30.319 -9.226 1.00 46.94 387 ARG A N 1
ATOM 3053 C CA . ARG A 1 387 ? 1.204 -29.885 -10.592 1.00 46.94 387 ARG A CA 1
ATOM 3054 C C . ARG A 1 387 ? 2.501 -29.086 -10.681 1.00 46.94 387 ARG A C 1
ATOM 3056 O O . ARG A 1 387 ? 3.086 -29.038 -11.756 1.00 46.94 387 ARG A O 1
ATOM 3063 N N . PHE A 1 388 ? 2.946 -28.476 -9.583 1.00 42.06 388 PHE A N 1
ATOM 3064 C CA . PHE A 1 388 ? 4.207 -27.732 -9.533 1.00 42.06 388 PHE A CA 1
ATOM 3065 C C . PHE A 1 388 ? 5.421 -28.651 -9.335 1.00 42.06 388 PHE A C 1
ATOM 3067 O O . PHE A 1 388 ? 6.514 -28.301 -9.751 1.00 42.06 388 PHE A O 1
ATOM 3074 N N . CYS A 1 389 ? 5.242 -29.830 -8.729 1.00 38.41 389 CYS A N 1
ATOM 3075 C CA . CYS A 1 389 ? 6.318 -30.814 -8.559 1.00 38.41 389 CYS A CA 1
ATOM 3076 C C . CYS A 1 389 ? 6.493 -31.768 -9.757 1.00 38.41 389 CYS A C 1
ATOM 3078 O O . CYS A 1 389 ? 7.467 -32.515 -9.793 1.00 38.41 389 CYS A O 1
ATOM 3080 N N . GLN A 1 390 ? 5.549 -31.785 -10.704 1.00 36.12 390 GLN A N 1
ATOM 3081 C CA . GLN A 1 390 ? 5.572 -32.666 -11.883 1.00 36.12 390 GLN A CA 1
ATOM 3082 C C . GLN A 1 390 ? 6.061 -31.978 -13.172 1.00 36.12 390 GLN A C 1
ATOM 3084 O O . GLN A 1 390 ? 6.224 -32.658 -14.186 1.00 36.12 390 GLN A O 1
ATOM 3089 N N . ALA A 1 391 ? 6.288 -30.661 -13.142 1.00 37.31 391 ALA A N 1
ATOM 3090 C CA . ALA A 1 391 ? 6.866 -29.859 -14.223 1.00 37.31 391 ALA A CA 1
ATOM 3091 C C . ALA A 1 391 ? 8.237 -29.333 -13.791 1.00 37.31 391 ALA A C 1
ATOM 3093 O O . ALA A 1 391 ? 9.121 -29.237 -14.672 1.00 37.31 391 ALA A O 1
#